Protein AF-A0A944TTQ4-F1 (afdb_monomer)

Nearest PDB structures (foldseek):
  2f24-assembly1_A  TM=1.350E-01  e=1.339E-01  Homo sapiens
  2yhh-assembly1_A  TM=2.506E-01  e=1.729E+00  Microcystis aeruginosa
  1snt-assembly1_A  TM=9.139E-02  e=1.042E-01  Homo sapiens
  8b79-assembly2_B  TM=1.532E-01  e=5.215E+00  Saccharomyces cerevisiae
  6i8a-assembly2_B  TM=1.550E-01  e=5.484E+00  Saccharomyces cerevisiae S288C

Secondary structure (DSSP, 8-state):
-HHHHHHHHHTT------EEEEEEE-TTSTT-EEEEEEETTTTTSS-EEEE-GGGGS-SSGGGEEEEEEE-TTSS-EEEEEEETTTSSSS-EEEE-GGGG--S--EEEEEE-TTSS-EEEEEEEE-TTSPEEEEE--GGGG--S-EEEEEEEPTTSS-EEEEEEETTTTSSS-EEE--GGGG--SSEEEEEEEETTEEEEEEEEEETTTHHHHEEEEE-GGGGEEEEEEEEEEE-TTSS-EEEEEEEEETTS-EEEEEE-GGGG--S-EEEEEEEEETTEEEEEEEETTTTTSS-EEE--GGGG--S-EEEEEEPTTT-TTT-EEEEEETTTSSSS-EEEEPGGGGEEE-S--EEEE-TTSSSEEEEEEEEETTEEEEEEE-GGGG--SSEEEEEEES-TTT-TT-EEEEEEETTTEEEEEEEEE-GGGGS-SSGGGEEEEEEE-TTSS-EEEEEEETTTTTSS-EEEE-HHHHHHHHTT--SGGG---GGGT-GGG-

pLDDT: mean 88.78, std 12.33, range [40.31, 98.19]

Mean predicted aligned error: 12.05 Å

Solvent-accessible surface area (backbone atoms only — not comparable to full-atom values): 28164 Å² total; per-residue (Å²): 118,75,75,61,57,53,58,58,60,62,70,64,67,66,79,71,77,56,64,42,60,45,43,46,65,39,91,91,41,89,63,35,62,49,18,26,43,19,32,54,89,60,74,27,77,88,38,46,42,84,49,64,59,74,69,29,48,68,90,53,74,84,42,44,44,65,45,70,46,61,41,97,83,63,81,22,62,48,18,26,41,19,26,57,90,64,69,23,61,56,26,45,41,84,47,64,60,74,73,44,56,48,96,59,69,46,64,44,59,44,66,41,92,90,50,94,41,57,48,22,28,40,39,28,66,38,98,85,77,47,73,44,38,41,83,51,65,58,73,72,40,57,67,98,54,68,44,61,45,43,48,52,43,84,100,53,90,41,54,48,19,26,38,18,27,67,89,63,73,33,72,68,31,41,40,85,46,61,59,74,74,29,55,66,92,53,69,38,61,45,69,44,69,40,94,89,48,89,37,58,48,20,29,41,21,23,62,84,56,32,59,59,45,25,44,41,80,49,64,57,72,74,27,58,70,48,82,74,51,64,47,44,44,65,41,98,83,68,78,35,52,49,18,26,40,34,30,32,27,67,86,72,45,76,46,47,38,83,48,64,57,76,73,33,56,67,93,56,66,44,68,47,45,46,64,75,50,92,74,34,51,47,22,26,41,20,26,56,88,63,72,33,67,58,26,44,38,78,48,65,57,75,75,34,56,66,96,54,66,43,82,45,76,40,59,56,87,81,39,69,90,63,43,45,28,32,43,23,26,63,89,65,69,24,59,58,30,36,48,78,53,63,60,73,83,56,40,53,85,72,56,77,61,43,58,46,45,37,97,81,25,63,32,60,48,18,31,30,48,32,36,44,83,93,44,79,45,84,45,80,48,66,59,74,74,38,58,65,98,54,66,40,73,44,47,42,64,77,35,73,84,89,37,62,53,44,53,48,18,28,42,21,28,60,86,68,33,36,50,58,31,29,43,80,48,65,56,75,77,46,48,70,93,50,74,88,43,46,40,64,47,63,43,64,37,97,83,66,68,45,61,48,18,29,43,19,28,46,92,56,72,18,62,58,26,37,40,83,50,64,57,68,64,32,46,63,50,56,81,66,52,91,50,85,85,76,63,72,53,76,44,78,81,38,81,84,68,111

Sequence (498 aa):
MFKLVLYFLMGLLAYAQTTSFVWMVDQRAPFSGACFEVDSETNGEKFHSKVGKAKCRPKEAAATTFHWHPYQDGMGGKCYEVDTETGGQKYARFMAKEKCAPPELESRWIPNPEGAGGICFLIGQLQNGGQYVIKVEKKKCAPKKTNYIWIRVPNNMRGSCYQVDDETGGQGFNQKARDDQCKPTELSYQWVPSKFGEGGDCYVVDSKLGADGYVKSTSKKHCKSKIAGYQFERDKSGLGGECYEIGQSVGEKQFKLKVGLSKCRPEEIKTIFFPTRTLKGVCTEVDSKTSGENYMKFTDMEKCKPAEVELLWVDPTQDQKLQGCYRVDTETKGRQYVVKLKNKECSEELQKPEWMPRKSGWGGTCRHLKKAGSVVEVVMLPKNRCRPKKVIKAWRIIDEKDNPFKGECYEVDAEKGPSNYSIQISRMRCAPKTKEKIDYVFVKNKNGVGGQCYMVDRKTKGKNYSETTGASRCKKKLDRAARPEDYFNASDVNPFLK

Structure (mmCIF, N/CA/C/O backbone):
data_AF-A0A944TTQ4-F1
#
_entry.id   AF-A0A944TTQ4-F1
#
loop_
_atom_site.group_PDB
_atom_site.id
_atom_site.type_symbol
_atom_site.label_atom_id
_atom_site.label_alt_id
_atom_site.label_comp_id
_atom_site.label_asym_id
_atom_site.label_entity_id
_atom_site.label_seq_id
_atom_site.pdbx_PDB_ins_code
_atom_site.Cartn_x
_atom_site.Cartn_y
_atom_site.Cartn_z
_atom_site.occupancy
_atom_site.B_iso_or_equiv
_atom_site.auth_seq_id
_atom_site.auth_comp_id
_atom_site.auth_asym_id
_atom_site.auth_atom_id
_atom_site.pdbx_PDB_model_num
ATOM 1 N N . MET A 1 1 ? -15.247 -25.605 77.786 1.00 49.84 1 MET A N 1
ATOM 2 C CA . MET A 1 1 ? -15.058 -25.922 76.349 1.00 49.84 1 MET A CA 1
ATOM 3 C C . MET A 1 1 ? -15.921 -25.090 75.395 1.00 49.84 1 MET A C 1
ATOM 5 O O . MET A 1 1 ? -15.406 -24.720 74.353 1.00 49.84 1 MET A O 1
ATOM 9 N N . PHE A 1 2 ? -17.161 -24.704 75.728 1.00 48.09 2 PHE A N 1
ATOM 10 C CA . PHE A 1 2 ? -18.020 -23.926 74.808 1.00 48.09 2 PHE A CA 1
ATOM 11 C C . PHE A 1 2 ? -17.563 -22.481 74.503 1.00 48.09 2 PHE A C 1
ATOM 13 O O . PHE A 1 2 ? -17.811 -21.984 73.410 1.00 48.09 2 PHE A O 1
ATOM 20 N N . LYS A 1 3 ? -16.835 -21.808 75.409 1.00 46.53 3 LYS A N 1
ATOM 21 C CA . LYS A 1 3 ? -16.319 -20.443 75.162 1.00 46.53 3 LYS A CA 1
ATOM 22 C C . LYS A 1 3 ? -15.129 -20.382 74.188 1.00 46.53 3 LYS A C 1
ATOM 24 O O . LYS A 1 3 ? -14.905 -19.334 73.600 1.00 46.53 3 LYS A O 1
ATOM 29 N N . LEU A 1 4 ? -14.397 -21.482 73.973 1.00 50.03 4 LEU A N 1
ATOM 30 C CA . LEU A 1 4 ? -13.220 -21.493 73.087 1.00 50.03 4 LEU A CA 1
ATOM 31 C C . LEU A 1 4 ? -13.598 -21.687 71.604 1.00 50.03 4 LEU A C 1
ATOM 33 O O . LEU A 1 4 ? -12.918 -21.179 70.719 1.00 50.03 4 LEU A O 1
ATOM 37 N N . VAL A 1 5 ? -14.719 -22.364 71.335 1.00 53.28 5 VAL A N 1
ATOM 38 C CA . VAL A 1 5 ? -15.238 -22.590 69.973 1.00 53.28 5 VAL A CA 1
ATOM 39 C C . VAL A 1 5 ? -15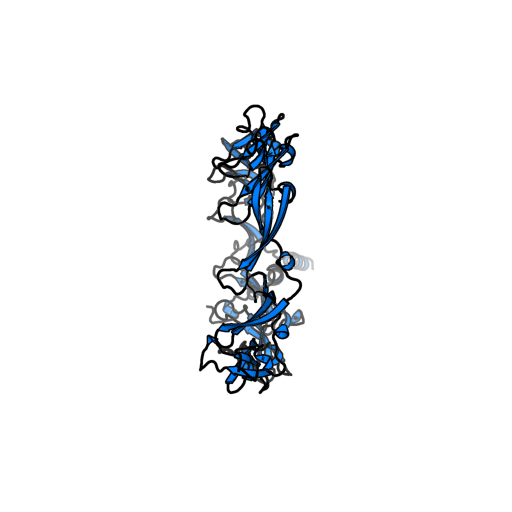.836 -21.305 69.380 1.00 53.28 5 VAL A C 1
ATOM 41 O O . VAL A 1 5 ? -15.739 -21.080 68.176 1.00 53.28 5 VAL A O 1
ATOM 44 N N . LEU A 1 6 ? -16.362 -20.403 70.219 1.00 49.69 6 LEU A N 1
ATOM 45 C CA . LEU A 1 6 ? -16.919 -19.123 69.767 1.00 49.69 6 LEU A CA 1
ATOM 46 C C . LEU A 1 6 ? -15.833 -18.124 69.317 1.00 49.69 6 LEU A C 1
ATOM 48 O O . LEU A 1 6 ? -16.025 -17.421 68.329 1.00 49.69 6 LEU A O 1
ATOM 52 N N . TYR A 1 7 ? -14.664 -18.106 69.973 1.00 52.97 7 TYR A N 1
ATOM 53 C CA . TYR A 1 7 ? -13.529 -17.272 69.543 1.00 52.97 7 TYR A CA 1
ATOM 54 C C . TYR A 1 7 ? -12.884 -17.773 68.242 1.00 52.97 7 TYR A C 1
ATOM 56 O O . TYR A 1 7 ? -12.400 -16.967 67.451 1.00 52.97 7 TYR A O 1
ATOM 64 N N . PHE A 1 8 ? -12.934 -19.081 67.970 1.00 50.22 8 PHE A N 1
ATOM 65 C CA . PHE A 1 8 ? -12.420 -19.645 66.717 1.00 50.22 8 PHE A CA 1
ATOM 66 C C . PHE A 1 8 ? -13.373 -19.420 65.526 1.00 50.22 8 PHE A C 1
ATOM 68 O O . PHE A 1 8 ? -12.914 -19.244 64.400 1.00 50.22 8 PHE A O 1
ATOM 75 N N . LEU A 1 9 ? -14.689 -19.346 65.765 1.00 47.53 9 LEU A N 1
ATOM 76 C CA . LEU A 1 9 ? -15.684 -19.009 64.734 1.00 47.53 9 LEU A CA 1
ATOM 77 C C . LEU A 1 9 ? -15.742 -17.507 64.407 1.00 47.53 9 LEU A C 1
ATOM 79 O O . LEU A 1 9 ? -16.010 -17.159 63.260 1.00 47.53 9 LEU A O 1
ATOM 83 N N . MET A 1 10 ? -15.416 -16.612 65.350 1.00 49.34 10 MET A N 1
ATOM 84 C CA . MET A 1 10 ? -15.292 -15.175 65.047 1.00 49.34 10 MET A CA 1
ATOM 85 C C . MET A 1 10 ? -13.970 -14.799 64.350 1.00 49.34 10 MET A C 1
ATOM 87 O O . MET A 1 10 ? -13.917 -13.779 63.670 1.00 49.34 10 MET A O 1
ATOM 91 N N . GLY A 1 11 ? -12.923 -15.628 64.445 1.00 49.00 11 GLY A N 1
ATOM 92 C CA . GLY A 1 11 ? -11.646 -15.420 63.741 1.00 49.00 11 GLY A CA 1
ATOM 93 C C . GLY A 1 11 ? -11.662 -15.770 62.244 1.00 49.00 11 GLY A C 1
ATOM 94 O O . GLY A 1 11 ? -10.689 -15.504 61.542 1.00 49.00 11 GLY A O 1
ATOM 95 N N . LEU A 1 12 ? -12.758 -16.357 61.747 1.00 44.28 12 LEU A N 1
ATOM 96 C CA . LEU A 1 12 ? -12.958 -16.740 60.343 1.00 44.28 12 LEU A CA 1
ATOM 97 C C . LEU A 1 12 ? -13.946 -15.837 59.592 1.00 44.28 12 LEU A C 1
ATOM 99 O O . LEU A 1 12 ? -14.292 -16.129 58.447 1.00 44.28 12 LEU A O 1
ATOM 103 N N . LEU A 1 13 ? -14.332 -14.694 60.167 1.00 47.53 13 LEU A N 1
ATOM 104 C CA . LEU A 1 13 ? -14.776 -13.554 59.366 1.00 47.53 13 LEU A CA 1
ATOM 105 C C . LEU A 1 13 ? -13.535 -12.950 58.706 1.00 47.53 13 LEU A C 1
ATOM 107 O O . LEU A 1 13 ? -13.040 -11.891 59.086 1.00 47.53 13 LEU A O 1
ATOM 111 N N . ALA A 1 14 ? -12.989 -13.694 57.741 1.00 49.00 14 ALA A N 1
ATOM 112 C CA . ALA A 1 14 ? -12.001 -13.195 56.814 1.00 49.00 14 ALA A CA 1
ATOM 113 C C . ALA A 1 14 ? -12.542 -11.870 56.277 1.00 49.00 14 ALA A C 1
ATOM 115 O O . ALA A 1 14 ? -13.611 -11.841 55.663 1.00 49.00 14 ALA A O 1
ATOM 116 N N . TYR A 1 15 ? -11.821 -10.787 56.568 1.00 51.28 15 TYR A N 1
ATOM 117 C CA . TYR A 1 15 ? -12.001 -9.481 55.956 1.00 51.28 15 TYR A CA 1
ATOM 118 C C . TYR A 1 15 ? -11.864 -9.670 54.444 1.00 51.28 15 TYR A C 1
ATOM 120 O O . TYR A 1 15 ? -10.785 -9.532 53.871 1.00 51.28 15 TYR A O 1
ATOM 128 N N . ALA A 1 16 ? -12.956 -10.046 53.781 1.00 53.59 16 ALA A N 1
ATOM 129 C CA . ALA A 1 16 ? -13.089 -9.862 52.358 1.00 53.59 16 ALA A CA 1
ATOM 130 C C . ALA A 1 16 ? -13.041 -8.349 52.181 1.00 53.59 16 ALA A C 1
ATOM 132 O O . ALA A 1 16 ? -14.036 -7.675 52.443 1.00 53.59 16 ALA A O 1
ATOM 133 N N . GLN A 1 17 ? -11.859 -7.818 51.851 1.00 58.06 17 GLN A N 1
ATOM 134 C CA . GLN A 1 17 ? -11.704 -6.415 51.497 1.00 58.06 17 GLN A CA 1
ATOM 135 C C . GLN A 1 17 ? -12.771 -6.115 50.455 1.00 58.06 17 GLN A C 1
ATOM 137 O O . GLN A 1 17 ? -12.766 -6.669 49.351 1.00 58.06 17 GLN A O 1
ATOM 142 N N . THR A 1 18 ? -13.760 -5.327 50.856 1.00 78.44 18 THR A N 1
ATOM 143 C CA . THR A 1 18 ? -14.873 -4.992 49.993 1.00 78.44 18 THR A CA 1
ATOM 144 C C . THR A 1 18 ? -14.297 -4.087 48.922 1.00 78.44 18 THR A C 1
ATOM 146 O O . THR A 1 18 ? -13.850 -2.979 49.189 1.00 78.44 18 THR A O 1
ATOM 149 N N . THR A 1 19 ? -14.229 -4.558 47.685 1.00 88.94 19 THR A N 1
ATOM 150 C CA . THR A 1 19 ? -13.951 -3.688 46.542 1.00 88.94 19 THR A CA 1
ATOM 151 C C . THR A 1 19 ? -15.261 -3.094 46.046 1.00 88.94 19 THR A C 1
ATOM 153 O O . THR A 1 19 ? -16.270 -3.802 45.983 1.00 88.94 19 THR A O 1
ATOM 156 N N . SER A 1 20 ? -15.246 -1.832 45.640 1.00 92.25 20 SER A N 1
ATOM 157 C CA . SER A 1 20 ? -16.373 -1.171 44.982 1.00 92.25 20 SER A CA 1
ATOM 158 C C . SER A 1 20 ? -16.027 -0.850 43.528 1.00 92.25 20 SER A C 1
ATOM 160 O O . SER A 1 20 ? -14.873 -0.952 43.104 1.00 92.25 20 SER A O 1
ATOM 162 N N . PHE A 1 21 ? -17.043 -0.527 42.728 1.00 94.44 21 PHE A N 1
ATOM 163 C CA . PHE A 1 21 ? -16.863 -0.147 41.330 1.00 94.44 21 PHE A CA 1
ATOM 164 C C . PHE A 1 21 ? -17.182 1.333 41.160 1.00 94.44 21 PHE A C 1
ATOM 166 O O . PHE A 1 21 ? -18.308 1.751 41.417 1.00 94.44 21 PHE A O 1
ATOM 173 N N . VAL A 1 22 ? -16.198 2.106 40.709 1.00 94.44 22 VAL A N 1
ATOM 174 C CA . VAL A 1 22 ? -16.318 3.552 40.506 1.00 94.44 22 VAL A CA 1
ATOM 175 C C . VAL A 1 22 ? -16.124 3.871 39.032 1.00 94.44 22 VAL A C 1
ATOM 177 O O . VAL A 1 22 ? -15.182 3.405 38.384 1.00 94.44 22 VAL A O 1
ATOM 180 N N . TRP A 1 23 ? -17.034 4.668 38.485 1.00 95.69 23 TRP A N 1
ATOM 181 C CA . TRP A 1 23 ? -16.900 5.218 37.147 1.00 95.69 23 TRP A CA 1
ATOM 182 C C . TRP A 1 23 ? -16.143 6.536 37.202 1.00 95.69 23 TRP A C 1
ATOM 184 O O . TRP A 1 23 ? -16.525 7.449 37.927 1.00 95.69 23 TRP A O 1
ATOM 194 N N . MET A 1 24 ? -15.078 6.641 36.416 1.00 93.81 24 MET A N 1
ATOM 195 C CA . MET A 1 24 ? -14.330 7.883 36.271 1.00 93.81 24 MET A CA 1
ATOM 196 C C . MET A 1 24 ? -14.595 8.457 34.885 1.00 93.81 24 MET A C 1
ATOM 198 O O . MET A 1 24 ? -14.268 7.828 33.870 1.00 93.81 24 MET A O 1
ATOM 202 N N . VAL A 1 25 ? -15.204 9.642 34.863 1.00 93.06 25 VAL A N 1
ATOM 203 C CA . VAL A 1 25 ? -15.520 10.392 33.644 1.00 93.06 25 VAL A CA 1
ATOM 204 C C . VAL A 1 25 ? -14.236 10.953 33.038 1.00 93.06 25 VAL A C 1
ATOM 206 O O . VAL A 1 25 ? -13.377 11.493 33.733 1.00 93.06 25 VAL A O 1
ATOM 209 N N . ASP A 1 26 ? -14.114 10.839 31.723 1.00 92.19 26 ASP A N 1
ATOM 210 C CA . ASP A 1 26 ? -13.082 11.516 30.949 1.00 92.19 26 ASP A CA 1
ATOM 211 C C . ASP A 1 26 ? -13.576 12.921 30.590 1.00 92.19 26 ASP A C 1
ATOM 213 O O . ASP A 1 26 ? -14.433 13.091 29.725 1.00 92.19 26 ASP A O 1
ATOM 217 N N . GLN A 1 27 ? -13.028 13.941 31.253 1.00 90.44 27 GLN A N 1
ATOM 218 C CA . GLN A 1 27 ? -13.440 15.340 31.080 1.00 90.44 27 GLN A CA 1
ATOM 219 C C . GLN A 1 27 ? -13.255 15.868 29.646 1.00 90.44 27 GLN A C 1
ATOM 221 O O . GLN A 1 27 ? -13.822 16.900 29.298 1.00 90.44 27 GLN A O 1
ATOM 226 N N . ARG A 1 28 ? -12.474 15.183 28.799 1.00 91.25 28 ARG A N 1
ATOM 227 C CA . ARG A 1 28 ? -12.222 15.605 27.412 1.00 91.25 28 ARG A CA 1
ATOM 228 C C . ARG A 1 28 ? -13.331 15.201 26.448 1.00 91.25 28 ARG A C 1
ATOM 230 O O . ARG A 1 28 ? -13.362 15.714 25.332 1.00 91.25 28 ARG A O 1
ATOM 237 N N . ALA A 1 29 ? -14.196 14.260 26.827 1.00 89.75 29 ALA A N 1
ATOM 238 C CA . ALA A 1 29 ? -15.216 13.731 25.934 1.00 89.75 29 ALA A CA 1
ATOM 239 C C . ALA A 1 29 ? -16.520 13.408 26.686 1.00 89.75 29 ALA A C 1
ATOM 241 O O . ALA A 1 29 ? -16.502 12.626 27.639 1.00 89.75 29 ALA A O 1
ATOM 242 N N . PRO A 1 30 ? -17.676 13.934 26.237 1.00 88.69 30 PRO A N 1
ATOM 243 C CA . PRO A 1 30 ? -18.954 13.664 26.884 1.00 88.69 30 PRO A CA 1
ATOM 244 C C . PRO A 1 30 ? -19.263 12.164 26.851 1.00 88.69 30 PRO A C 1
ATOM 246 O O . PRO A 1 30 ? -19.030 11.488 25.843 1.00 88.69 30 PRO A O 1
ATOM 249 N N . PHE A 1 31 ? -19.771 11.641 27.971 1.00 92.44 31 PHE A N 1
ATOM 250 C CA . PHE A 1 31 ? -20.125 10.224 28.146 1.00 92.44 31 PHE A CA 1
ATOM 251 C C . PHE A 1 31 ? -18.951 9.242 27.932 1.00 92.44 31 PHE A C 1
ATOM 253 O O . PHE A 1 31 ? -19.147 8.030 27.776 1.00 92.44 31 PHE A O 1
ATOM 260 N N . SER A 1 32 ? -17.711 9.746 27.934 1.00 92.69 32 SER A N 1
ATOM 261 C CA . SER A 1 32 ? -16.495 8.940 27.959 1.00 92.69 32 SER A CA 1
ATOM 262 C C . SER A 1 32 ? -16.065 8.703 29.402 1.00 92.69 32 SER A C 1
ATOM 264 O O . SER A 1 32 ? -16.210 9.553 30.275 1.00 92.69 32 SER A O 1
ATOM 266 N N . GLY A 1 33 ? -15.541 7.513 29.662 1.00 93.75 33 GLY A N 1
ATOM 267 C CA . GLY A 1 33 ? -15.086 7.131 30.987 1.00 93.75 33 GLY A CA 1
ATOM 268 C C . GLY A 1 33 ? -14.687 5.667 31.064 1.00 93.75 33 GLY A C 1
ATOM 269 O O . GLY A 1 33 ? -14.831 4.885 30.105 1.00 93.75 33 GLY A O 1
ATOM 270 N N . ALA A 1 34 ? -14.152 5.303 32.220 1.00 95.00 34 ALA A N 1
ATOM 271 C CA . ALA A 1 34 ? -13.739 3.949 32.532 1.00 95.00 34 ALA A CA 1
ATOM 272 C C . ALA A 1 34 ? -14.262 3.527 33.903 1.00 95.00 34 ALA A C 1
ATOM 274 O O . ALA A 1 34 ? -14.337 4.321 34.834 1.00 95.00 34 ALA A O 1
ATOM 275 N N . CYS A 1 35 ? -14.612 2.247 34.003 1.00 95.69 35 CYS A N 1
ATOM 276 C CA . CYS A 1 35 ? -14.989 1.629 35.260 1.00 95.69 35 CYS A CA 1
ATOM 277 C C . CYS A 1 35 ? -13.736 1.086 35.943 1.00 95.69 35 CYS A C 1
ATOM 279 O O . CYS A 1 35 ? -12.938 0.393 35.300 1.00 95.69 35 CYS A O 1
ATOM 281 N N . PHE A 1 36 ? -13.579 1.376 37.225 1.00 93.94 36 PHE A N 1
ATOM 282 C CA . PHE A 1 36 ? -12.484 0.896 38.051 1.00 93.94 36 PHE A CA 1
ATOM 283 C C . PHE A 1 36 ? -13.033 0.084 39.217 1.00 93.94 36 PHE A C 1
ATOM 285 O O . PHE A 1 36 ? -14.022 0.465 39.829 1.00 93.94 36 PHE A O 1
ATOM 292 N N . GLU A 1 37 ? -12.399 -1.048 39.503 1.00 93.62 37 GLU A N 1
ATOM 293 C CA . GLU A 1 37 ? -12.525 -1.737 40.784 1.00 93.62 37 GLU A CA 1
ATOM 294 C C . GLU A 1 37 ? -11.541 -1.076 41.743 1.00 93.62 37 GLU A C 1
ATOM 296 O O . GLU A 1 37 ? -10.339 -1.049 41.457 1.00 93.62 37 GLU A O 1
ATOM 301 N N . VAL A 1 38 ? -12.051 -0.526 42.836 1.00 92.94 38 VAL A N 1
ATOM 302 C CA . VAL A 1 38 ? -11.267 0.180 43.846 1.00 92.94 38 VAL A CA 1
ATOM 303 C C . VAL A 1 38 ? -11.443 -0.491 45.201 1.00 92.94 38 VAL A C 1
ATOM 305 O O . VAL A 1 38 ? -12.496 -1.061 45.488 1.00 92.94 38 VAL A O 1
ATOM 308 N N . ASP A 1 39 ? -10.407 -0.456 46.032 1.00 85.25 39 ASP A N 1
ATOM 309 C CA . ASP A 1 39 ? -10.541 -0.785 47.453 1.00 85.25 39 ASP A CA 1
ATOM 310 C C . ASP A 1 39 ? -11.541 0.180 48.114 1.00 85.25 39 ASP A C 1
ATOM 312 O O . ASP A 1 39 ? -11.373 1.394 47.996 1.00 85.25 39 ASP A O 1
ATOM 316 N N . SER A 1 40 ? -12.580 -0.342 48.780 1.00 87.06 40 SER A N 1
ATOM 317 C CA . SER A 1 40 ? -13.605 0.510 49.402 1.00 87.06 40 SER A CA 1
ATOM 318 C C . SER A 1 40 ? -13.113 1.198 50.669 1.00 87.06 40 SER A C 1
ATOM 320 O O . SER A 1 40 ? -13.676 2.227 51.021 1.00 87.06 40 SER A O 1
ATOM 322 N N . GLU A 1 41 ? -12.087 0.667 51.345 1.00 85.31 41 GLU A N 1
ATOM 323 C CA . GLU A 1 41 ? -11.535 1.291 52.554 1.00 85.31 41 GLU A CA 1
ATOM 324 C C . GLU A 1 41 ? -10.862 2.625 52.212 1.00 85.31 41 GLU A C 1
ATOM 326 O O . GLU A 1 41 ? -11.067 3.624 52.894 1.00 85.31 41 GLU A O 1
ATOM 331 N N . THR A 1 42 ? -10.086 2.647 51.125 1.00 86.00 42 THR A N 1
ATOM 332 C CA . THR A 1 42 ? -9.296 3.819 50.721 1.00 86.00 42 THR A CA 1
ATOM 333 C C . THR A 1 42 ? -9.788 4.504 49.452 1.00 86.00 42 THR A C 1
ATOM 335 O O . THR A 1 42 ? -9.093 5.350 48.898 1.00 86.00 42 THR A O 1
ATOM 338 N N . ASN A 1 43 ? -10.957 4.116 48.937 1.00 84.62 43 ASN A N 1
ATOM 339 C CA . ASN A 1 43 ? -11.510 4.613 47.674 1.00 84.62 43 ASN A CA 1
ATOM 340 C C . ASN A 1 43 ? -10.492 4.588 46.508 1.00 84.62 43 ASN A C 1
ATOM 342 O O . ASN A 1 43 ? -10.453 5.479 45.660 1.00 84.62 43 ASN A O 1
ATOM 346 N N . GLY A 1 44 ? -9.642 3.557 46.477 1.00 83.88 44 GLY A N 1
ATOM 347 C CA . GLY A 1 44 ? -8.681 3.326 45.397 1.00 83.88 44 GLY A CA 1
ATOM 348 C C . GLY A 1 44 ? -7.226 3.707 45.667 1.00 83.88 44 GLY A C 1
ATOM 349 O O . GLY A 1 44 ? -6.382 3.415 44.817 1.00 83.88 44 GLY A O 1
ATOM 350 N N . GLU A 1 45 ? -6.878 4.280 46.825 1.00 80.62 45 GLU A N 1
ATOM 351 C CA . GLU A 1 45 ? -5.478 4.638 47.111 1.00 80.62 45 GLU A CA 1
ATOM 352 C C . GLU A 1 45 ? -4.557 3.409 47.158 1.00 80.62 45 GLU A C 1
ATOM 354 O O . GLU A 1 45 ? -3.442 3.440 46.623 1.00 80.62 45 GLU A O 1
ATOM 359 N N . LYS A 1 46 ? -5.003 2.302 47.768 1.00 77.94 46 LYS A N 1
ATOM 360 C CA . LYS A 1 46 ? -4.221 1.053 47.859 1.00 77.94 46 LYS A CA 1
ATOM 361 C C . LYS A 1 46 ? -4.305 0.223 46.578 1.00 77.94 46 LYS A C 1
ATOM 363 O O . LYS A 1 46 ? -3.284 -0.261 46.083 1.00 77.94 46 LYS A O 1
ATOM 368 N N . PHE A 1 47 ? -5.506 0.085 46.022 1.00 79.62 47 PHE A N 1
ATOM 369 C CA . PHE A 1 47 ? -5.770 -0.710 44.827 1.00 79.62 47 PHE A CA 1
ATOM 370 C C . PHE A 1 47 ? -6.809 -0.036 43.940 1.00 79.62 47 PHE A C 1
ATOM 372 O O . PHE A 1 47 ? -7.928 0.225 44.368 1.00 79.62 47 PHE A O 1
ATOM 379 N N . HIS A 1 48 ? -6.463 0.131 42.667 1.00 86.00 48 HIS A N 1
ATOM 380 C CA . HIS A 1 48 ? -7.398 0.483 41.604 1.00 86.00 48 HIS A CA 1
ATOM 381 C C . HIS A 1 48 ? -7.040 -0.237 40.315 1.00 86.00 48 HIS A C 1
ATOM 383 O O . HIS A 1 48 ? -5.895 -0.227 39.852 1.00 86.00 48 HIS A O 1
ATOM 389 N N . SER A 1 49 ? -8.023 -0.885 39.708 1.00 89.31 49 SER A N 1
ATOM 390 C CA . SER A 1 49 ? -7.821 -1.599 38.456 1.00 89.31 49 SER A CA 1
ATOM 391 C C . SER A 1 49 ? -8.954 -1.318 37.496 1.00 89.31 49 SER A C 1
ATOM 393 O O . SER A 1 49 ? -10.124 -1.379 37.859 1.00 89.31 49 SER A O 1
ATOM 395 N N . LYS A 1 50 ? -8.616 -1.016 36.243 1.00 91.06 50 LYS A N 1
ATOM 396 C CA . LYS A 1 50 ? -9.615 -0.818 35.197 1.00 91.06 50 LYS A CA 1
ATOM 397 C C . LYS A 1 50 ? -10.332 -2.141 34.921 1.00 91.06 50 LYS A C 1
ATOM 399 O O . LYS A 1 50 ? -9.692 -3.133 34.575 1.00 91.06 50 LYS A O 1
ATOM 404 N N . VAL A 1 51 ? -11.656 -2.134 35.008 1.00 93.38 51 VAL A N 1
ATOM 405 C CA . VAL A 1 51 ? -12.519 -3.293 34.752 1.00 93.38 51 VAL A CA 1
ATOM 406 C C . VAL A 1 51 ? -13.485 -3.029 33.595 1.00 93.38 51 VAL A C 1
ATOM 408 O O . VAL A 1 51 ? -13.551 -1.936 33.026 1.00 93.38 51 VAL A O 1
ATOM 411 N N . GLY A 1 52 ? -14.234 -4.057 33.192 1.00 92.62 52 GLY A N 1
ATOM 412 C CA . GLY A 1 52 ? -15.261 -3.919 32.161 1.00 92.62 52 GLY A CA 1
ATOM 413 C C . GLY A 1 52 ? -16.378 -2.965 32.595 1.00 92.62 52 GLY A C 1
ATOM 414 O O . GLY A 1 52 ? -16.851 -3.040 33.727 1.00 92.62 52 GLY A O 1
ATOM 415 N N . LYS A 1 53 ? -16.855 -2.115 31.672 1.00 93.94 53 LYS A N 1
ATOM 416 C CA . LYS A 1 53 ? -17.885 -1.088 31.941 1.00 93.94 53 LYS A CA 1
ATOM 417 C C . LYS A 1 53 ? -19.145 -1.636 32.622 1.00 93.94 53 LYS A C 1
ATOM 419 O O . LYS A 1 53 ? -19.744 -0.943 33.430 1.00 93.94 53 LYS A O 1
ATOM 424 N N . ALA A 1 54 ? -19.522 -2.884 32.336 1.00 93.38 54 ALA A N 1
ATOM 425 C CA . ALA A 1 54 ? -20.692 -3.539 32.923 1.00 93.38 54 ALA A CA 1
ATOM 426 C C . ALA A 1 54 ? -20.656 -3.635 34.461 1.00 93.38 54 ALA A C 1
ATOM 428 O O . ALA A 1 54 ? -21.710 -3.769 35.066 1.00 93.38 54 ALA A O 1
ATOM 429 N N . LYS A 1 55 ? -19.478 -3.557 35.096 1.00 94.75 55 LYS A N 1
ATOM 430 C CA . LYS A 1 55 ? -19.352 -3.587 36.562 1.00 94.75 55 LYS A CA 1
ATOM 431 C C . LYS A 1 55 ? -19.802 -2.292 37.247 1.00 94.75 55 LYS A C 1
ATOM 433 O O . LYS A 1 55 ? -20.213 -2.356 38.395 1.00 94.75 55 LYS A O 1
ATOM 438 N N . CYS A 1 56 ? -19.771 -1.167 36.531 1.00 95.69 56 CYS A N 1
ATOM 439 C CA . CYS A 1 56 ? -20.289 0.122 37.000 1.00 95.69 56 CYS A CA 1
ATOM 440 C C . CYS A 1 56 ? -21.725 0.384 36.522 1.00 95.69 56 CYS A C 1
ATOM 442 O O . CYS A 1 56 ? -22.259 1.458 36.765 1.00 95.69 56 CYS A O 1
ATOM 444 N N . ARG A 1 57 ? -22.350 -0.559 35.802 1.00 95.69 57 ARG A N 1
ATOM 445 C CA . ARG A 1 57 ? -23.747 -0.417 35.381 1.00 95.69 57 ARG A CA 1
ATOM 446 C C . ARG A 1 57 ? -24.646 -0.551 36.619 1.00 95.69 57 ARG A C 1
ATOM 448 O O . ARG A 1 57 ? -24.472 -1.538 37.340 1.00 95.69 57 ARG A O 1
ATOM 455 N N . PRO A 1 58 ? -25.597 0.371 36.858 1.00 94.56 58 PRO A N 1
ATOM 456 C CA . PRO A 1 58 ? -26.605 0.207 37.902 1.00 94.56 58 PRO A CA 1
ATOM 457 C C . PRO A 1 58 ? -27.282 -1.169 37.821 1.00 94.56 58 PRO A C 1
ATOM 459 O O . PRO A 1 58 ? -27.529 -1.686 36.729 1.00 94.56 58 PRO A O 1
ATOM 462 N N . LYS A 1 59 ? -27.539 -1.800 38.976 1.00 91.81 59 LYS A N 1
ATOM 463 C CA . LYS A 1 59 ? -28.123 -3.154 39.022 1.00 91.81 59 LYS A CA 1
ATOM 464 C C . LYS A 1 59 ? -29.584 -3.166 38.573 1.00 91.81 59 LYS A C 1
ATOM 466 O O . LYS A 1 59 ? -30.023 -4.133 37.956 1.00 91.81 59 LYS A O 1
ATOM 471 N N . GLU A 1 60 ? -30.318 -2.105 38.882 1.00 92.25 60 GLU A N 1
ATOM 472 C CA . GLU A 1 60 ? -31.715 -1.942 38.497 1.00 92.25 60 GLU A CA 1
ATOM 473 C C . GLU A 1 60 ? -31.804 -1.495 37.038 1.00 92.25 60 GLU A C 1
ATOM 475 O O . GLU A 1 60 ? -31.223 -0.483 36.652 1.00 92.25 60 GLU A O 1
ATOM 480 N N . ALA A 1 61 ? -32.543 -2.236 36.210 1.00 82.44 61 ALA A N 1
ATOM 481 C CA . ALA A 1 61 ? -32.673 -1.913 34.788 1.00 82.44 61 ALA A CA 1
ATOM 482 C C . ALA A 1 61 ? -33.315 -0.530 34.551 1.00 82.44 61 ALA A C 1
ATOM 484 O O . ALA A 1 61 ? -32.918 0.175 33.626 1.00 82.44 61 ALA A O 1
ATOM 485 N N . ALA A 1 62 ? -34.252 -0.126 35.418 1.00 84.88 62 ALA A N 1
ATOM 486 C CA . ALA A 1 62 ? -34.908 1.183 35.377 1.00 84.88 62 ALA A CA 1
ATOM 487 C C . ALA A 1 62 ? -33.972 2.356 35.740 1.00 84.88 62 ALA A C 1
ATOM 489 O O . ALA A 1 62 ? -34.285 3.509 35.453 1.00 84.88 62 ALA A O 1
ATOM 490 N N . ALA A 1 63 ? -32.798 2.077 36.317 1.00 93.81 63 ALA A N 1
ATOM 491 C CA . ALA A 1 63 ? -31.803 3.092 36.659 1.00 93.81 63 ALA A CA 1
ATOM 492 C C . ALA A 1 63 ? -30.904 3.487 35.471 1.00 93.81 63 ALA A C 1
ATOM 494 O O . ALA A 1 63 ? -29.907 4.187 35.658 1.00 93.81 63 ALA A O 1
ATOM 495 N N . THR A 1 64 ? -31.235 3.045 34.253 1.00 96.50 64 THR A N 1
ATOM 496 C CA . THR A 1 64 ? -30.552 3.459 33.022 1.00 96.50 64 THR A CA 1
ATOM 497 C C . THR A 1 64 ? -31.538 3.906 31.949 1.00 96.50 64 THR A C 1
ATOM 499 O O . THR A 1 64 ? -32.646 3.380 31.857 1.00 96.50 64 THR A O 1
ATOM 502 N N . THR A 1 65 ? -31.112 4.839 31.100 1.00 96.50 65 THR A N 1
ATOM 503 C CA . THR A 1 65 ? -31.860 5.316 29.929 1.00 96.50 65 THR A CA 1
ATOM 504 C C . THR A 1 65 ? -30.948 5.425 28.704 1.00 96.50 65 THR A C 1
ATOM 506 O O . THR A 1 65 ? -29.720 5.424 28.827 1.00 96.50 65 THR A O 1
ATOM 509 N N . PHE A 1 66 ? -31.532 5.494 27.505 1.00 96.56 66 PHE A N 1
ATOM 510 C CA . PHE A 1 66 ? -30.789 5.679 26.259 1.00 96.56 66 PHE A CA 1
ATOM 511 C C . PHE A 1 66 ? -30.759 7.158 25.860 1.00 96.56 66 PHE A C 1
ATOM 513 O O . PHE A 1 66 ? -31.795 7.800 25.713 1.00 96.56 66 PHE A O 1
ATOM 520 N N . HIS A 1 67 ? -29.559 7.691 25.655 1.00 96.50 67 HIS A N 1
ATOM 521 C CA . HIS A 1 67 ? -29.304 9.079 25.304 1.00 96.50 67 HIS A CA 1
ATOM 522 C C . HIS A 1 67 ? -28.622 9.178 23.935 1.00 96.50 67 HIS A C 1
ATOM 524 O O . HIS A 1 67 ? -27.548 8.609 23.709 1.00 96.50 67 HIS A O 1
ATOM 530 N N . TRP A 1 68 ? -29.240 9.919 23.015 1.00 97.19 68 TRP A N 1
ATOM 531 C CA . TRP A 1 68 ? -28.656 10.245 21.719 1.00 97.19 68 TRP A CA 1
ATOM 532 C C . TRP A 1 68 ? -27.824 11.520 21.815 1.00 97.19 68 TRP A C 1
ATOM 534 O O . TRP A 1 68 ? -28.341 12.584 22.143 1.00 97.19 68 TRP A O 1
ATOM 544 N N . HIS A 1 69 ? -26.544 11.413 21.477 1.00 96.00 69 HIS A N 1
ATOM 545 C CA . HIS A 1 69 ? -25.638 12.548 21.406 1.00 96.00 69 HIS A CA 1
ATOM 546 C C . HIS A 1 69 ? -25.326 12.859 19.933 1.00 96.00 69 HIS A C 1
ATOM 548 O O . HIS A 1 69 ? -24.574 12.091 19.311 1.00 96.00 69 HIS A O 1
ATOM 554 N N . PRO A 1 70 ? -25.914 13.923 19.352 1.00 94.88 70 PRO A N 1
ATOM 555 C CA . PRO A 1 70 ? -25.688 14.276 17.957 1.00 94.88 70 PRO A CA 1
ATOM 556 C C . PRO A 1 70 ? -24.243 14.730 17.729 1.00 94.88 70 PRO A C 1
ATOM 558 O O . PRO A 1 70 ? -23.568 15.217 18.638 1.00 94.88 70 PRO A O 1
ATOM 561 N N . TYR A 1 71 ? -23.755 14.559 16.505 1.00 94.50 71 TYR A N 1
ATOM 562 C CA . TYR A 1 71 ? -22.494 15.169 16.089 1.00 94.50 71 TYR A CA 1
ATOM 563 C C . TYR A 1 71 ? -22.659 16.678 15.877 1.00 94.50 71 TYR A C 1
ATOM 565 O O . TYR A 1 71 ? -23.767 17.168 15.673 1.00 94.50 71 TYR A O 1
ATOM 573 N N . GLN A 1 72 ? -21.547 17.418 15.924 1.00 92.12 72 GLN A N 1
ATOM 574 C CA . GLN A 1 72 ? -21.552 18.880 15.766 1.00 92.12 72 GLN A CA 1
ATOM 575 C C . GLN A 1 72 ? -22.069 19.338 14.394 1.00 92.12 72 GLN A C 1
ATOM 577 O O . GLN A 1 72 ? -22.586 20.442 14.282 1.00 92.12 72 GLN A O 1
ATOM 582 N N . ASP A 1 73 ? -21.958 18.493 13.369 1.00 91.31 73 ASP A N 1
ATOM 583 C CA . ASP A 1 73 ? -22.478 18.744 12.022 1.00 91.31 73 ASP A CA 1
ATOM 584 C C . ASP A 1 73 ? -23.989 18.470 11.890 1.00 91.31 73 ASP A C 1
ATOM 586 O O . ASP A 1 73 ? -24.554 18.665 10.817 1.00 91.31 73 ASP A O 1
ATOM 590 N N . GLY A 1 74 ? -24.646 17.973 12.947 1.00 90.12 74 GLY A N 1
ATOM 591 C CA . GLY A 1 74 ? -26.045 17.535 12.925 1.00 90.12 74 GLY A CA 1
ATOM 592 C C . GLY A 1 74 ? -26.297 16.265 12.099 1.00 90.12 74 GLY A C 1
ATOM 593 O O . GLY A 1 74 ? -27.413 15.749 12.080 1.00 90.12 74 GLY A O 1
ATOM 594 N N . MET A 1 75 ? -25.270 15.709 11.449 1.00 90.25 75 MET A N 1
ATOM 595 C CA . MET A 1 75 ? -25.376 14.625 10.470 1.00 90.25 75 MET A CA 1
ATOM 596 C C . MET A 1 75 ? -24.917 13.301 11.074 1.00 90.25 75 MET A C 1
ATOM 598 O O . MET A 1 75 ? -24.006 12.619 10.599 1.00 90.25 75 MET A O 1
ATOM 602 N N . GLY A 1 76 ? -25.591 12.901 12.148 1.00 94.31 76 GLY A N 1
ATOM 603 C CA . GLY A 1 76 ? -25.291 11.668 12.854 1.00 94.31 76 GLY A CA 1
ATOM 604 C C . GLY A 1 76 ? -25.262 11.843 14.360 1.00 94.31 76 GLY A C 1
ATOM 605 O O . GLY A 1 76 ? -25.635 12.872 14.915 1.00 94.31 76 GLY A O 1
ATOM 606 N N . GLY A 1 77 ? -24.786 10.801 15.028 1.00 95.25 77 GLY A N 1
ATOM 607 C CA . GLY A 1 77 ? -24.594 10.810 16.465 1.00 95.25 77 GLY A CA 1
ATOM 608 C C . GLY A 1 77 ? -24.215 9.442 17.005 1.00 95.25 77 GLY A C 1
ATOM 609 O O . GLY A 1 77 ? -24.019 8.463 16.261 1.00 95.25 77 GLY A O 1
ATOM 610 N N . LYS A 1 78 ? -24.094 9.398 18.327 1.00 96.50 78 LYS A N 1
ATOM 611 C CA . LYS A 1 78 ? -23.798 8.201 19.110 1.00 96.50 78 LYS A CA 1
ATOM 612 C C . LYS A 1 78 ? -24.924 7.963 20.105 1.00 96.50 78 LYS A C 1
ATOM 614 O O . LYS A 1 78 ? -25.406 8.897 20.735 1.00 96.50 78 LYS A O 1
ATOM 619 N N . CYS A 1 79 ? -25.306 6.701 20.252 1.00 97.38 79 CYS A N 1
ATOM 620 C CA . CYS A 1 79 ? -26.249 6.278 21.274 1.00 97.38 79 CYS A CA 1
ATOM 621 C C . CYS A 1 79 ? -25.477 5.813 22.508 1.00 97.38 79 CYS A C 1
ATOM 623 O O . CYS A 1 79 ? -24.531 5.026 22.388 1.00 97.38 79 CYS A O 1
ATOM 625 N N . TYR A 1 80 ? -25.881 6.286 23.680 1.00 97.00 80 TYR A N 1
ATOM 626 C CA . TYR A 1 80 ? -25.316 5.886 24.960 1.00 97.00 80 TYR A CA 1
ATOM 627 C C . TYR A 1 80 ? -26.410 5.334 25.868 1.00 97.00 80 TYR A C 1
ATOM 629 O O . TYR A 1 80 ? -27.498 5.881 25.930 1.00 97.00 80 TYR A O 1
ATOM 637 N N . GLU A 1 81 ? -26.118 4.257 26.584 1.00 96.94 81 GLU A N 1
ATOM 638 C CA . GLU A 1 81 ? -26.826 3.894 27.808 1.00 96.94 81 GLU A CA 1
ATOM 639 C C . GLU A 1 81 ? -26.175 4.678 28.945 1.00 96.94 81 GLU A C 1
ATOM 641 O O . GLU A 1 81 ? -24.963 4.558 29.157 1.00 96.94 81 GLU A O 1
ATOM 646 N N . VAL A 1 82 ? -26.956 5.497 29.636 1.00 97.12 82 VAL A N 1
ATOM 647 C CA . VAL A 1 82 ? -26.497 6.345 30.738 1.00 97.12 82 VAL A CA 1
ATOM 648 C C . VAL A 1 82 ? -27.298 6.046 31.995 1.00 97.12 82 VAL A C 1
ATOM 650 O O . VAL A 1 82 ? -28.438 5.590 31.902 1.00 97.12 82 VAL A O 1
ATOM 653 N N . ASP A 1 83 ? -26.716 6.266 33.172 1.00 96.06 83 ASP A N 1
ATOM 654 C CA . ASP A 1 83 ? -27.493 6.210 34.409 1.00 96.06 83 ASP A CA 1
ATOM 655 C C . ASP A 1 83 ? -28.541 7.332 34.448 1.00 96.06 83 ASP A C 1
ATOM 657 O O . ASP A 1 83 ? -28.258 8.472 34.081 1.00 96.06 83 ASP A O 1
ATOM 661 N N . THR A 1 84 ? -29.756 7.003 34.887 1.00 95.31 84 THR A N 1
ATOM 662 C CA . THR A 1 84 ? -30.877 7.955 34.931 1.00 95.31 84 THR A CA 1
ATOM 663 C C . THR A 1 84 ? -30.649 9.055 35.973 1.00 95.31 84 THR A C 1
ATOM 665 O O . THR A 1 84 ? -31.093 10.180 35.777 1.00 95.31 84 THR A O 1
ATOM 668 N N . GLU A 1 85 ? -29.935 8.746 37.061 1.00 94.81 85 GLU A N 1
ATOM 669 C CA . GLU A 1 85 ? -29.718 9.653 38.197 1.00 94.81 85 GLU A CA 1
ATOM 670 C C . GLU A 1 85 ? -28.850 10.867 37.831 1.00 94.81 85 GLU A C 1
ATOM 672 O O . GLU A 1 85 ? -29.172 11.993 38.195 1.00 94.81 85 GLU A O 1
ATOM 677 N N . THR A 1 86 ? -27.749 10.653 37.107 1.00 94.94 86 THR A N 1
ATOM 678 C CA . THR A 1 86 ? -26.768 11.701 36.773 1.00 94.94 86 THR A CA 1
ATOM 679 C C . THR A 1 86 ? -26.640 11.963 35.278 1.00 94.94 86 THR A C 1
ATOM 681 O O . THR A 1 86 ? -25.827 12.787 34.856 1.00 94.94 86 THR A O 1
ATOM 684 N N . GLY A 1 87 ? -27.406 11.245 34.455 1.00 93.62 87 GLY A N 1
ATOM 685 C CA . GLY A 1 87 ? -27.372 11.380 33.005 1.00 93.62 87 GLY A CA 1
ATOM 686 C C . GLY A 1 87 ? -26.039 10.962 32.386 1.00 93.62 87 GLY A C 1
ATOM 687 O O . GLY A 1 87 ? -25.728 11.424 31.296 1.00 93.62 87 GLY A O 1
ATOM 688 N N . GLY A 1 88 ? -25.239 10.114 33.043 1.00 94.81 88 GLY A N 1
ATOM 689 C CA . GLY A 1 88 ? -23.996 9.574 32.482 1.00 94.81 88 GLY A CA 1
ATOM 690 C C . GLY A 1 88 ? -22.716 9.898 33.251 1.00 94.81 88 GLY A C 1
ATOM 691 O O . GLY A 1 88 ? -21.633 9.490 32.815 1.00 94.81 88 GLY A O 1
ATOM 692 N N . GLN A 1 89 ? -22.808 10.617 34.375 1.00 93.94 89 GLN A N 1
ATOM 693 C CA . GLN A 1 89 ? -21.648 10.922 35.219 1.00 93.94 89 GLN A CA 1
ATOM 694 C C . GLN A 1 89 ? -21.227 9.728 36.082 1.00 93.94 89 GLN A C 1
ATOM 696 O O . GLN A 1 89 ? -20.045 9.611 36.395 1.00 93.94 89 GLN A O 1
ATOM 701 N N . LYS A 1 90 ? -22.152 8.829 36.442 1.00 94.56 90 LYS A N 1
ATOM 702 C CA . LYS A 1 90 ? -21.857 7.592 37.189 1.00 94.56 90 LYS A CA 1
ATOM 703 C C . LYS A 1 90 ? -21.756 6.366 36.290 1.00 94.56 90 LYS A C 1
ATOM 705 O O . LYS A 1 90 ? -21.148 5.374 36.679 1.00 94.56 90 LYS A O 1
ATOM 710 N N . TYR A 1 91 ? -22.339 6.399 35.097 1.00 96.56 91 TYR A N 1
ATOM 711 C CA . TYR A 1 91 ? -22.225 5.314 34.135 1.00 96.56 91 TYR A CA 1
ATOM 712 C C . TYR A 1 91 ? -22.576 5.779 32.728 1.00 96.56 91 TYR A C 1
ATOM 714 O O . TYR A 1 91 ? -23.677 6.257 32.488 1.00 96.56 91 TYR A O 1
ATOM 722 N N . ALA A 1 92 ? -21.685 5.530 31.769 1.00 96.62 92 ALA A N 1
ATOM 723 C CA . ALA A 1 92 ? -22.006 5.692 30.359 1.00 96.62 92 ALA A CA 1
ATOM 724 C C . ALA A 1 92 ? -21.398 4.581 29.496 1.00 96.62 92 ALA A C 1
ATOM 726 O O . ALA A 1 92 ? -20.200 4.260 29.545 1.00 96.62 92 ALA A O 1
ATOM 727 N N . ARG A 1 93 ? -22.219 3.993 28.630 1.00 96.06 93 ARG A N 1
ATOM 728 C CA . ARG A 1 93 ? -21.791 2.949 27.701 1.00 96.06 93 ARG A CA 1
ATOM 729 C C . ARG A 1 93 ? -22.323 3.220 26.307 1.00 96.06 93 ARG A C 1
ATOM 731 O O . ARG A 1 93 ? -23.500 3.461 26.119 1.00 96.06 93 ARG A O 1
ATOM 738 N N . PHE A 1 94 ? -21.449 3.122 25.313 1.00 96.19 94 PHE A N 1
ATOM 739 C CA . PHE A 1 94 ? -21.848 3.199 23.911 1.00 96.19 94 PHE A CA 1
ATOM 740 C C . PHE A 1 94 ? -22.736 2.007 23.521 1.00 96.19 94 PHE A C 1
ATOM 742 O O . PHE A 1 94 ? -22.401 0.861 23.838 1.00 96.19 94 PHE A O 1
ATOM 749 N N . MET A 1 95 ? -23.820 2.289 22.801 1.00 96.56 95 MET A N 1
ATOM 750 C CA . MET A 1 95 ? -24.830 1.327 22.367 1.00 96.56 95 MET A CA 1
ATOM 751 C C . MET A 1 95 ? -25.071 1.397 20.858 1.00 96.56 95 MET A C 1
ATOM 753 O O . MET A 1 95 ? -24.681 2.348 20.178 1.00 96.56 95 MET A O 1
ATOM 757 N N . ALA A 1 96 ? -25.737 0.366 20.334 1.00 96.94 96 ALA A N 1
ATOM 758 C CA . ALA A 1 96 ? -26.235 0.359 18.964 1.00 96.94 96 ALA A CA 1
ATOM 759 C C . ALA A 1 96 ? -27.233 1.515 18.752 1.00 96.94 96 ALA A C 1
ATOM 761 O O . ALA A 1 96 ? -28.010 1.841 19.652 1.00 96.94 96 ALA A O 1
ATOM 762 N N . LYS A 1 97 ? -27.194 2.155 17.578 1.00 96.06 97 LYS A N 1
ATOM 763 C CA . LYS A 1 97 ? -27.927 3.406 17.308 1.00 96.06 97 LYS A CA 1
ATOM 764 C C . LYS A 1 97 ? -29.441 3.230 17.379 1.00 96.06 97 LYS A C 1
ATOM 766 O O . LYS A 1 97 ? -30.151 4.172 17.711 1.00 96.06 97 LYS A O 1
ATOM 771 N N . GLU A 1 98 ? -29.919 2.028 17.099 1.00 95.19 98 GLU A N 1
ATOM 772 C CA . GLU A 1 98 ? -31.326 1.638 17.084 1.00 95.19 98 GLU A CA 1
ATOM 773 C C . GLU A 1 98 ? -31.945 1.692 18.488 1.00 95.19 98 GLU A C 1
ATOM 775 O O . GLU A 1 98 ? -33.149 1.858 18.620 1.00 95.19 98 GLU A O 1
ATOM 780 N N . LYS A 1 99 ? -31.131 1.602 19.552 1.00 96.75 99 LYS A N 1
ATOM 781 C CA . LYS A 1 99 ? -31.609 1.726 20.940 1.00 96.75 99 LYS A CA 1
ATOM 782 C C . LYS A 1 99 ? -32.025 3.149 21.317 1.00 96.75 99 LYS A C 1
ATOM 784 O O . LYS A 1 99 ? -32.781 3.310 22.263 1.00 96.75 99 LYS A O 1
ATOM 789 N N . CYS A 1 100 ? -31.546 4.147 20.577 1.00 97.25 100 CYS A N 1
ATOM 790 C CA . CYS A 1 100 ? -31.936 5.547 20.730 1.00 97.25 100 CYS A CA 1
ATOM 791 C C . CYS A 1 100 ? -32.917 6.007 19.637 1.00 97.25 100 CYS A C 1
ATOM 793 O O . CYS A 1 100 ? -33.158 7.206 19.515 1.00 97.25 100 CYS A O 1
ATOM 795 N N . ALA A 1 101 ? -33.413 5.098 18.792 1.00 96.75 101 ALA A N 1
ATOM 796 C CA . ALA A 1 101 ? -34.297 5.471 17.699 1.00 96.75 101 ALA A CA 1
ATOM 797 C C . ALA A 1 101 ? -35.688 5.866 18.236 1.00 96.75 101 ALA A C 1
ATOM 799 O O . ALA A 1 101 ? -36.256 5.108 19.026 1.00 96.75 101 ALA A O 1
ATOM 800 N N . PRO A 1 102 ? -36.248 7.017 17.821 1.00 96.38 102 PRO A N 1
ATOM 801 C CA . PRO A 1 102 ? -37.643 7.347 18.100 1.00 96.38 102 PRO A CA 1
ATOM 802 C C . PRO A 1 102 ? -38.602 6.393 17.356 1.00 96.38 102 PRO A C 1
ATOM 804 O O . PRO A 1 102 ? -38.185 5.726 16.405 1.00 96.38 102 PRO A O 1
ATOM 807 N N . PRO A 1 103 ? -39.881 6.310 17.776 1.00 94.75 103 PRO A N 1
ATOM 808 C CA . PRO A 1 103 ? -40.865 5.418 17.155 1.00 94.75 103 PRO A CA 1
ATOM 809 C C . PRO A 1 103 ? -41.202 5.811 15.710 1.00 94.75 103 PRO A C 1
ATOM 811 O O . PRO A 1 103 ? -41.464 4.942 14.882 1.00 94.75 103 PRO A O 1
ATOM 814 N N . GLU A 1 104 ? -41.160 7.107 15.403 1.00 96.56 104 GLU A N 1
ATOM 815 C CA . GLU A 1 104 ? -41.447 7.650 14.079 1.00 96.56 104 GLU A CA 1
ATOM 816 C C . GLU A 1 104 ? -40.137 8.024 13.380 1.00 96.56 104 GLU A C 1
ATOM 818 O O . GLU A 1 104 ? -39.373 8.873 13.849 1.00 96.56 104 GLU A O 1
ATOM 823 N N . LEU A 1 105 ? -39.863 7.350 12.263 1.00 97.06 105 LEU A N 1
ATOM 824 C CA . LEU A 1 105 ? -38.683 7.569 11.435 1.00 97.06 105 LEU A CA 1
ATOM 825 C C . LEU A 1 105 ? -39.105 7.772 9.982 1.00 97.06 105 LEU A C 1
ATOM 827 O O . LEU A 1 105 ? -39.810 6.940 9.414 1.00 97.06 105 LEU A O 1
ATOM 831 N N . GLU A 1 106 ? -38.592 8.826 9.361 1.00 96.62 106 GLU A N 1
ATOM 832 C CA . GLU A 1 106 ? -38.746 9.109 7.937 1.00 96.62 106 GLU A CA 1
ATOM 833 C C . GLU A 1 106 ? -37.417 8.873 7.212 1.00 96.62 106 GLU A C 1
ATOM 835 O O . GLU A 1 106 ? -36.347 9.275 7.679 1.00 96.62 106 GLU A O 1
ATOM 840 N N . SER A 1 107 ? -37.462 8.216 6.053 1.00 95.56 107 SER A N 1
ATOM 841 C CA . SER A 1 107 ? -36.310 8.115 5.159 1.00 95.56 107 SER A CA 1
ATOM 842 C C . SER A 1 107 ? -36.216 9.350 4.269 1.00 95.56 107 SER A C 1
ATOM 844 O O . SER A 1 107 ? -37.111 9.585 3.461 1.00 95.56 107 SER A O 1
ATOM 846 N N . ARG A 1 108 ? -35.108 10.090 4.347 1.00 95.19 108 ARG A N 1
ATOM 847 C CA . ARG A 1 108 ? -34.852 11.262 3.503 1.00 95.19 108 ARG A CA 1
ATOM 848 C C . ARG A 1 108 ? -33.568 11.092 2.699 1.00 95.19 108 ARG A C 1
ATOM 850 O O . ARG A 1 108 ? -32.507 10.783 3.248 1.00 95.19 108 ARG A O 1
ATOM 857 N N . TRP A 1 109 ? -33.664 11.328 1.394 1.00 94.62 109 TRP A N 1
ATOM 858 C CA . TRP A 1 109 ? -32.513 11.451 0.508 1.00 94.62 109 TRP A CA 1
ATOM 859 C C . TRP A 1 109 ? -31.986 12.883 0.538 1.00 94.62 109 TRP A C 1
ATOM 861 O O . TRP A 1 109 ? -32.751 13.829 0.370 1.00 94.62 109 TRP A O 1
ATOM 871 N N . ILE A 1 110 ? -30.684 13.046 0.760 1.00 92.88 110 ILE A N 1
ATOM 872 C CA . ILE A 1 110 ? -30.021 14.350 0.707 1.00 92.88 110 ILE A CA 1
ATOM 873 C C . ILE A 1 110 ? -29.012 14.309 -0.448 1.00 92.88 110 ILE A C 1
ATOM 875 O O . ILE A 1 110 ? -28.064 13.512 -0.379 1.00 92.88 110 ILE A O 1
ATOM 879 N N . PRO A 1 111 ? -29.212 15.102 -1.521 1.00 88.88 111 PRO A N 1
ATOM 880 C CA . PRO A 1 111 ? -28.313 15.117 -2.670 1.00 88.88 111 PRO A CA 1
ATOM 881 C C . PRO A 1 111 ? -26.933 15.653 -2.276 1.00 88.88 111 PRO A C 1
ATOM 883 O O . PRO A 1 111 ? -26.802 16.482 -1.375 1.00 88.88 111 PRO A O 1
ATOM 886 N N . ASN A 1 112 ? -25.888 15.162 -2.942 1.00 86.88 112 ASN A N 1
ATOM 887 C CA . ASN A 1 112 ? -24.539 15.682 -2.746 1.00 86.88 112 ASN A CA 1
ATOM 888 C C . ASN A 1 112 ? -24.390 17.019 -3.501 1.00 86.88 112 ASN A C 1
ATOM 890 O O . ASN A 1 112 ? -24.566 17.019 -4.719 1.00 86.88 112 ASN A O 1
ATOM 894 N N . PRO A 1 113 ? -24.032 18.139 -2.843 1.00 80.94 113 PRO A N 1
ATOM 895 C CA . PRO A 1 113 ? -23.839 19.415 -3.536 1.00 80.94 113 PRO A CA 1
ATOM 896 C C . PRO A 1 113 ? -22.718 19.379 -4.589 1.00 80.94 113 PRO A C 1
ATOM 898 O O . PRO A 1 113 ? -22.742 20.163 -5.531 1.00 80.94 113 PRO A O 1
ATOM 901 N N . GLU A 1 114 ? -21.749 18.467 -4.465 1.00 83.38 114 GLU A N 1
ATOM 902 C CA . GLU A 1 114 ? -20.582 18.389 -5.357 1.00 83.38 114 GLU A CA 1
ATOM 903 C C . GLU A 1 114 ? -20.791 17.514 -6.610 1.00 83.38 114 GLU A C 1
ATOM 905 O O . GLU A 1 114 ? -19.865 17.351 -7.406 1.00 83.38 114 GLU A O 1
ATOM 910 N N . GLY A 1 115 ? -21.976 16.924 -6.819 1.00 76.25 115 GLY A N 1
ATOM 911 C CA . GLY A 1 115 ? -22.256 16.190 -8.057 1.00 76.25 115 GLY A CA 1
ATOM 912 C C . GLY A 1 115 ? -23.310 15.093 -7.949 1.00 76.25 115 GLY A C 1
ATOM 913 O O . GLY A 1 115 ? -24.165 15.090 -7.072 1.00 76.25 115 GLY A O 1
ATOM 914 N N . ALA A 1 116 ? -23.244 14.132 -8.874 1.00 76.06 116 ALA A N 1
ATOM 915 C CA . ALA A 1 116 ? -24.203 13.034 -8.944 1.00 76.06 116 ALA A CA 1
ATOM 916 C C . ALA A 1 116 ? -24.086 12.102 -7.724 1.00 76.06 116 ALA A C 1
ATOM 918 O O . ALA A 1 116 ? -23.007 11.603 -7.392 1.00 76.06 116 ALA A O 1
ATOM 919 N N . GLY A 1 117 ? -25.213 11.830 -7.071 1.00 86.12 117 GLY A N 1
ATOM 920 C CA . GLY A 1 117 ? -25.287 11.027 -5.857 1.00 86.12 117 GLY A CA 1
ATOM 921 C C . GLY A 1 117 ? -26.019 11.733 -4.716 1.00 86.12 117 GLY A C 1
ATOM 922 O O . GLY A 1 117 ? -26.413 12.894 -4.783 1.00 86.12 117 GLY A O 1
ATOM 923 N N . GLY A 1 118 ? -26.142 11.006 -3.613 1.00 91.00 118 GLY A N 1
ATOM 924 C CA . GLY A 1 118 ? -26.698 11.495 -2.363 1.00 91.00 118 GLY A CA 1
ATOM 925 C C . GLY A 1 118 ? -26.561 10.453 -1.263 1.00 91.00 118 GLY A C 1
ATOM 926 O O . GLY A 1 118 ? -26.027 9.347 -1.464 1.00 91.00 118 GLY A O 1
ATOM 927 N N . ILE A 1 119 ? -26.991 10.841 -0.070 1.00 93.69 119 ILE A N 1
ATOM 928 C CA . ILE A 1 119 ? -26.934 10.022 1.133 1.00 93.69 119 ILE A CA 1
ATOM 929 C C . ILE A 1 119 ? -28.359 9.844 1.652 1.00 93.69 119 ILE A C 1
ATOM 931 O O . ILE A 1 119 ? -29.107 10.806 1.793 1.00 93.69 119 ILE A O 1
ATOM 935 N N . CYS A 1 120 ? -28.721 8.595 1.934 1.00 95.62 120 CYS A N 1
ATOM 936 C CA . CYS A 1 120 ? -29.997 8.253 2.545 1.00 95.62 120 CYS A CA 1
ATOM 937 C C . CYS A 1 120 ? -29.864 8.290 4.070 1.00 95.62 120 CYS A C 1
ATOM 939 O O . CYS A 1 120 ? -28.971 7.640 4.631 1.00 95.62 120 CYS A O 1
ATOM 941 N N . PHE A 1 121 ? -30.755 9.023 4.730 1.00 96.06 121 PHE A N 1
ATOM 942 C CA . PHE A 1 121 ? -30.829 9.124 6.183 1.00 96.06 121 PHE A CA 1
ATOM 943 C C . PHE A 1 121 ? -32.180 8.627 6.697 1.00 96.06 121 PHE A C 1
ATOM 945 O O . PHE A 1 121 ? -33.190 8.795 6.023 1.00 96.06 121 PHE A O 1
ATOM 952 N N . LEU A 1 122 ? -32.198 8.041 7.895 1.00 96.94 122 LEU A N 1
ATOM 953 C CA . LEU A 1 122 ? -33.401 7.977 8.724 1.00 96.94 122 LEU A CA 1
ATOM 954 C C . LEU A 1 122 ? -33.365 9.143 9.700 1.00 96.94 122 LEU A C 1
ATOM 956 O O . LEU A 1 122 ? -32.369 9.319 10.411 1.00 96.94 122 LEU A O 1
ATOM 960 N N . ILE A 1 123 ? -34.440 9.918 9.703 1.00 97.00 123 ILE A N 1
ATOM 961 C CA . ILE A 1 123 ? -34.607 11.119 10.506 1.00 97.00 123 ILE A CA 1
ATOM 962 C C . ILE A 1 123 ? -35.829 10.929 11.403 1.00 97.00 123 ILE A C 1
ATOM 964 O O . ILE A 1 123 ? -36.862 10.459 10.939 1.00 97.00 123 ILE A O 1
ATOM 968 N N . GLY A 1 124 ? -35.718 11.290 12.678 1.00 96.81 124 GLY A N 1
ATOM 969 C CA . GLY A 1 124 ? -36.850 11.316 13.602 1.00 96.81 124 GLY A CA 1
ATOM 970 C C . GLY A 1 124 ? -36.650 12.340 14.712 1.00 96.81 124 GLY A C 1
ATOM 971 O O . GLY A 1 124 ? -35.527 12.788 14.959 1.00 96.81 124 GLY A O 1
ATOM 972 N N . GLN A 1 125 ? -37.736 12.717 15.380 1.00 96.75 125 GLN A N 1
ATOM 973 C CA . GLN A 1 125 ? -37.703 13.660 16.496 1.00 96.75 125 GLN A CA 1
ATOM 974 C C . GLN A 1 125 ? -37.621 12.899 17.824 1.00 96.75 125 GLN A C 1
ATOM 976 O O . GLN A 1 125 ? -38.388 11.973 18.080 1.00 96.75 125 GLN A O 1
ATOM 981 N N . LEU A 1 126 ? -36.657 13.261 18.669 1.00 94.25 126 LEU A N 1
ATOM 982 C CA . LEU A 1 126 ? -36.502 12.699 20.009 1.00 94.25 126 LEU A CA 1
ATOM 983 C C . LEU A 1 126 ? -37.454 13.396 20.988 1.00 94.25 126 LEU A C 1
ATOM 985 O O . LEU A 1 126 ? -37.801 14.562 20.811 1.00 94.25 126 LEU A O 1
ATOM 989 N N . GLN A 1 127 ? -37.812 12.712 22.079 1.00 92.19 127 GLN A N 1
ATOM 990 C CA . GLN A 1 127 ? -38.705 13.252 23.119 1.00 92.19 127 GLN A CA 1
ATOM 991 C C . GLN A 1 127 ? -38.189 14.550 23.767 1.00 92.19 127 GLN A C 1
ATOM 993 O O . GLN A 1 127 ? -38.974 15.337 24.281 1.00 92.19 127 GLN A O 1
ATOM 998 N N . ASN A 1 128 ? -36.877 14.795 23.725 1.00 89.62 128 ASN A N 1
ATOM 999 C CA . ASN A 1 128 ? -36.242 16.006 24.250 1.00 89.62 128 ASN A CA 1
ATOM 1000 C C . ASN A 1 128 ? -36.136 17.150 23.219 1.00 89.62 128 ASN A C 1
ATOM 1002 O O . ASN A 1 128 ? -35.399 18.105 23.452 1.00 89.62 128 ASN A O 1
ATOM 1006 N N . GLY A 1 129 ? -36.793 17.035 22.060 1.00 91.12 129 GLY A N 1
ATOM 1007 C CA . GLY A 1 129 ? -36.728 18.016 20.971 1.00 91.12 129 GLY A CA 1
ATOM 1008 C C . GLY A 1 129 ? -35.483 17.911 20.081 1.00 91.12 129 GLY A C 1
ATOM 1009 O O . GLY A 1 129 ? -35.398 18.617 19.080 1.00 91.12 129 GLY A O 1
ATOM 1010 N N . GLY A 1 130 ? -34.530 17.027 20.399 1.00 92.75 130 GLY A N 1
ATOM 1011 C CA . GLY A 1 130 ? -33.370 16.761 19.549 1.00 92.75 130 GLY A CA 1
ATOM 1012 C C . GLY A 1 130 ? -33.726 15.981 18.279 1.00 92.75 130 GLY A C 1
ATOM 1013 O O . GLY A 1 130 ? -34.765 15.327 18.197 1.00 92.75 130 GLY A O 1
ATOM 1014 N N . GLN A 1 131 ? -32.830 15.999 17.290 1.00 95.44 131 GLN A N 1
ATOM 1015 C CA . GLN A 1 131 ? -32.998 15.243 16.048 1.00 95.44 131 GLN A CA 1
ATOM 1016 C C . GLN A 1 131 ? -32.177 13.947 16.078 1.00 95.44 131 GLN A C 1
ATOM 1018 O O . GLN A 1 131 ? -30.969 13.946 16.332 1.00 95.44 131 GLN A O 1
ATOM 1023 N N . TYR A 1 132 ? -32.835 12.830 15.789 1.00 96.75 132 TYR A N 1
ATOM 1024 C CA . TYR A 1 132 ? -32.189 11.559 15.500 1.00 96.75 132 TYR A CA 1
ATOM 1025 C C . TYR A 1 132 ? -31.881 11.496 14.008 1.00 96.75 132 TYR A C 1
ATOM 1027 O O . TYR A 1 132 ? -32.795 11.574 13.193 1.00 96.75 132 TYR A O 1
ATOM 1035 N N . VAL A 1 133 ? -30.605 11.352 13.645 1.00 96.75 133 VAL A N 1
ATOM 1036 C CA . VAL A 1 133 ? -30.170 11.253 12.245 1.00 96.75 133 VAL A CA 1
ATOM 1037 C C . VAL A 1 133 ? -29.206 10.086 12.113 1.00 96.75 133 VAL A C 1
ATOM 1039 O O . VAL A 1 133 ? -28.153 10.062 12.752 1.00 96.75 133 VAL A O 1
ATOM 1042 N N . ILE A 1 134 ? -29.527 9.108 11.267 1.00 96.56 134 ILE A N 1
ATOM 1043 C CA . ILE A 1 134 ? -28.602 8.017 10.946 1.00 96.56 134 ILE A CA 1
ATOM 1044 C C . ILE A 1 134 ? -28.519 7.780 9.449 1.00 96.56 134 ILE A C 1
ATOM 1046 O O . ILE A 1 134 ? -29.524 7.704 8.753 1.00 96.56 134 ILE A O 1
ATOM 1050 N N . LYS A 1 135 ? -27.297 7.613 8.946 1.00 96.12 135 LYS A N 1
ATOM 1051 C CA . LYS A 1 135 ? -27.064 7.163 7.575 1.00 96.12 135 LYS A CA 1
ATOM 1052 C C . LYS A 1 135 ? -27.506 5.708 7.429 1.00 96.12 135 LYS A C 1
ATOM 1054 O O . LYS A 1 135 ? -27.095 4.865 8.228 1.00 96.12 135 LYS A O 1
ATOM 1059 N N . VAL A 1 136 ? -28.281 5.415 6.390 1.00 95.75 136 VAL A N 1
ATOM 1060 C CA . VAL A 1 136 ? -28.773 4.068 6.079 1.00 95.75 136 VAL A CA 1
ATOM 1061 C C . VAL A 1 136 ? -28.471 3.666 4.638 1.00 95.75 136 VAL A C 1
ATOM 1063 O O . VAL A 1 136 ? -27.921 4.434 3.845 1.00 95.75 136 VAL A O 1
ATOM 1066 N N . GLU A 1 137 ? -28.792 2.420 4.301 1.00 95.62 137 GLU A N 1
ATOM 1067 C CA . GLU A 1 137 ? -28.660 1.910 2.941 1.00 95.62 137 GLU A CA 1
ATOM 1068 C C . GLU A 1 137 ? -29.554 2.677 1.961 1.00 95.62 137 GLU A C 1
ATOM 1070 O O . GLU A 1 137 ? -30.723 2.941 2.239 1.00 95.62 137 GLU A O 1
ATOM 1075 N N . LYS A 1 138 ? -29.016 2.966 0.769 1.00 93.12 138 LYS A N 1
ATOM 1076 C CA . LYS A 1 138 ? -29.688 3.757 -0.279 1.00 93.12 138 LYS A CA 1
ATOM 1077 C C . LYS A 1 138 ? -31.066 3.218 -0.668 1.00 93.12 138 LYS A C 1
ATOM 1079 O O . LYS A 1 138 ? -31.961 4.004 -0.946 1.00 93.12 138 LYS A O 1
ATOM 1084 N N . LYS A 1 139 ? -31.248 1.893 -0.619 1.00 92.44 139 LYS A N 1
ATOM 1085 C CA . LYS A 1 139 ? -32.512 1.216 -0.943 1.00 92.44 139 LYS A CA 1
ATOM 1086 C C . LYS A 1 139 ? -33.690 1.687 -0.085 1.00 92.44 139 LYS A C 1
ATOM 1088 O O . LYS A 1 139 ? -34.814 1.626 -0.557 1.00 92.44 139 LYS A O 1
ATOM 1093 N N . LYS A 1 140 ? -33.450 2.171 1.142 1.00 94.44 140 LYS A N 1
ATOM 1094 C CA . LYS A 1 140 ? -34.516 2.696 2.013 1.00 94.44 140 LYS A CA 1
ATOM 1095 C C . LYS A 1 140 ? -35.087 4.032 1.533 1.00 94.44 140 LYS A C 1
ATOM 1097 O O . LYS A 1 140 ? -36.207 4.347 1.898 1.00 94.44 140 LYS A O 1
ATOM 1102 N N . CYS A 1 141 ? -34.335 4.784 0.730 1.00 94.62 141 CYS A N 1
ATOM 1103 C CA . CYS A 1 141 ? -34.797 6.020 0.096 1.00 94.62 141 CYS A CA 1
ATOM 1104 C C . CYS A 1 141 ? -35.160 5.820 -1.383 1.00 94.62 141 CYS A C 1
ATOM 1106 O O . CYS A 1 141 ? -35.425 6.799 -2.072 1.00 94.62 141 CYS A O 1
ATOM 1108 N N . ALA A 1 142 ? -35.107 4.587 -1.901 1.00 91.88 142 ALA A N 1
ATOM 1109 C CA . ALA A 1 142 ? -35.424 4.336 -3.299 1.00 91.88 142 ALA A CA 1
ATOM 1110 C C . ALA A 1 142 ? -36.946 4.437 -3.509 1.00 91.88 142 ALA A C 1
ATOM 1112 O O . ALA A 1 142 ? -37.698 3.776 -2.786 1.00 91.88 142 ALA A O 1
ATOM 1113 N N . PRO A 1 143 ? -37.418 5.230 -4.482 1.00 91.69 143 PRO A N 1
ATOM 1114 C CA . PRO A 1 143 ? -38.836 5.301 -4.802 1.00 91.69 143 PRO A CA 1
ATOM 1115 C C . PRO A 1 143 ? -39.310 4.020 -5.495 1.00 91.69 143 PRO A C 1
ATOM 1117 O O . PRO A 1 143 ? -38.520 3.203 -5.968 1.00 91.69 143 PRO A O 1
ATOM 1120 N N . LYS A 1 144 ? -40.634 3.845 -5.572 1.00 91.25 144 LYS A N 1
ATOM 1121 C CA . LYS A 1 144 ? -41.253 2.656 -6.186 1.00 91.25 144 LYS A CA 1
ATOM 1122 C C . LYS A 1 144 ? -41.035 2.574 -7.701 1.00 91.25 144 LYS A C 1
ATOM 1124 O O . LYS A 1 144 ? -41.041 1.473 -8.243 1.00 91.25 144 LYS A O 1
ATOM 1129 N N . LYS A 1 145 ? -40.884 3.719 -8.372 1.00 94.44 145 LYS A N 1
ATOM 1130 C CA . LYS A 1 145 ? -40.665 3.829 -9.817 1.00 94.44 145 LYS A CA 1
ATOM 1131 C C . LYS A 1 145 ? -39.338 4.528 -10.081 1.00 94.44 145 LYS A C 1
ATOM 1133 O O . LYS A 1 145 ? -39.065 5.576 -9.495 1.00 94.44 145 LYS A O 1
ATOM 1138 N N . THR A 1 146 ? -38.513 3.910 -10.914 1.00 95.50 146 THR A N 1
ATOM 1139 C CA . THR A 1 146 ? -37.180 4.404 -11.256 1.00 95.50 146 THR A CA 1
ATOM 1140 C C . THR A 1 146 ? -36.844 4.077 -12.700 1.00 95.50 146 THR A C 1
ATOM 1142 O O . THR A 1 146 ? -37.178 2.983 -13.163 1.00 95.50 146 THR A O 1
ATOM 1145 N N . ASN A 1 147 ? -36.049 4.934 -13.328 1.00 95.62 147 ASN A N 1
ATOM 1146 C CA . ASN A 1 147 ? -35.530 4.775 -14.677 1.00 95.62 147 ASN A CA 1
ATOM 1147 C C . ASN A 1 147 ? -33.996 4.832 -14.655 1.00 95.62 147 ASN A C 1
ATOM 1149 O O . ASN A 1 147 ? -33.382 5.194 -13.650 1.00 95.62 147 ASN A O 1
ATOM 1153 N N . TYR A 1 148 ? -33.365 4.454 -15.761 1.00 95.81 148 TYR A N 1
ATOM 1154 C CA . TYR A 1 148 ? -31.921 4.487 -15.935 1.00 95.81 148 TYR A CA 1
ATOM 1155 C C . TYR A 1 148 ? -31.542 5.577 -16.930 1.00 95.81 148 TYR A C 1
ATOM 1157 O O . TYR A 1 148 ? -31.974 5.553 -18.079 1.00 95.81 148 TYR A O 1
ATOM 1165 N N . ILE A 1 149 ? -30.709 6.519 -16.493 1.00 94.94 149 ILE A N 1
ATOM 1166 C CA . ILE A 1 149 ? -30.173 7.577 -17.350 1.00 94.94 149 ILE A CA 1
ATOM 1167 C C . ILE A 1 149 ? -28.651 7.514 -17.399 1.00 94.94 149 ILE A C 1
ATOM 1169 O O . ILE A 1 149 ? -27.974 7.261 -16.396 1.00 94.94 149 ILE A O 1
ATOM 1173 N N . TRP A 1 150 ? -28.099 7.754 -18.582 1.00 96.06 150 TRP A N 1
ATOM 1174 C CA . TRP A 1 150 ? -26.667 7.916 -18.761 1.00 96.06 150 TRP A CA 1
ATOM 1175 C C . TRP A 1 150 ? -26.293 9.382 -18.560 1.00 96.06 150 TRP A C 1
ATOM 1177 O O . TRP A 1 150 ? -26.807 10.259 -19.247 1.00 96.06 150 TRP A O 1
ATOM 1187 N N . ILE A 1 151 ? -25.389 9.662 -17.623 1.00 93.75 151 ILE A N 1
ATOM 1188 C CA . ILE A 1 151 ? -24.876 11.019 -17.407 1.00 93.75 151 ILE A CA 1
ATOM 1189 C C . ILE A 1 151 ? -23.438 11.068 -17.907 1.00 93.75 151 ILE A C 1
ATOM 1191 O O . ILE A 1 151 ? -22.538 10.444 -17.328 1.00 93.75 151 ILE A O 1
ATOM 1195 N N . ARG A 1 152 ? -23.218 11.811 -18.993 1.00 93.94 152 ARG A N 1
ATOM 1196 C CA . ARG A 1 152 ? -21.893 12.042 -19.571 1.00 93.94 152 ARG A CA 1
ATOM 1197 C C . ARG A 1 152 ? -21.120 13.083 -18.761 1.00 93.94 152 ARG A C 1
ATOM 1199 O O . ARG A 1 152 ? -21.664 14.087 -18.316 1.00 93.94 152 ARG A O 1
ATOM 1206 N N . VAL A 1 153 ? -19.819 12.860 -18.605 1.00 92.44 153 VAL A N 1
ATOM 1207 C CA . VAL A 1 153 ? -18.895 13.861 -18.066 1.00 92.44 153 VAL A CA 1
ATOM 1208 C C . VAL A 1 153 ? -18.620 14.908 -19.155 1.00 92.44 153 VAL A C 1
ATOM 1210 O O . VAL A 1 153 ? -18.136 14.526 -20.228 1.00 92.44 153 VAL A O 1
ATOM 1213 N N . PRO A 1 154 ? -18.872 16.208 -18.906 1.00 89.56 154 PRO A N 1
ATOM 1214 C CA . PRO A 1 154 ? -18.629 17.260 -19.890 1.00 89.56 154 PRO A CA 1
ATOM 1215 C C . PRO A 1 154 ? -17.211 17.198 -20.471 1.00 89.56 154 PRO A C 1
ATOM 1217 O O . PRO A 1 154 ? -16.239 16.961 -19.751 1.00 89.56 154 PRO A O 1
ATOM 1220 N N . ASN A 1 155 ? -17.087 17.406 -21.786 1.00 89.19 155 ASN A N 1
ATOM 1221 C CA . ASN A 1 155 ? -15.816 17.405 -22.529 1.00 89.19 155 ASN A CA 1
ATOM 1222 C C . ASN A 1 155 ? -15.013 16.087 -22.496 1.00 89.19 155 ASN A C 1
ATOM 1224 O O . ASN A 1 155 ? -13.832 16.077 -22.859 1.00 89.19 155 ASN A O 1
ATOM 1228 N N . ASN A 1 156 ? -15.626 14.970 -22.086 1.00 90.75 156 ASN A N 1
ATOM 1229 C CA . ASN A 1 156 ? -14.968 13.666 -22.014 1.00 90.75 156 ASN A CA 1
ATOM 1230 C C . ASN A 1 156 ? -15.797 12.564 -22.701 1.00 90.75 156 ASN A C 1
ATOM 1232 O O . ASN A 1 156 ? -17.009 12.686 -22.877 1.00 90.75 156 ASN A O 1
ATOM 1236 N N . MET A 1 157 ? -15.142 11.469 -23.091 1.00 93.00 157 MET A N 1
ATOM 1237 C CA . MET A 1 157 ? -15.779 10.248 -23.617 1.00 93.00 157 MET A CA 1
ATOM 1238 C C . MET A 1 157 ? -16.035 9.259 -22.476 1.00 93.00 157 MET A C 1
ATOM 1240 O O . MET A 1 157 ? -15.659 8.089 -22.518 1.00 93.00 157 MET A O 1
ATOM 1244 N N . ARG A 1 158 ? -16.601 9.771 -21.384 1.00 94.12 158 ARG A N 1
ATOM 1245 C CA . ARG A 1 158 ? -16.901 9.010 -20.173 1.00 94.12 158 ARG A CA 1
ATOM 1246 C C . ARG A 1 158 ? -18.268 9.411 -19.662 1.00 94.12 158 ARG A C 1
ATOM 1248 O O . ARG A 1 158 ? -18.674 10.560 -19.805 1.00 94.12 158 ARG A O 1
ATOM 1255 N N . GLY A 1 159 ? -18.927 8.478 -19.004 1.00 94.50 159 GLY A N 1
ATOM 1256 C CA . GLY A 1 159 ? -20.163 8.725 -18.287 1.00 94.50 159 GLY A CA 1
ATOM 1257 C C . GLY A 1 159 ? -20.379 7.663 -17.227 1.00 94.50 159 GLY A C 1
ATOM 1258 O O . GLY A 1 159 ? -19.499 6.844 -16.939 1.00 94.50 159 GLY A O 1
ATOM 1259 N N . SER A 1 160 ? -21.534 7.708 -16.592 1.00 95.88 160 SER A N 1
ATOM 1260 C CA . SER A 1 160 ? -21.977 6.656 -15.688 1.00 95.88 160 SER A CA 1
ATOM 1261 C C . SER A 1 160 ? -23.482 6.505 -15.794 1.00 95.88 160 SER A C 1
ATOM 1263 O O . SER A 1 160 ? -24.199 7.487 -15.979 1.00 95.88 160 SER A O 1
ATOM 1265 N N . CYS A 1 161 ? -23.940 5.266 -15.659 1.00 96.62 161 CYS A N 1
ATOM 1266 C CA . CYS A 1 161 ? -25.356 4.960 -15.576 1.00 96.62 161 CYS A CA 1
ATOM 1267 C C . CYS A 1 161 ? -25.868 5.261 -14.165 1.00 96.62 161 CYS A C 1
ATOM 1269 O O . CYS A 1 161 ? -25.237 4.867 -13.177 1.00 96.62 161 CYS A O 1
ATOM 1271 N N . TYR A 1 162 ? -27.007 5.937 -14.063 1.00 94.56 162 TYR A N 1
ATOM 1272 C CA . TYR A 1 162 ? -27.682 6.225 -12.804 1.00 94.56 162 TYR A CA 1
ATOM 1273 C C . TYR A 1 162 ? -29.115 5.716 -12.855 1.00 94.56 162 TYR A C 1
ATOM 1275 O O . TYR A 1 162 ? -29.843 5.993 -13.799 1.00 94.56 162 TYR A O 1
ATOM 1283 N N . GLN A 1 163 ? -29.507 4.990 -11.813 1.00 95.25 163 GLN A N 1
ATOM 1284 C CA . GLN A 1 163 ? -30.901 4.777 -11.473 1.00 95.25 163 GLN A CA 1
ATOM 1285 C C . GLN A 1 163 ? -31.419 6.060 -10.833 1.00 95.25 163 GLN A C 1
ATOM 1287 O O . GLN A 1 163 ? -30.861 6.504 -9.827 1.00 95.25 163 GLN A O 1
ATOM 1292 N N . VAL A 1 164 ? -32.452 6.645 -11.412 1.00 95.06 164 VAL A N 1
ATOM 1293 C CA . VAL A 1 164 ? -33.060 7.894 -10.962 1.00 95.06 164 VAL A CA 1
ATOM 1294 C C . VAL A 1 164 ? -34.537 7.692 -10.694 1.00 95.06 164 VAL A C 1
ATOM 1296 O O . VAL A 1 164 ? -35.142 6.764 -11.226 1.00 95.06 164 VAL A O 1
ATOM 1299 N N . ASP A 1 165 ? -35.114 8.528 -9.843 1.00 93.75 165 ASP A N 1
ATOM 1300 C CA . ASP A 1 165 ? -36.561 8.578 -9.694 1.00 93.75 165 ASP A CA 1
ATOM 1301 C C . ASP A 1 165 ? -37.234 9.142 -10.950 1.00 93.75 165 ASP A C 1
ATOM 1303 O O . ASP A 1 165 ? -36.739 10.093 -11.559 1.00 93.75 165 ASP A O 1
ATOM 1307 N N . ASP A 1 166 ? -38.367 8.550 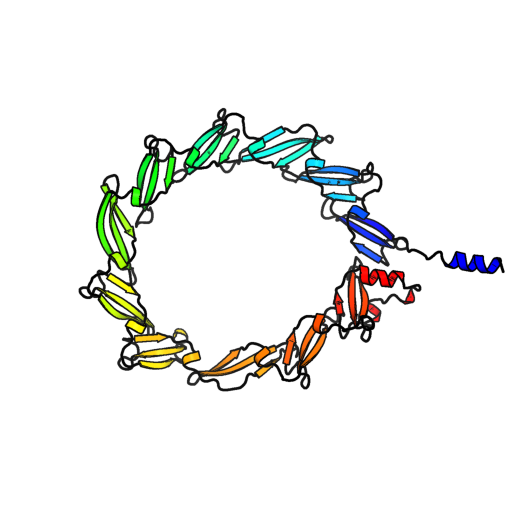-11.326 1.00 92.31 166 ASP A N 1
ATOM 1308 C CA . ASP A 1 166 ? -39.091 8.931 -12.547 1.00 92.31 166 ASP A CA 1
ATOM 1309 C C . ASP A 1 166 ? -39.736 10.317 -12.439 1.00 92.31 166 ASP A C 1
ATOM 1311 O O . ASP A 1 166 ? -39.921 10.989 -13.450 1.00 92.31 166 ASP A O 1
ATOM 1315 N N . GLU A 1 167 ? -40.091 10.739 -11.224 1.00 91.81 167 GLU A N 1
ATOM 1316 C CA . GLU A 1 167 ? -40.882 11.949 -10.978 1.00 91.81 167 GLU A CA 1
ATOM 1317 C C . GLU A 1 167 ? -40.056 13.231 -11.126 1.00 91.81 167 GLU A C 1
ATOM 1319 O O . GLU A 1 167 ? -40.536 14.212 -11.688 1.00 91.81 167 GLU A O 1
ATOM 1324 N N . THR A 1 168 ? -38.807 13.231 -10.655 1.00 90.50 168 THR A N 1
ATOM 1325 C CA . THR A 1 168 ? -37.925 14.410 -10.660 1.00 90.50 168 THR A CA 1
ATOM 1326 C C . THR A 1 168 ? -36.712 14.257 -11.577 1.00 90.50 168 THR A C 1
ATOM 1328 O O . THR A 1 168 ? -35.885 15.168 -11.666 1.00 90.50 168 THR A O 1
ATOM 1331 N N . GLY A 1 169 ? -36.558 13.107 -12.242 1.00 87.00 169 GLY A N 1
ATOM 1332 C CA . GLY A 1 169 ? -35.416 12.839 -13.116 1.00 87.00 169 GLY A CA 1
ATOM 1333 C C . GLY A 1 169 ? -34.082 12.765 -12.366 1.00 87.00 169 GLY A C 1
ATOM 1334 O O . GLY A 1 169 ? -33.030 13.041 -12.945 1.00 87.00 169 GLY A O 1
ATOM 1335 N N . GLY A 1 170 ? -34.106 12.409 -11.078 1.00 87.56 170 GLY A N 1
ATOM 1336 C CA . GLY A 1 170 ? -32.908 12.181 -10.273 1.00 87.56 170 GLY A CA 1
ATOM 1337 C C . GLY A 1 170 ? -32.551 13.277 -9.276 1.00 87.56 170 GLY A C 1
ATOM 1338 O O . GLY A 1 170 ? -31.474 13.193 -8.675 1.00 87.56 170 GLY A O 1
ATOM 1339 N N . GLN A 1 171 ? -33.404 14.290 -9.088 1.00 85.88 171 GLN A N 1
ATOM 1340 C CA . GLN A 1 171 ? -33.222 15.293 -8.031 1.00 85.88 171 GLN A CA 1
ATOM 1341 C C . GLN A 1 171 ? -33.587 14.720 -6.652 1.00 85.88 171 GLN A C 1
ATOM 1343 O O . GLN A 1 171 ? -32.890 14.978 -5.669 1.00 85.88 171 GLN A O 1
ATOM 1348 N N . GLY A 1 172 ? -34.647 13.909 -6.587 1.00 88.25 172 GLY A N 1
ATOM 1349 C CA . GLY A 1 172 ? -35.152 13.267 -5.374 1.00 88.25 172 GLY A CA 1
ATOM 1350 C C . GLY A 1 172 ? -34.424 11.972 -5.015 1.00 88.25 172 GLY A C 1
ATOM 1351 O O . GLY A 1 172 ? -34.291 11.655 -3.835 1.00 88.25 172 GLY A O 1
ATOM 1352 N N . PHE A 1 173 ? -33.908 11.237 -6.002 1.00 92.38 173 PHE A N 1
ATOM 1353 C CA . PHE A 1 173 ? -33.095 10.042 -5.788 1.00 92.38 173 PHE A CA 1
ATOM 1354 C C . PHE A 1 173 ? -32.214 9.751 -7.002 1.00 92.38 173 PHE A C 1
ATOM 1356 O O . PHE A 1 173 ? -32.699 9.621 -8.121 1.00 92.38 173 PHE A O 1
ATOM 1363 N N . ASN A 1 174 ? -30.914 9.547 -6.784 1.00 92.06 174 ASN A N 1
ATOM 1364 C CA . ASN A 1 174 ? -30.030 9.033 -7.824 1.00 92.06 174 ASN A CA 1
ATOM 1365 C C . ASN A 1 174 ? -28.984 8.058 -7.260 1.00 92.06 174 ASN A C 1
ATOM 1367 O O . ASN A 1 174 ? -28.319 8.272 -6.245 1.00 92.06 174 ASN A O 1
ATOM 1371 N N . GLN A 1 175 ? -28.806 6.927 -7.925 1.00 93.31 175 GLN A N 1
ATOM 1372 C CA . GLN A 1 175 ? -27.830 5.930 -7.517 1.00 93.31 175 GLN A CA 1
ATOM 1373 C C . GLN A 1 175 ? -27.103 5.392 -8.732 1.00 93.31 175 GLN A C 1
ATOM 1375 O O . GLN A 1 175 ? -27.718 4.952 -9.692 1.00 93.31 175 GLN A O 1
ATOM 1380 N N . LYS A 1 176 ? -25.769 5.371 -8.668 1.00 93.94 176 LYS A N 1
ATOM 1381 C CA . LYS A 1 176 ? -24.955 4.747 -9.708 1.00 93.94 176 LYS A CA 1
ATOM 1382 C C . LYS A 1 176 ? -25.394 3.292 -9.922 1.00 93.94 176 LYS A C 1
ATOM 1384 O O . LYS A 1 176 ? -25.348 2.491 -8.985 1.00 93.94 176 LYS A O 1
ATOM 1389 N N . ALA A 1 177 ? -25.807 2.991 -11.144 1.00 95.06 177 ALA A N 1
ATOM 1390 C CA . ALA A 1 177 ? -26.233 1.683 -11.614 1.00 95.06 177 ALA A CA 1
ATOM 1391 C C . ALA A 1 177 ? -25.119 1.026 -12.443 1.00 95.06 177 ALA A C 1
ATOM 1393 O O . ALA A 1 177 ? -24.046 1.602 -12.652 1.00 95.06 177 ALA A O 1
ATOM 1394 N N . ARG A 1 178 ? -25.350 -0.210 -12.892 1.00 96.94 178 ARG A N 1
ATOM 1395 C CA . ARG A 1 178 ? -24.426 -0.877 -13.814 1.00 96.94 178 ARG A CA 1
ATOM 1396 C C . ARG A 1 178 ? -24.632 -0.327 -15.229 1.00 96.94 178 ARG A C 1
ATOM 1398 O O . ARG A 1 178 ? -25.765 -0.105 -15.642 1.00 96.94 178 ARG A O 1
ATOM 1405 N N . ASP A 1 179 ? -23.541 -0.121 -15.968 1.00 96.12 179 ASP A N 1
ATOM 1406 C CA . ASP A 1 179 ? -23.582 0.516 -17.295 1.00 96.12 179 ASP A CA 1
ATOM 1407 C C . ASP A 1 179 ? -24.485 -0.209 -18.308 1.00 96.12 179 ASP A C 1
ATOM 1409 O O . ASP A 1 179 ? -24.988 0.418 -19.232 1.00 96.12 179 ASP A O 1
ATOM 1413 N N . ASP A 1 180 ? -24.667 -1.524 -18.172 1.00 95.94 180 ASP A N 1
ATOM 1414 C CA . ASP A 1 180 ? -25.526 -2.341 -19.035 1.00 95.94 180 ASP A CA 1
ATOM 1415 C C . ASP A 1 180 ? -27.008 -1.965 -18.936 1.00 95.94 180 ASP A C 1
ATOM 1417 O O . ASP A 1 180 ? -27.732 -2.160 -19.905 1.00 95.94 180 ASP A O 1
ATOM 1421 N N . GLN A 1 181 ? -27.451 -1.369 -17.825 1.00 97.38 181 GLN A N 1
ATOM 1422 C CA . GLN A 1 181 ? -28.840 -0.920 -17.671 1.00 97.38 181 GLN A CA 1
ATOM 1423 C C . GLN A 1 181 ? -29.154 0.360 -18.453 1.00 97.38 181 GLN A C 1
ATOM 1425 O O . GLN A 1 181 ? -30.315 0.618 -18.741 1.00 97.38 181 GLN A O 1
ATOM 1430 N N . CYS A 1 182 ? -28.128 1.131 -18.823 1.00 97.38 182 CYS A N 1
ATOM 1431 C CA . CYS A 1 182 ? -28.251 2.297 -19.699 1.00 97.38 182 CYS A CA 1
ATOM 1432 C C . CYS A 1 182 ? -27.814 1.992 -21.141 1.00 97.38 182 CYS A C 1
ATOM 1434 O O . CYS A 1 182 ? -27.631 2.912 -21.932 1.00 97.38 182 CYS A O 1
ATOM 1436 N N . LYS A 1 183 ? -27.547 0.725 -21.483 1.00 97.12 183 LYS A N 1
ATOM 1437 C CA . LYS A 1 183 ? -27.040 0.361 -22.807 1.00 97.12 183 LYS A CA 1
ATOM 1438 C C . LYS A 1 183 ? -28.199 0.344 -23.820 1.00 97.12 183 LYS A C 1
ATOM 1440 O O . LYS A 1 183 ? -29.107 -0.471 -23.652 1.00 97.12 183 LYS A O 1
ATOM 1445 N N . PRO A 1 184 ? -28.164 1.173 -24.876 1.00 96.38 184 PRO A N 1
ATOM 1446 C CA . PRO A 1 184 ? -29.207 1.196 -25.896 1.00 96.38 184 PRO A CA 1
ATOM 1447 C C . PRO A 1 184 ? -29.145 -0.055 -26.784 1.00 96.38 184 PRO A C 1
ATOM 1449 O O . PRO A 1 184 ? -28.149 -0.788 -26.802 1.00 96.38 184 PRO A O 1
ATOM 1452 N N . THR A 1 185 ? -30.225 -0.303 -27.525 1.00 96.38 185 THR A N 1
ATOM 1453 C CA . THR A 1 185 ? -30.344 -1.446 -28.446 1.00 96.38 185 THR A CA 1
ATOM 1454 C C . THR A 1 185 ? -29.461 -1.289 -29.680 1.00 96.38 185 THR A C 1
ATOM 1456 O O . THR A 1 185 ? -28.834 -2.254 -30.117 1.00 96.38 185 THR A O 1
ATOM 1459 N N . GLU A 1 186 ? -29.381 -0.077 -30.221 1.00 97.25 186 GLU A N 1
ATOM 1460 C CA . GLU A 1 186 ? -28.577 0.252 -31.391 1.00 97.25 186 GLU A CA 1
ATOM 1461 C C . GLU A 1 186 ? -27.280 0.963 -30.971 1.00 97.25 186 GLU A C 1
ATOM 1463 O O . GLU A 1 186 ? -27.292 1.955 -30.240 1.00 97.25 186 GLU A O 1
ATOM 1468 N N . LEU A 1 187 ? -26.140 0.447 -31.437 1.00 96.75 187 LEU A N 1
ATOM 1469 C CA . LEU A 1 187 ? -24.810 0.932 -31.064 1.00 96.75 187 LEU A CA 1
ATOM 1470 C C . LEU A 1 187 ? -23.978 1.227 -32.308 1.00 96.75 187 LEU A C 1
ATOM 1472 O O . LEU A 1 187 ? -24.086 0.531 -33.315 1.00 96.75 187 LEU A O 1
ATOM 1476 N N . SER A 1 188 ? -23.083 2.205 -32.203 1.00 95.00 188 SER A N 1
ATOM 1477 C CA . SER A 1 188 ? -22.050 2.484 -33.202 1.00 95.00 188 SER A CA 1
ATOM 1478 C C . SER A 1 188 ? -20.660 2.540 -32.559 1.00 95.00 188 SER A C 1
ATOM 1480 O O . SER A 1 188 ? -20.528 2.620 -31.334 1.00 95.00 188 SER A O 1
ATOM 1482 N N . TYR A 1 189 ? -19.606 2.448 -33.376 1.00 94.19 189 TYR A N 1
ATOM 1483 C CA . TYR A 1 189 ? -18.218 2.509 -32.915 1.00 94.19 189 TYR A CA 1
ATOM 1484 C C . TYR A 1 189 ? -17.558 3.806 -33.367 1.00 94.19 189 TYR A C 1
ATOM 1486 O O . TYR A 1 189 ? -17.582 4.148 -34.547 1.00 94.19 189 TYR A O 1
ATOM 1494 N N . GLN A 1 190 ? -16.921 4.499 -32.428 1.00 93.12 190 GLN A N 1
ATOM 1495 C CA . GLN A 1 190 ? -16.258 5.772 -32.665 1.00 93.12 190 GLN A CA 1
ATOM 1496 C C . GLN A 1 190 ? -14.799 5.711 -32.212 1.00 93.12 190 GLN A C 1
ATOM 1498 O O . GLN A 1 190 ? -14.501 5.431 -31.048 1.00 93.12 190 GLN A O 1
ATOM 1503 N N . TRP A 1 191 ? -13.878 6.009 -33.132 1.00 91.38 191 TRP A N 1
ATOM 1504 C CA . TRP A 1 191 ? -12.468 6.213 -32.810 1.00 91.38 191 TRP A CA 1
ATOM 1505 C C . TRP A 1 191 ? -12.228 7.663 -32.394 1.00 91.38 191 TRP A C 1
ATOM 1507 O O . TRP A 1 191 ? -12.533 8.593 -33.146 1.00 91.38 191 TRP A O 1
ATOM 1517 N N . VAL A 1 192 ? -11.652 7.860 -31.210 1.00 91.19 192 VAL A N 1
ATOM 1518 C CA . VAL A 1 192 ? -11.274 9.185 -30.711 1.00 91.19 192 VAL A CA 1
ATOM 1519 C C . VAL A 1 192 ? -9.753 9.236 -30.561 1.00 91.19 192 VAL A C 1
ATOM 1521 O O . VAL A 1 192 ? -9.209 8.533 -29.702 1.00 91.19 192 VAL A O 1
ATOM 1524 N N . PRO A 1 193 ? -9.051 10.036 -31.390 1.00 87.81 193 PRO A N 1
ATOM 1525 C CA . PRO A 1 193 ? -7.609 10.229 -31.272 1.00 87.81 193 PRO A CA 1
ATOM 1526 C C . PRO A 1 193 ? -7.222 10.781 -29.898 1.00 87.81 193 PRO A C 1
ATOM 1528 O O . PRO A 1 193 ? -7.965 11.558 -29.292 1.00 87.81 193 PRO A O 1
ATOM 1531 N N . SER A 1 194 ? -6.045 10.401 -29.404 1.00 87.88 194 SER A N 1
ATOM 1532 C CA . SER A 1 194 ? -5.524 10.958 -28.154 1.00 87.88 194 SER A CA 1
ATOM 1533 C C . SER A 1 194 ? -5.149 12.434 -28.335 1.00 87.88 194 SER A C 1
ATOM 1535 O O . SER A 1 194 ? -4.519 12.814 -29.320 1.00 87.88 194 SER A O 1
ATOM 1537 N N . LYS A 1 195 ? -5.493 13.284 -27.354 1.00 85.19 195 LYS A N 1
ATOM 1538 C CA . LYS A 1 195 ? -5.089 14.706 -27.345 1.00 85.19 195 LYS A CA 1
ATOM 1539 C C . LYS A 1 195 ? -3.570 14.888 -27.246 1.00 85.19 195 LYS A C 1
ATOM 1541 O O . LYS A 1 195 ? -3.060 15.930 -27.634 1.00 85.19 195 LYS A O 1
ATOM 1546 N N . PHE A 1 196 ? -2.859 13.891 -26.720 1.00 82.31 196 PHE A N 1
ATOM 1547 C CA . PHE A 1 196 ? -1.411 13.929 -26.495 1.00 82.31 196 PHE A CA 1
ATOM 1548 C C . PHE A 1 196 ? -0.608 13.291 -27.640 1.00 82.31 196 PHE A C 1
ATOM 1550 O O . PHE A 1 196 ? 0.547 12.923 -27.450 1.00 82.31 196 PHE A O 1
ATOM 1557 N N . GLY A 1 197 ? -1.215 13.141 -28.821 1.00 72.44 197 GLY A N 1
ATOM 1558 C CA . GLY A 1 197 ? -0.582 12.523 -29.981 1.00 72.44 197 GLY A CA 1
ATOM 1559 C C . GLY A 1 197 ? -0.946 11.048 -30.126 1.00 72.44 197 GLY A C 1
ATOM 1560 O O . GLY A 1 197 ? -2.119 10.697 -30.165 1.00 72.44 197 GLY A O 1
ATOM 1561 N N . GLU A 1 198 ? 0.063 10.197 -30.284 1.00 74.69 198 GLU A N 1
AT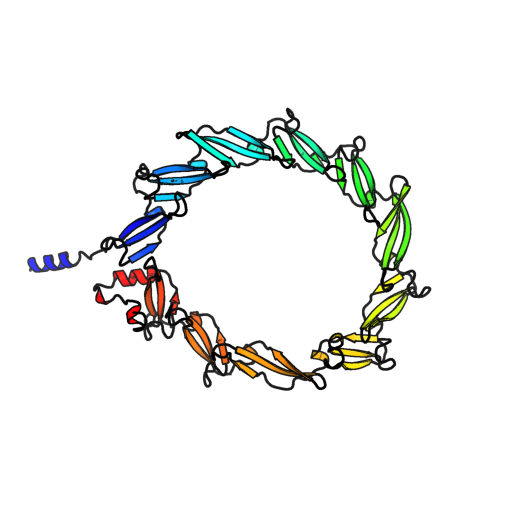OM 1562 C CA . GLU A 1 198 ? -0.051 8.857 -30.868 1.00 74.69 198 GLU A CA 1
ATOM 1563 C C . GLU A 1 198 ? -1.154 7.971 -30.268 1.00 74.69 198 GLU A C 1
ATOM 1565 O O . GLU A 1 198 ? -1.298 7.816 -29.053 1.00 74.69 198 GLU A O 1
ATOM 1570 N N . GLY A 1 199 ? -1.915 7.327 -31.155 1.00 82.31 199 GLY A N 1
ATOM 1571 C CA . GLY A 1 199 ? -2.996 6.425 -30.785 1.00 82.31 199 GLY A CA 1
ATOM 1572 C C . GLY A 1 199 ? -4.348 7.105 -30.586 1.00 82.31 199 GLY A C 1
ATOM 1573 O O . GLY A 1 199 ? -4.692 8.120 -31.187 1.00 82.31 199 GLY A O 1
ATOM 1574 N N . GLY A 1 200 ? -5.172 6.445 -29.787 1.00 89.00 200 GLY A N 1
ATOM 1575 C CA . GLY A 1 200 ? -6.575 6.767 -29.590 1.00 89.00 200 GLY A CA 1
ATOM 1576 C C . GLY A 1 200 ? -7.294 5.607 -28.925 1.00 89.00 200 GLY A C 1
ATOM 1577 O O . GLY A 1 200 ? -6.734 4.507 -28.770 1.00 89.00 200 GLY A O 1
ATOM 1578 N N . ASP A 1 201 ? -8.526 5.880 -28.533 1.00 92.75 201 ASP A N 1
ATOM 1579 C CA . ASP A 1 201 ? -9.409 4.927 -27.886 1.00 92.75 201 ASP A CA 1
ATOM 1580 C C . ASP A 1 201 ? -10.630 4.675 -28.766 1.00 92.75 201 ASP A C 1
ATOM 1582 O O . ASP A 1 201 ? -11.144 5.568 -29.444 1.00 92.75 201 ASP A O 1
ATOM 1586 N N . CYS A 1 202 ? -11.083 3.424 -28.754 1.00 93.62 202 CYS A N 1
ATOM 1587 C CA . CYS A 1 202 ? -12.317 3.027 -29.404 1.00 93.62 202 CYS A CA 1
ATOM 1588 C C . CYS A 1 202 ? -13.443 3.079 -28.378 1.00 93.62 202 CYS A C 1
ATOM 1590 O O . CYS A 1 202 ? -13.320 2.520 -27.282 1.00 93.62 202 CYS A O 1
ATOM 1592 N N . TYR A 1 203 ? -14.540 3.725 -28.744 1.00 95.81 203 TYR A N 1
ATOM 1593 C CA . TYR A 1 203 ? -15.737 3.818 -27.929 1.00 95.81 203 TYR A CA 1
ATOM 1594 C C . TYR A 1 203 ? -16.897 3.159 -28.655 1.00 95.81 203 TYR A C 1
ATOM 1596 O O . TYR A 1 203 ? -17.040 3.300 -29.866 1.00 95.81 203 TYR A O 1
ATOM 1604 N N . VAL A 1 204 ? -17.721 2.440 -27.903 1.00 96.31 204 VAL A N 1
ATOM 1605 C CA . VAL A 1 204 ? -19.073 2.100 -28.327 1.00 96.31 204 VAL A CA 1
ATOM 1606 C C . VAL A 1 204 ? -20.005 3.193 -27.812 1.00 96.31 204 VAL A C 1
ATOM 1608 O O . VAL A 1 204 ? -19.936 3.551 -26.632 1.00 96.31 204 VAL A O 1
ATOM 1611 N N . VAL A 1 205 ? -20.822 3.750 -28.698 1.00 97.06 205 VAL A N 1
ATOM 1612 C CA . VAL A 1 205 ? -21.744 4.851 -28.399 1.00 97.06 205 VAL A CA 1
ATOM 1613 C C . VAL A 1 205 ? -23.158 4.524 -28.869 1.00 97.06 205 VAL A C 1
ATOM 1615 O O . VAL A 1 205 ? -23.339 3.626 -29.693 1.00 97.06 205 VAL A O 1
ATOM 1618 N N . ASP A 1 206 ? -24.154 5.231 -28.337 1.00 97.56 206 ASP A N 1
ATOM 1619 C CA . ASP A 1 206 ? -25.534 5.165 -28.833 1.00 97.56 206 ASP A CA 1
ATOM 1620 C C . ASP A 1 206 ? -25.575 5.540 -30.328 1.00 97.56 206 ASP A C 1
ATOM 1622 O O . ASP A 1 206 ? -24.921 6.502 -30.740 1.00 97.56 206 ASP A O 1
ATOM 1626 N N . SER A 1 207 ? -26.289 4.777 -31.163 1.00 95.75 207 SER A N 1
ATOM 1627 C CA . SER A 1 207 ? -26.350 5.050 -32.609 1.00 95.75 207 SER A CA 1
ATOM 1628 C C . SER A 1 207 ? -27.067 6.363 -32.956 1.00 95.75 207 SER A C 1
ATOM 1630 O O . SER A 1 207 ? -26.758 6.954 -33.989 1.00 95.75 207 SER A O 1
ATOM 1632 N N . LYS A 1 208 ? -28.004 6.820 -32.115 1.00 96.19 208 LYS A N 1
ATOM 1633 C CA . LYS A 1 208 ? -28.866 7.991 -32.341 1.00 96.19 208 LYS A CA 1
ATOM 1634 C C . LYS A 1 208 ? -28.383 9.204 -31.557 1.00 96.19 208 LYS A C 1
ATOM 1636 O O . LYS A 1 208 ? -28.285 10.295 -32.108 1.00 96.19 208 LYS A O 1
ATOM 1641 N N . LEU A 1 209 ? -28.072 9.013 -30.277 1.00 96.44 209 LEU A N 1
ATOM 1642 C CA . LEU A 1 209 ? -27.693 10.074 -29.337 1.00 96.44 209 LEU A CA 1
ATOM 1643 C C . LEU A 1 209 ? -26.173 10.208 -29.152 1.00 96.44 209 LEU A C 1
ATOM 1645 O O . LEU A 1 209 ? -25.707 11.062 -28.394 1.00 96.44 209 LEU A O 1
ATOM 1649 N N . GLY A 1 210 ? -25.375 9.353 -29.797 1.00 95.25 210 GLY A N 1
ATOM 1650 C CA . GLY A 1 210 ? -23.923 9.356 -29.654 1.00 95.25 210 GLY A CA 1
ATOM 1651 C C . GLY A 1 210 ? -23.478 9.165 -28.200 1.00 95.25 210 GLY A C 1
ATOM 1652 O O . GLY A 1 210 ? -24.038 8.368 -27.446 1.00 95.25 210 GLY A O 1
ATOM 1653 N N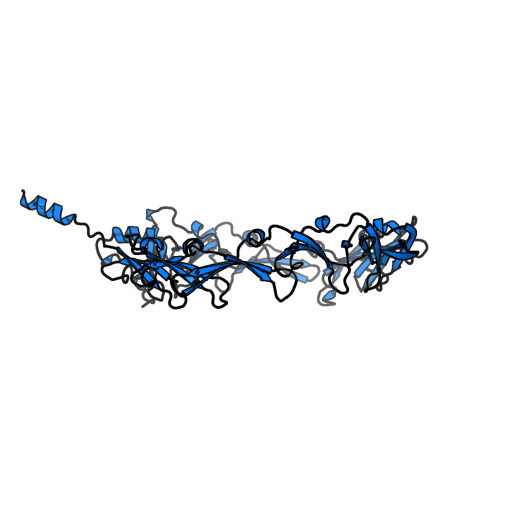 . ALA A 1 211 ? -22.447 9.907 -27.790 1.00 95.31 211 ALA A N 1
ATOM 1654 C CA . ALA A 1 211 ? -21.861 9.775 -26.456 1.00 95.31 211 ALA A CA 1
ATOM 1655 C C . ALA A 1 211 ? -22.750 10.303 -25.314 1.00 95.31 211 ALA A C 1
ATOM 1657 O O . ALA A 1 211 ? -22.484 9.985 -24.150 1.00 95.31 211 ALA A O 1
ATOM 1658 N N . ASP A 1 212 ? -23.767 11.110 -25.633 1.00 95.00 212 ASP A N 1
ATOM 1659 C CA . ASP A 1 212 ? -24.687 11.680 -24.646 1.00 95.00 212 ASP A CA 1
ATOM 1660 C C . ASP A 1 212 ? -25.751 10.659 -24.219 1.00 95.00 212 ASP A C 1
ATOM 1662 O O . ASP A 1 212 ? -26.127 10.638 -23.050 1.00 95.00 212 ASP A O 1
ATOM 1666 N N . GLY A 1 213 ? -26.158 9.750 -25.117 1.00 95.69 213 GLY A N 1
ATOM 1667 C CA . GLY A 1 213 ? -27.044 8.629 -24.775 1.00 95.69 213 GLY A CA 1
ATOM 1668 C C . GLY A 1 213 ? -26.319 7.453 -24.121 1.00 95.69 213 GLY A C 1
ATOM 1669 O O . GLY A 1 213 ? -26.824 6.859 -23.174 1.00 95.69 213 GLY A O 1
ATOM 1670 N N . TYR A 1 214 ? -25.117 7.120 -24.597 1.00 97.50 214 TYR A N 1
ATOM 1671 C CA . TYR A 1 214 ? -24.284 6.060 -24.028 1.00 97.50 214 TYR A CA 1
ATOM 1672 C C . TYR A 1 214 ? -22.854 6.179 -24.551 1.00 97.50 214 TYR A C 1
ATOM 1674 O O . TYR A 1 214 ? -22.644 6.388 -25.742 1.00 97.50 214 TYR A O 1
ATOM 1682 N N . VAL A 1 215 ? -21.847 5.994 -23.695 1.00 97.06 215 VAL A N 1
ATOM 1683 C CA . VAL A 1 215 ? -20.452 5.886 -24.147 1.00 97.06 215 VAL A CA 1
ATOM 1684 C C . VAL A 1 215 ? -19.659 4.936 -23.269 1.00 97.06 215 VAL A C 1
ATOM 1686 O O . VAL A 1 215 ? -19.522 5.136 -22.064 1.00 97.06 215 VAL A O 1
ATOM 1689 N N . LYS A 1 216 ? -19.057 3.915 -23.872 1.00 96.75 216 LYS A N 1
ATOM 1690 C CA . LYS A 1 216 ? -18.165 3.007 -23.152 1.00 96.75 216 LYS A CA 1
ATOM 1691 C C . LYS A 1 216 ? -16.926 2.701 -23.969 1.00 96.75 216 LYS A C 1
ATOM 1693 O O . LYS A 1 216 ? -17.006 2.431 -25.162 1.00 96.75 216 LYS A O 1
ATOM 1698 N N . SER A 1 217 ? -15.766 2.733 -23.320 1.00 95.94 217 SER A N 1
ATOM 1699 C CA . SER A 1 217 ? -14.528 2.285 -23.956 1.00 95.94 217 SER A CA 1
ATOM 1700 C C . SER A 1 217 ? -14.634 0.798 -24.304 1.00 95.94 217 SER A C 1
ATOM 1702 O O . SER A 1 217 ? -15.145 -0.000 -23.515 1.00 95.94 217 SER A O 1
ATOM 1704 N N . THR A 1 218 ? -14.168 0.432 -25.492 1.00 95.38 218 THR A N 1
ATOM 1705 C CA . THR A 1 218 ? -14.185 -0.941 -25.995 1.00 95.38 218 THR A CA 1
ATOM 1706 C C . THR A 1 218 ? -12.847 -1.309 -26.634 1.00 95.38 218 THR A C 1
ATOM 1708 O O . THR A 1 218 ? -11.935 -0.491 -26.769 1.00 95.38 218 THR A O 1
ATOM 1711 N N . SER A 1 219 ? -12.703 -2.576 -27.018 1.00 93.12 219 SER A N 1
ATOM 1712 C CA . SER A 1 219 ? -11.502 -3.058 -27.691 1.00 93.12 219 SER A CA 1
ATOM 1713 C C . SER A 1 219 ? -11.275 -2.304 -28.997 1.00 93.12 219 SER A C 1
ATOM 1715 O O . SER A 1 219 ? -12.168 -2.208 -29.840 1.00 93.12 219 SER A O 1
ATOM 1717 N N . LYS A 1 220 ? -10.034 -1.849 -29.212 1.00 89.88 220 LYS A N 1
ATOM 1718 C CA . LYS A 1 220 ? -9.619 -1.133 -30.429 1.00 89.88 220 LYS A CA 1
ATOM 1719 C C . LYS A 1 220 ? -9.942 -1.902 -31.710 1.00 89.88 220 LYS A C 1
ATOM 1721 O O . LYS A 1 220 ? -10.159 -1.275 -32.736 1.00 89.88 220 LYS A O 1
ATOM 1726 N N . LYS A 1 221 ? -10.030 -3.238 -31.639 1.00 88.44 221 LYS A N 1
ATOM 1727 C CA . LYS A 1 221 ? -10.406 -4.114 -32.760 1.00 88.44 221 LYS A CA 1
ATOM 1728 C C . LYS A 1 221 ? -11.763 -3.755 -33.379 1.00 88.44 221 LYS A C 1
ATOM 1730 O O . LYS A 1 221 ? -11.900 -3.905 -34.582 1.00 88.44 221 LYS A O 1
ATOM 1735 N N . HIS A 1 222 ? -12.720 -3.252 -32.597 1.00 90.69 222 HIS A N 1
ATOM 1736 C CA . HIS A 1 222 ? -14.048 -2.893 -33.109 1.00 90.69 222 HIS A CA 1
ATOM 1737 C C . HIS A 1 222 ? -14.070 -1.594 -33.926 1.00 90.69 222 HIS A C 1
ATOM 1739 O O . HIS A 1 222 ? -15.009 -1.372 -34.678 1.00 90.69 222 HIS A O 1
ATOM 1745 N N . CYS A 1 223 ? -13.036 -0.754 -33.811 1.00 88.75 223 CYS A N 1
ATOM 1746 C CA . CYS A 1 223 ? -12.893 0.462 -34.614 1.00 88.75 223 CYS A CA 1
ATOM 1747 C C . CYS A 1 223 ? -11.964 0.281 -35.831 1.00 88.75 223 CYS A C 1
ATOM 1749 O O . CYS A 1 223 ? -11.717 1.254 -36.544 1.00 88.75 223 CYS A O 1
ATOM 1751 N N . LYS A 1 224 ? -11.411 -0.921 -36.063 1.00 83.31 224 LYS A N 1
ATOM 1752 C CA . LYS A 1 224 ? -10.495 -1.200 -37.183 1.00 83.31 224 LYS A CA 1
ATOM 1753 C C . LYS A 1 224 ? -11.283 -1.599 -38.431 1.00 83.31 224 LYS A C 1
ATOM 1755 O O . LYS A 1 224 ? -12.066 -2.540 -38.354 1.00 83.31 224 LYS A O 1
ATOM 1760 N N . SER A 1 225 ? -11.029 -0.950 -39.570 1.00 74.31 225 SER A N 1
ATOM 1761 C CA . SER A 1 225 ? -11.612 -1.348 -40.863 1.00 74.31 225 SER A CA 1
ATOM 1762 C C . SER A 1 225 ? -10.592 -2.005 -41.805 1.00 74.31 225 SER A C 1
ATOM 1764 O O . SER A 1 225 ? -10.911 -3.024 -42.410 1.00 74.31 225 SER A O 1
ATOM 1766 N N . LYS A 1 226 ? -9.349 -1.498 -41.897 1.00 80.62 226 LYS A N 1
ATOM 1767 C CA . LYS A 1 226 ? -8.286 -2.074 -42.754 1.00 80.62 226 LYS A CA 1
ATOM 1768 C C . LYS A 1 226 ? -6.877 -1.789 -42.213 1.00 80.62 226 LYS A C 1
ATOM 1770 O O . LYS A 1 226 ? -6.597 -0.667 -41.790 1.00 80.62 226 LYS A O 1
ATOM 1775 N N . ILE A 1 227 ? -5.989 -2.789 -42.244 1.00 82.94 227 ILE A N 1
ATOM 1776 C CA . ILE A 1 227 ? -4.564 -2.659 -41.872 1.00 82.94 227 ILE A CA 1
ATOM 1777 C C . ILE A 1 227 ? -3.753 -2.324 -43.131 1.00 82.94 227 ILE A C 1
ATOM 1779 O O . ILE A 1 227 ? -3.897 -3.013 -44.139 1.00 82.94 227 ILE A O 1
ATOM 1783 N N . ALA A 1 228 ? -2.917 -1.284 -43.075 1.00 84.56 228 ALA A N 1
ATOM 1784 C CA . ALA A 1 228 ? -2.051 -0.855 -44.177 1.00 84.56 228 ALA A CA 1
ATOM 1785 C C . ALA A 1 228 ? -0.612 -1.388 -44.051 1.00 84.56 228 ALA A C 1
ATOM 1787 O O . ALA A 1 228 ? 0.016 -1.676 -45.064 1.00 84.56 228 ALA A O 1
ATOM 1788 N N . GLY A 1 229 ? -0.092 -1.559 -42.830 1.00 92.75 229 GLY A N 1
ATOM 1789 C CA . GLY A 1 229 ? 1.251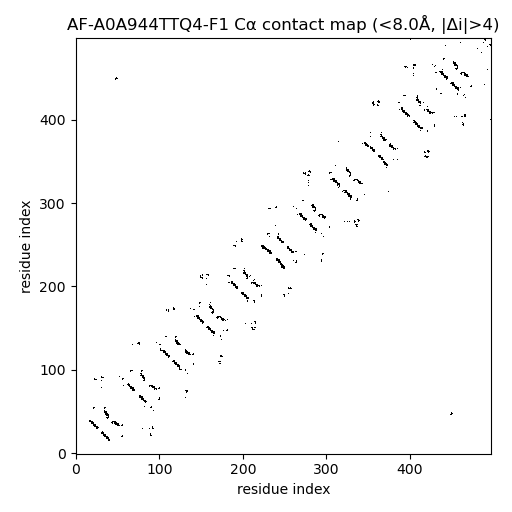 -2.099 -42.604 1.00 92.75 229 GLY A CA 1
ATOM 1790 C C . GLY A 1 229 ? 1.781 -1.856 -41.192 1.00 92.75 229 GLY A C 1
ATOM 1791 O O . GLY A 1 229 ? 1.042 -1.413 -40.306 1.00 92.75 229 GLY A O 1
ATOM 1792 N N . TYR A 1 230 ? 3.071 -2.143 -40.998 1.00 94.62 230 TYR A N 1
ATOM 1793 C CA . TYR A 1 230 ? 3.811 -1.856 -39.769 1.00 94.62 230 TYR A CA 1
ATOM 1794 C C . TYR A 1 230 ? 4.944 -0.866 -40.050 1.00 94.62 230 TYR A C 1
ATOM 1796 O O . TYR A 1 230 ? 5.643 -1.004 -41.050 1.00 94.62 230 TYR A O 1
ATOM 1804 N N . GLN A 1 231 ? 5.134 0.108 -39.164 1.00 95.50 231 GLN A N 1
ATOM 1805 C CA . GLN A 1 231 ? 6.195 1.109 -39.253 1.00 95.50 231 GLN A CA 1
ATOM 1806 C C . GLN A 1 231 ? 6.932 1.195 -37.919 1.00 95.50 231 GLN A C 1
ATOM 1808 O O . GLN A 1 231 ? 6.310 1.319 -36.864 1.00 95.50 231 GLN A O 1
ATOM 1813 N N . PHE A 1 232 ? 8.259 1.132 -37.970 1.00 96.75 232 PHE A N 1
ATOM 1814 C CA . PHE A 1 232 ? 9.114 1.404 -36.825 1.00 96.75 232 PHE A CA 1
A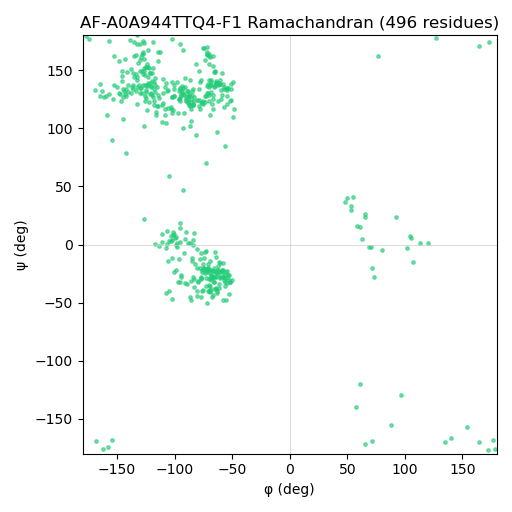TOM 1815 C C . PHE A 1 232 ? 9.477 2.884 -36.803 1.00 96.75 232 PHE A C 1
ATOM 1817 O O . PHE A 1 232 ? 9.834 3.454 -37.832 1.00 96.75 232 PHE A O 1
ATOM 1824 N N . GLU A 1 233 ? 9.411 3.499 -35.630 1.00 95.62 233 GLU A N 1
ATOM 1825 C CA . GLU A 1 233 ? 9.893 4.859 -35.432 1.00 95.62 233 GLU A CA 1
ATOM 1826 C C . GLU A 1 233 ? 10.883 4.894 -34.282 1.00 95.62 233 GLU A C 1
ATOM 1828 O O . GLU A 1 233 ? 10.613 4.395 -33.185 1.00 95.62 233 GLU A O 1
ATOM 1833 N N . ARG A 1 234 ? 12.053 5.475 -34.552 1.00 95.38 234 ARG A N 1
ATOM 1834 C CA . ARG A 1 234 ? 13.131 5.584 -33.573 1.00 95.38 234 ARG A CA 1
ATOM 1835 C C . ARG A 1 234 ? 12.735 6.534 -32.456 1.00 95.38 234 ARG A C 1
ATOM 1837 O O . ARG A 1 234 ? 12.133 7.582 -32.682 1.00 95.38 234 ARG A O 1
ATOM 1844 N N . ASP A 1 235 ? 13.130 6.177 -31.243 1.00 93.44 235 ASP A N 1
ATOM 1845 C CA . ASP A 1 235 ? 13.026 7.095 -30.123 1.00 93.44 235 ASP A CA 1
ATOM 1846 C C . ASP A 1 235 ? 14.071 8.221 -30.239 1.00 93.44 235 ASP A C 1
ATOM 1848 O O . ASP A 1 235 ? 15.008 8.177 -31.040 1.00 93.44 235 ASP A O 1
ATOM 1852 N N . LYS A 1 236 ? 13.937 9.243 -29.390 1.00 94.12 236 LYS A N 1
ATOM 1853 C CA . LYS A 1 236 ? 14.859 10.390 -29.365 1.00 94.12 236 LYS A CA 1
ATOM 1854 C C . LYS A 1 236 ? 16.305 10.018 -29.015 1.00 94.12 236 LYS A C 1
ATOM 1856 O O . LYS A 1 236 ? 17.196 10.827 -29.244 1.00 94.12 236 LYS A O 1
ATOM 1861 N N . SER A 1 237 ? 16.543 8.848 -28.417 1.00 91.94 237 SER A N 1
ATOM 1862 C CA . SER A 1 237 ? 17.896 8.381 -28.095 1.00 91.94 237 SER A CA 1
ATOM 1863 C C . SER A 1 237 ? 18.597 7.766 -29.305 1.00 91.94 237 SER A C 1
ATOM 1865 O O . SER A 1 237 ? 19.819 7.644 -29.304 1.00 91.94 237 SER A O 1
ATOM 1867 N N . GLY A 1 238 ? 17.829 7.347 -30.317 1.00 93.06 238 GLY A N 1
ATOM 1868 C CA . GLY A 1 238 ? 18.323 6.601 -31.467 1.00 93.06 238 GLY A CA 1
ATOM 1869 C C . GLY A 1 238 ? 18.742 5.163 -31.142 1.00 93.06 238 GLY A C 1
ATOM 1870 O O . GLY A 1 238 ? 19.122 4.443 -32.060 1.00 93.06 238 GLY A O 1
ATOM 1871 N N . LEU A 1 239 ? 18.669 4.726 -29.882 1.00 91.19 239 LEU A N 1
ATOM 1872 C CA . LEU A 1 239 ? 19.075 3.388 -29.429 1.00 91.19 239 LEU A CA 1
ATOM 1873 C C . LEU A 1 239 ? 17.888 2.435 -29.243 1.00 91.19 239 LEU A C 1
ATOM 1875 O O . LEU A 1 239 ? 18.036 1.335 -28.714 1.00 91.19 239 LEU A O 1
ATOM 1879 N N . GLY A 1 240 ? 16.709 2.854 -29.685 1.00 93.19 240 GLY A N 1
ATOM 1880 C CA . GLY A 1 240 ? 15.487 2.079 -29.645 1.00 93.19 240 GLY A CA 1
ATOM 1881 C C . GLY A 1 240 ? 14.407 2.735 -30.489 1.00 93.19 240 GLY A C 1
ATOM 1882 O O . GLY A 1 240 ? 14.654 3.661 -31.266 1.00 93.19 240 GLY A O 1
ATOM 1883 N N . GLY A 1 241 ? 13.194 2.231 -30.342 1.00 94.81 241 GLY A N 1
ATOM 1884 C CA . GLY A 1 241 ? 12.032 2.774 -31.016 1.00 94.81 241 GLY A CA 1
ATOM 1885 C C . GLY A 1 241 ? 10.782 1.982 -30.703 1.00 94.81 241 GLY A C 1
ATOM 1886 O O . GLY A 1 241 ? 10.783 1.046 -29.896 1.00 94.81 241 GLY A O 1
ATOM 1887 N N . GLU A 1 242 ? 9.703 2.373 -31.356 1.00 96.19 242 GLU A N 1
ATOM 1888 C CA . GLU A 1 242 ? 8.392 1.774 -31.196 1.00 96.19 242 GLU A CA 1
ATOM 1889 C C . GLU A 1 242 ? 7.884 1.293 -32.554 1.00 96.19 242 GLU A C 1
ATOM 1891 O O . GLU A 1 242 ? 8.161 1.887 -33.592 1.00 96.19 242 GLU A O 1
ATOM 1896 N N . CYS A 1 243 ? 7.168 0.170 -32.552 1.00 96.06 243 CYS A N 1
ATOM 1897 C CA . CYS A 1 243 ? 6.539 -0.367 -33.751 1.00 96.06 243 CYS A CA 1
ATOM 1898 C C . CYS A 1 243 ? 5.062 0.003 -33.733 1.00 96.06 243 CYS A C 1
ATOM 1900 O O . CYS A 1 243 ? 4.385 -0.191 -32.718 1.00 96.06 243 CYS A O 1
ATOM 1902 N N . TYR A 1 244 ? 4.550 0.487 -34.857 1.00 93.62 244 TYR A N 1
ATOM 1903 C CA . TYR A 1 244 ? 3.167 0.904 -35.004 1.00 93.62 244 TYR A CA 1
ATOM 1904 C C . TYR A 1 244 ? 2.495 0.163 -36.147 1.00 93.62 244 TYR A C 1
ATOM 1906 O O . TYR A 1 244 ? 3.049 0.005 -37.227 1.00 93.62 244 TYR A O 1
ATOM 1914 N N . GLU A 1 245 ? 1.270 -0.271 -35.902 1.00 91.94 245 GLU A N 1
ATOM 1915 C CA . GLU A 1 245 ? 0.318 -0.685 -36.918 1.00 91.94 245 GLU A CA 1
ATOM 1916 C C . GLU A 1 245 ? -0.373 0.564 -37.464 1.00 91.94 245 GLU A C 1
ATOM 1918 O O . GLU A 1 245 ? -0.968 1.335 -36.703 1.00 91.94 245 GLU A O 1
ATOM 1923 N N . ILE A 1 246 ? -0.294 0.752 -38.777 1.00 91.12 246 ILE A N 1
ATOM 1924 C CA . ILE A 1 246 ? -0.927 1.865 -39.484 1.00 91.12 246 ILE A CA 1
ATOM 1925 C C . ILE A 1 246 ? -2.132 1.315 -40.236 1.00 91.12 246 ILE A C 1
ATOM 1927 O O . ILE A 1 246 ? -2.045 0.272 -40.889 1.00 91.12 246 ILE A O 1
ATOM 1931 N N . GLY A 1 247 ? -3.271 1.993 -40.132 1.00 88.50 247 GLY A N 1
ATOM 1932 C CA . GLY A 1 247 ? -4.509 1.559 -40.772 1.00 88.50 247 GLY A CA 1
ATOM 1933 C C . GLY A 1 247 ? -5.556 2.660 -40.882 1.00 88.50 247 GLY A C 1
ATOM 1934 O O . GLY A 1 247 ? -5.315 3.811 -40.520 1.00 88.50 247 GLY A O 1
ATOM 1935 N N . GLN A 1 248 ? -6.734 2.287 -41.380 1.00 86.12 248 GLN A N 1
ATOM 1936 C CA . GLN A 1 248 ? -7.914 3.151 -41.459 1.00 86.12 248 GLN A CA 1
ATOM 1937 C C . GLN A 1 248 ? -8.963 2.711 -40.429 1.00 86.12 248 GLN A C 1
ATOM 1939 O O . GLN A 1 248 ? -9.169 1.516 -40.194 1.00 86.12 248 GLN A O 1
ATOM 1944 N N . SER A 1 249 ? -9.589 3.688 -39.773 1.00 83.69 249 SER A N 1
ATOM 1945 C CA . SER A 1 249 ? -10.680 3.479 -38.814 1.00 83.69 249 SER A CA 1
ATOM 1946 C C . SER A 1 249 ? -12.053 3.634 -39.478 1.00 83.69 249 SER A C 1
ATOM 1948 O O . SER A 1 249 ? -12.158 4.026 -40.642 1.00 83.69 249 SER A O 1
ATOM 1950 N N . VAL A 1 250 ? -13.119 3.313 -38.740 1.00 78.25 250 VAL A N 1
ATOM 1951 C CA . VAL A 1 250 ? -14.504 3.616 -39.143 1.00 78.25 250 VAL A CA 1
ATOM 1952 C C . VAL A 1 250 ? -14.630 5.132 -39.378 1.00 78.25 250 VAL A C 1
ATOM 1954 O O . VAL A 1 250 ? -14.382 5.918 -38.465 1.00 78.25 250 VAL A O 1
ATOM 1957 N N . GLY A 1 251 ? -14.969 5.538 -40.608 1.00 75.00 251 GLY A N 1
ATOM 1958 C CA . GLY A 1 251 ? -14.967 6.946 -41.039 1.00 75.00 251 GLY A CA 1
ATOM 1959 C C . GLY A 1 251 ? -13.656 7.432 -41.678 1.00 75.00 251 GLY A C 1
ATOM 1960 O O . GLY A 1 251 ? -13.367 8.623 -41.618 1.00 75.00 251 GLY A O 1
ATOM 1961 N N . GLU A 1 252 ? -12.848 6.517 -42.229 1.00 76.38 252 GLU A N 1
ATOM 1962 C CA . GLU A 1 252 ? -11.663 6.769 -43.081 1.00 76.38 252 GLU A CA 1
ATOM 1963 C C . GLU A 1 252 ? -10.498 7.540 -42.440 1.00 76.38 252 GLU A C 1
ATOM 1965 O O . GLU A 1 252 ? -9.479 7.799 -43.081 1.00 76.38 252 GLU A O 1
ATOM 1970 N N . LYS A 1 253 ? -10.568 7.848 -41.143 1.00 80.12 253 LYS A N 1
ATOM 1971 C CA . LYS A 1 253 ? -9.450 8.475 -40.431 1.00 80.12 253 LYS A CA 1
ATOM 1972 C C . LYS A 1 253 ? -8.308 7.478 -40.271 1.00 80.12 253 LYS A C 1
ATOM 1974 O O . LYS A 1 253 ? -8.520 6.368 -39.765 1.00 80.12 253 LYS A O 1
ATOM 1979 N N . GLN A 1 254 ? -7.101 7.885 -40.662 1.00 82.19 254 GLN A N 1
ATOM 1980 C CA . GLN A 1 254 ? -5.888 7.122 -40.388 1.00 82.19 254 GLN A CA 1
ATOM 1981 C C . GLN A 1 254 ? -5.686 6.992 -38.876 1.00 82.19 254 GLN A C 1
ATOM 1983 O O . GLN A 1 254 ? -5.885 7.946 -38.121 1.00 82.19 254 GLN A O 1
ATOM 1988 N N . PHE A 1 255 ? -5.283 5.807 -38.431 1.00 85.19 255 PHE A N 1
ATOM 1989 C CA . PHE A 1 255 ? -4.847 5.589 -37.062 1.00 85.19 255 PHE A CA 1
ATOM 1990 C C . PHE A 1 255 ? -3.464 4.946 -37.048 1.00 85.19 255 PHE A C 1
ATOM 1992 O O . PHE A 1 255 ? -3.086 4.193 -37.946 1.00 85.19 255 PHE A O 1
ATOM 1999 N N . LYS A 1 256 ? -2.738 5.232 -35.971 1.00 87.94 256 LYS A N 1
ATOM 2000 C CA . LYS A 1 256 ? -1.424 4.682 -35.666 1.00 87.94 256 LYS A CA 1
ATOM 2001 C C . LYS A 1 256 ? -1.508 4.022 -34.297 1.00 87.94 256 LYS A C 1
ATOM 2003 O O . LYS A 1 256 ? -1.801 4.690 -33.305 1.00 87.94 256 LYS A O 1
ATOM 2008 N N . LEU A 1 257 ? -1.329 2.707 -34.234 1.00 88.31 257 LEU A N 1
ATOM 2009 C CA . LEU A 1 257 ? -1.467 1.931 -33.004 1.00 88.31 257 LEU A CA 1
ATOM 2010 C C . LEU A 1 257 ? -0.146 1.262 -32.650 1.00 88.31 257 LEU A C 1
ATOM 2012 O O . LEU A 1 257 ? 0.328 0.413 -33.391 1.00 88.31 257 LEU A O 1
ATOM 2016 N N . LYS A 1 258 ? 0.402 1.569 -31.476 1.00 92.19 258 LYS A N 1
ATOM 2017 C CA . LYS A 1 258 ? 1.586 0.878 -30.960 1.00 92.19 258 LYS A CA 1
ATOM 2018 C C . LYS A 1 258 ? 1.334 -0.628 -30.829 1.00 92.19 258 LYS A C 1
ATOM 2020 O O . LYS A 1 258 ? 0.363 -1.052 -30.196 1.00 92.19 258 LYS A O 1
ATOM 2025 N N . VAL A 1 259 ? 2.228 -1.427 -31.396 1.00 93.44 259 VAL A N 1
ATOM 2026 C CA . VAL A 1 259 ? 2.231 -2.894 -31.353 1.00 93.44 259 VAL A CA 1
ATOM 2027 C C . VAL A 1 259 ? 3.580 -3.411 -30.845 1.00 93.44 259 VAL A C 1
ATOM 2029 O O . VAL A 1 259 ? 4.520 -2.653 -30.613 1.00 93.44 259 VAL A O 1
ATOM 2032 N N . GLY A 1 260 ? 3.682 -4.722 -30.618 1.00 95.25 260 GLY A N 1
ATOM 2033 C CA . GLY A 1 260 ? 4.949 -5.334 -30.222 1.00 95.25 260 GLY A CA 1
ATOM 2034 C C . GLY A 1 260 ? 6.009 -5.209 -31.321 1.00 95.25 260 GLY A C 1
ATOM 2035 O O . GLY A 1 260 ? 5.704 -5.422 -32.494 1.00 95.25 260 GLY A O 1
ATOM 2036 N N . LEU A 1 261 ? 7.263 -4.942 -30.934 1.00 95.88 261 LEU A N 1
ATOM 2037 C CA . LEU A 1 261 ? 8.406 -4.796 -31.855 1.00 95.88 261 LEU A CA 1
ATOM 2038 C C . LEU A 1 261 ? 8.589 -5.980 -32.813 1.00 95.88 261 LEU A C 1
ATOM 2040 O O . LEU A 1 261 ? 9.097 -5.800 -33.913 1.00 95.88 261 LEU A O 1
ATOM 2044 N N . SER A 1 262 ? 8.137 -7.180 -32.436 1.00 95.56 262 SER A N 1
ATOM 2045 C CA . SER A 1 262 ? 8.184 -8.365 -33.299 1.00 95.56 262 SER A CA 1
ATOM 2046 C C . SER A 1 262 ? 7.427 -8.201 -34.620 1.00 95.56 262 SER A C 1
ATOM 2048 O O . SER A 1 262 ? 7.746 -8.907 -35.567 1.00 95.56 262 SER A O 1
ATOM 2050 N N . LYS A 1 263 ? 6.453 -7.285 -34.707 1.00 96.31 263 LYS A N 1
ATOM 2051 C CA . LYS A 1 263 ? 5.717 -6.994 -35.947 1.00 96.31 263 LYS A CA 1
ATOM 2052 C C . LYS A 1 263 ? 6.504 -6.150 -36.951 1.00 96.31 263 LYS A C 1
ATOM 2054 O O . LYS A 1 263 ? 6.206 -6.224 -38.134 1.00 96.31 263 LYS A O 1
ATOM 2059 N N . CYS A 1 264 ? 7.508 -5.409 -36.486 1.00 97.06 264 CYS A N 1
ATOM 2060 C CA . CYS A 1 264 ? 8.445 -4.667 -37.330 1.00 97.06 264 CYS A CA 1
ATOM 2061 C C . CYS A 1 264 ? 9.782 -5.409 -37.505 1.00 97.06 264 CYS A C 1
ATOM 2063 O O . CYS A 1 264 ? 10.718 -4.841 -38.053 1.00 97.06 264 CYS A O 1
ATOM 2065 N N . ARG A 1 265 ? 9.919 -6.644 -36.996 1.00 96.81 265 ARG A N 1
ATOM 2066 C CA . ARG A 1 265 ? 11.183 -7.387 -37.061 1.00 96.81 265 ARG A CA 1
ATOM 2067 C C . ARG A 1 265 ? 11.401 -7.930 -38.483 1.00 96.81 265 ARG A C 1
ATOM 2069 O O . ARG A 1 265 ? 10.567 -8.719 -38.926 1.00 96.81 265 ARG A O 1
ATOM 2076 N N . PRO A 1 266 ? 12.497 -7.562 -39.165 1.00 96.00 266 PRO A N 1
ATOM 2077 C CA . PRO A 1 266 ? 12.839 -8.087 -40.483 1.00 96.00 266 PRO A CA 1
ATOM 2078 C C . PRO A 1 266 ? 13.377 -9.522 -40.380 1.00 96.00 266 PRO A C 1
ATOM 2080 O O . PRO A 1 266 ? 13.680 -10.012 -39.288 1.00 96.00 266 PRO A O 1
ATOM 2083 N N . GLU A 1 267 ? 13.511 -10.193 -41.523 1.00 96.25 267 GLU A N 1
ATOM 2084 C CA . GLU A 1 267 ? 14.073 -11.550 -41.598 1.00 96.25 267 GLU A CA 1
ATOM 2085 C C . GLU A 1 267 ? 15.578 -11.566 -41.295 1.00 96.25 267 GLU A C 1
ATOM 2087 O O . GLU A 1 267 ? 16.057 -12.424 -40.553 1.00 96.25 267 GLU A O 1
ATOM 2092 N N . GLU A 1 268 ? 16.317 -10.578 -41.804 1.00 97.19 268 GLU A N 1
ATOM 2093 C CA . GLU A 1 268 ? 17.761 -10.448 -41.613 1.00 97.19 268 GLU A CA 1
ATOM 2094 C C . GLU A 1 268 ? 18.075 -9.473 -40.472 1.00 97.19 268 GLU A C 1
ATOM 2096 O O . GLU A 1 268 ? 17.850 -8.266 -40.579 1.00 97.19 268 GLU A O 1
ATOM 2101 N N . ILE A 1 269 ? 18.641 -9.994 -39.381 1.00 97.69 269 ILE A N 1
ATOM 2102 C CA . ILE A 1 269 ? 19.099 -9.188 -38.244 1.00 97.69 269 ILE A CA 1
ATOM 2103 C C . ILE A 1 269 ? 20.572 -9.451 -37.924 1.00 97.69 269 ILE A C 1
ATOM 2105 O O . ILE A 1 269 ? 21.075 -10.556 -38.128 1.00 97.69 269 ILE A O 1
ATOM 2109 N N . LYS A 1 270 ? 21.242 -8.454 -37.346 1.00 97.31 270 LYS A N 1
ATOM 2110 C CA . LYS A 1 270 ? 22.584 -8.575 -36.753 1.00 97.31 270 LYS A CA 1
ATOM 2111 C C . LYS A 1 270 ? 22.612 -7.949 -35.361 1.00 97.31 270 LYS A C 1
ATOM 2113 O O . LYS A 1 270 ? 21.785 -7.091 -35.049 1.00 97.31 270 LYS A O 1
ATOM 2118 N N . THR A 1 271 ? 23.547 -8.377 -34.515 1.00 97.31 271 THR A N 1
ATOM 2119 C CA . THR A 1 271 ? 23.728 -7.832 -33.161 1.00 97.31 271 THR A CA 1
ATOM 2120 C C . THR A 1 271 ? 24.888 -6.850 -33.116 1.00 97.31 271 THR A C 1
ATOM 2122 O O . THR A 1 271 ? 25.992 -7.177 -33.544 1.00 97.31 271 THR A O 1
ATOM 2125 N N . ILE A 1 272 ? 24.640 -5.650 -32.594 1.00 96.19 272 ILE A N 1
ATOM 2126 C CA . ILE A 1 272 ? 25.635 -4.580 -32.475 1.00 96.19 272 ILE A CA 1
ATOM 2127 C C . ILE A 1 272 ? 25.628 -4.037 -31.048 1.00 96.19 272 ILE A C 1
ATOM 2129 O O . ILE A 1 272 ? 24.566 -3.766 -30.473 1.00 96.19 272 ILE A O 1
ATOM 2133 N N . PHE A 1 273 ? 26.824 -3.858 -30.490 1.00 97.06 273 PHE A N 1
ATOM 2134 C CA . PHE A 1 273 ? 27.028 -3.125 -29.250 1.00 97.06 273 PHE A CA 1
ATOM 2135 C C . PHE A 1 273 ? 27.158 -1.631 -29.540 1.00 97.06 273 PHE A C 1
ATOM 2137 O O . PHE A 1 273 ? 28.040 -1.202 -30.283 1.00 97.06 273 PHE A O 1
ATOM 2144 N N . PHE A 1 274 ? 26.290 -0.834 -28.926 1.00 95.75 274 PHE A N 1
ATOM 2145 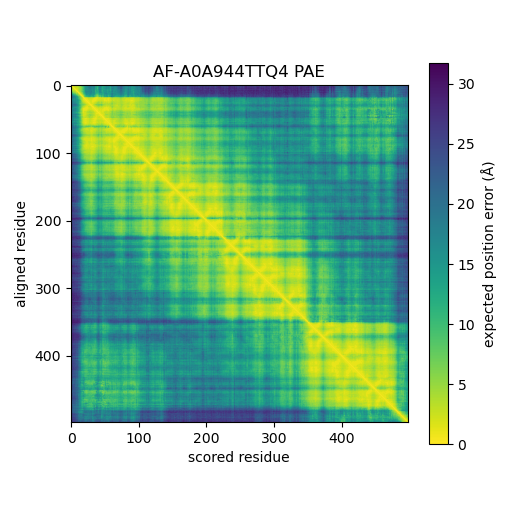C CA . PHE A 1 274 ? 26.350 0.619 -28.993 1.00 95.75 274 PHE A CA 1
ATOM 2146 C C . PHE A 1 274 ? 26.955 1.168 -27.693 1.00 95.75 274 PHE A C 1
ATOM 2148 O O . PHE A 1 274 ? 26.322 1.054 -26.631 1.00 95.75 274 PHE A O 1
ATOM 2155 N N . PRO A 1 275 ? 28.160 1.772 -27.731 1.00 94.31 275 PRO A N 1
ATOM 2156 C CA . PRO A 1 275 ? 28.731 2.427 -26.564 1.00 94.31 275 PRO A CA 1
ATOM 2157 C C . PRO A 1 275 ? 27.896 3.665 -26.228 1.00 94.31 275 PRO A C 1
ATOM 2159 O O . PRO A 1 275 ? 27.732 4.572 -27.038 1.00 94.31 275 PRO A O 1
ATOM 2162 N N . THR A 1 276 ? 27.352 3.706 -25.014 1.00 92.44 276 THR A N 1
ATOM 2163 C CA . THR A 1 276 ? 26.532 4.838 -24.547 1.00 92.44 276 THR A CA 1
ATOM 2164 C C . THR A 1 276 ? 27.349 5.844 -23.746 1.00 92.44 276 THR A C 1
ATOM 2166 O O . THR A 1 276 ? 27.034 7.032 -23.760 1.00 92.44 276 THR A O 1
ATOM 2169 N N . ARG A 1 277 ? 28.370 5.368 -23.014 1.00 90.88 277 ARG A N 1
ATOM 2170 C CA . ARG A 1 277 ? 29.333 6.139 -22.207 1.00 90.88 277 ARG A CA 1
ATOM 2171 C C . ARG A 1 277 ? 30.617 5.322 -22.018 1.00 90.88 277 ARG A C 1
ATOM 2173 O O . ARG A 1 277 ? 30.661 4.142 -22.360 1.00 90.88 277 ARG A O 1
ATOM 2180 N N . THR A 1 278 ? 31.630 5.917 -21.392 1.00 91.31 278 THR A N 1
ATOM 2181 C CA . THR A 1 278 ? 32.819 5.201 -20.907 1.00 91.31 278 THR A CA 1
ATOM 2182 C C . THR A 1 278 ? 32.409 3.997 -20.054 1.00 91.31 278 THR A C 1
ATOM 2184 O O . THR A 1 278 ? 31.641 4.150 -19.104 1.00 91.31 278 THR A O 1
ATOM 2187 N N . LEU A 1 279 ? 32.884 2.802 -20.423 1.00 92.50 279 LEU A N 1
ATOM 2188 C CA . LEU A 1 279 ? 32.582 1.522 -19.762 1.00 92.50 279 LEU A CA 1
ATOM 2189 C C . LEU A 1 279 ? 31.078 1.213 -19.601 1.00 92.50 279 LEU A C 1
ATOM 2191 O O . LEU A 1 279 ? 30.659 0.531 -18.662 1.00 92.50 279 LEU A O 1
ATOM 2195 N N . LYS A 1 280 ? 30.243 1.706 -20.526 1.00 94.25 280 LYS A N 1
ATOM 2196 C CA . LYS A 1 280 ? 28.815 1.386 -20.567 1.00 94.25 280 LYS A CA 1
ATOM 2197 C C . LYS A 1 280 ? 28.277 1.382 -21.992 1.00 94.25 280 LYS A C 1
ATOM 2199 O O . LYS A 1 280 ? 28.345 2.384 -22.701 1.00 94.25 280 LYS A O 1
ATOM 2204 N N . GLY A 1 281 ? 27.570 0.327 -22.362 1.00 94.81 281 GLY A N 1
ATOM 2205 C CA . GLY A 1 281 ? 26.784 0.320 -23.587 1.00 94.81 281 GLY A CA 1
ATOM 2206 C C . GLY A 1 281 ? 25.620 -0.643 -23.523 1.00 94.81 281 GLY A C 1
ATOM 2207 O O . GLY A 1 281 ? 25.242 -1.113 -22.448 1.00 94.81 281 GLY A O 1
ATOM 2208 N N . VAL A 1 282 ? 25.029 -0.867 -24.685 1.00 96.75 282 VAL A N 1
ATOM 2209 C CA . VAL A 1 282 ? 23.832 -1.684 -24.863 1.00 96.75 282 VAL A CA 1
ATOM 2210 C C . VAL A 1 282 ? 24.019 -2.585 -26.073 1.00 96.75 282 VAL A C 1
ATOM 2212 O O . VAL A 1 282 ? 24.512 -2.144 -27.108 1.00 96.75 282 VAL A O 1
ATOM 2215 N N . CYS A 1 283 ? 23.622 -3.847 -25.945 1.00 97.69 283 CYS A N 1
ATOM 2216 C CA . CYS A 1 283 ? 23.566 -4.772 -27.068 1.00 97.69 283 CYS A CA 1
ATOM 2217 C C . CYS A 1 283 ? 22.194 -4.675 -27.738 1.00 97.69 283 CYS A C 1
ATOM 2219 O O . CYS A 1 283 ? 21.157 -4.705 -27.065 1.00 97.69 283 CYS A O 1
ATOM 2221 N N . THR A 1 284 ? 22.174 -4.553 -29.062 1.00 97.12 284 THR A N 1
ATOM 2222 C CA . THR A 1 284 ? 20.937 -4.397 -29.835 1.00 97.12 284 THR A CA 1
ATOM 2223 C C . THR A 1 284 ? 20.908 -5.336 -31.032 1.00 97.12 284 THR A C 1
ATOM 2225 O O . THR A 1 284 ? 21.926 -5.560 -31.679 1.00 97.12 284 THR A O 1
ATOM 2228 N N . GLU A 1 285 ? 19.732 -5.883 -31.322 1.00 97.25 285 GLU A N 1
ATOM 2229 C CA . GLU A 1 285 ? 19.391 -6.473 -32.613 1.00 97.25 285 GLU A CA 1
ATOM 2230 C C . GLU A 1 285 ? 18.947 -5.341 -33.541 1.00 97.25 285 GLU A C 1
ATOM 2232 O O . GLU A 1 285 ? 18.040 -4.580 -33.190 1.00 97.25 285 GLU A O 1
ATOM 2237 N N . VAL A 1 286 ? 19.559 -5.242 -34.716 1.00 97.56 286 VAL A N 1
ATOM 2238 C CA . VAL A 1 286 ? 19.210 -4.252 -35.740 1.00 97.56 286 VAL A CA 1
ATOM 2239 C C . VAL A 1 286 ? 18.888 -4.936 -37.061 1.00 97.56 286 VAL A C 1
ATOM 2241 O O . VAL A 1 286 ? 19.409 -6.020 -37.334 1.00 97.56 286 VAL A O 1
ATOM 2244 N N . ASP A 1 287 ? 18.047 -4.298 -37.878 1.00 96.56 287 ASP A N 1
ATOM 2245 C CA . ASP A 1 287 ? 17.888 -4.674 -39.288 1.00 96.56 287 ASP A CA 1
ATOM 2246 C C . ASP A 1 287 ? 19.253 -4.677 -39.987 1.00 96.56 287 ASP A C 1
ATOM 2248 O O . ASP A 1 287 ? 20.001 -3.695 -39.910 1.00 96.56 287 ASP A O 1
ATOM 2252 N N . SER A 1 288 ? 19.593 -5.776 -40.659 1.00 95.62 288 SER A N 1
ATOM 2253 C CA . SER A 1 288 ? 20.905 -5.912 -41.296 1.00 95.62 288 SER A CA 1
ATOM 2254 C C . SER A 1 288 ? 21.107 -4.924 -42.446 1.00 95.62 288 SER A C 1
ATOM 2256 O O . SER A 1 288 ? 22.235 -4.459 -42.629 1.00 95.62 288 SER A O 1
ATOM 2258 N N . LYS A 1 289 ? 20.034 -4.573 -43.173 1.00 96.31 289 LYS A N 1
ATOM 2259 C CA . LYS A 1 289 ? 20.082 -3.746 -44.390 1.00 96.31 289 LYS A CA 1
ATOM 2260 C C . LYS A 1 289 ? 20.257 -2.263 -44.079 1.00 96.31 289 LYS A C 1
ATOM 2262 O O . LYS A 1 289 ? 21.103 -1.619 -44.688 1.00 96.31 289 LYS A O 1
ATOM 2267 N N . THR A 1 290 ? 19.520 -1.731 -43.107 1.00 95.56 290 THR A N 1
ATOM 2268 C CA . THR A 1 290 ? 19.587 -0.308 -42.731 1.00 95.56 290 THR A CA 1
ATOM 2269 C C . THR A 1 290 ? 20.372 -0.045 -41.453 1.00 95.56 290 THR A C 1
ATOM 2271 O O . THR A 1 290 ? 20.463 1.089 -40.995 1.00 95.56 290 THR A O 1
ATOM 2274 N N . SER A 1 291 ? 20.957 -1.083 -40.847 1.00 93.62 291 SER A N 1
ATOM 2275 C CA . SER A 1 291 ? 21.727 -0.981 -39.599 1.00 93.62 291 SER A CA 1
ATOM 2276 C C . SER A 1 291 ? 20.965 -0.285 -38.460 1.00 93.62 291 SER A C 1
ATOM 2278 O O . SER A 1 291 ? 21.565 0.374 -37.612 1.00 93.62 291 SER A O 1
ATOM 2280 N N . GLY A 1 292 ? 19.642 -0.470 -38.413 1.00 93.50 292 GLY A N 1
ATOM 2281 C CA . GLY A 1 292 ? 18.805 -0.041 -37.291 1.00 93.50 292 GLY A CA 1
ATOM 2282 C C . GLY A 1 292 ? 17.801 1.073 -37.582 1.00 93.50 292 GLY A C 1
ATOM 2283 O O . GLY A 1 292 ? 17.086 1.470 -36.663 1.00 93.50 292 GLY A O 1
ATOM 2284 N N . GLU A 1 293 ? 17.706 1.575 -38.819 1.00 94.19 293 GLU A N 1
ATOM 2285 C CA . GLU A 1 293 ? 16.717 2.615 -39.158 1.00 94.19 293 GLU A CA 1
ATOM 2286 C C . GLU A 1 293 ? 15.280 2.086 -39.131 1.00 94.19 293 GLU A C 1
ATOM 2288 O O . GLU A 1 293 ? 14.391 2.771 -38.635 1.00 94.19 293 GLU A O 1
ATOM 2293 N N . ASN A 1 294 ? 15.067 0.851 -39.600 1.00 95.25 294 ASN A N 1
ATOM 2294 C CA . ASN A 1 294 ? 13.734 0.252 -39.747 1.00 95.25 294 ASN A CA 1
ATOM 2295 C C . ASN A 1 294 ? 13.380 -0.741 -38.635 1.00 95.25 294 ASN A C 1
ATOM 2297 O O . ASN A 1 294 ? 12.233 -1.166 -38.525 1.00 95.25 294 ASN A O 1
ATOM 2301 N N . TYR A 1 295 ? 14.355 -1.142 -37.822 1.00 97.19 295 TYR A N 1
ATOM 2302 C CA . TYR A 1 295 ? 14.139 -2.009 -36.670 1.00 97.19 295 TYR A CA 1
ATOM 2303 C C . TYR A 1 295 ? 15.354 -1.971 -35.752 1.00 97.19 295 TYR A C 1
ATOM 2305 O O . TYR A 1 295 ? 16.476 -2.239 -36.187 1.00 97.19 295 TYR A O 1
ATOM 2313 N N . MET A 1 296 ? 15.116 -1.707 -34.469 1.00 97.12 296 MET A N 1
ATOM 2314 C CA . MET A 1 296 ? 16.125 -1.803 -33.421 1.00 97.12 296 MET A CA 1
ATOM 2315 C C . MET A 1 296 ? 15.486 -2.291 -32.122 1.00 97.12 296 MET A C 1
ATOM 2317 O O . MET A 1 296 ? 14.433 -1.802 -31.706 1.00 97.12 296 MET A O 1
ATOM 2321 N N . LYS A 1 297 ? 16.124 -3.262 -31.466 1.00 96.69 297 LYS A N 1
ATOM 2322 C CA . LYS A 1 297 ? 15.638 -3.843 -30.211 1.00 96.69 297 LYS A CA 1
ATOM 2323 C C . LYS A 1 297 ? 16.796 -4.199 -29.285 1.00 96.69 297 LYS A C 1
ATOM 2325 O O . LYS A 1 297 ? 17.712 -4.906 -29.689 1.00 96.69 297 LYS A O 1
ATOM 2330 N N . PHE A 1 298 ? 16.721 -3.803 -28.015 1.00 96.31 298 PHE A N 1
ATOM 2331 C CA . PHE A 1 298 ? 17.669 -4.269 -26.998 1.00 96.31 298 PHE A CA 1
ATOM 2332 C C . PHE A 1 298 ? 17.627 -5.793 -26.836 1.00 96.31 298 PHE A C 1
ATOM 2334 O O . PHE A 1 298 ? 16.556 -6.404 -26.790 1.00 96.31 298 PHE A O 1
ATOM 2341 N N . THR A 1 299 ? 18.799 -6.404 -26.704 1.00 96.69 299 THR A N 1
ATOM 2342 C CA . THR A 1 299 ? 18.957 -7.838 -26.454 1.00 96.69 299 THR A CA 1
ATOM 2343 C C . THR A 1 299 ? 19.952 -8.080 -25.320 1.00 96.69 299 THR A C 1
ATOM 2345 O O . THR A 1 299 ? 20.581 -7.150 -24.817 1.00 96.69 299 THR A O 1
ATOM 2348 N N . ASP A 1 300 ? 20.064 -9.336 -24.888 1.00 96.69 300 ASP A N 1
ATOM 2349 C CA . ASP A 1 300 ? 21.045 -9.761 -23.894 1.00 96.69 300 ASP A CA 1
ATOM 2350 C C . ASP A 1 300 ? 22.470 -9.371 -24.314 1.00 96.69 300 ASP A C 1
ATOM 2352 O O . ASP A 1 300 ? 22.864 -9.572 -25.466 1.00 96.69 300 ASP A O 1
ATOM 2356 N N . MET A 1 301 ? 23.225 -8.825 -23.359 1.00 95.50 301 MET A N 1
ATOM 2357 C CA . MET A 1 301 ? 24.615 -8.416 -23.538 1.00 95.50 301 MET A CA 1
ATOM 2358 C C . MET A 1 301 ? 25.498 -9.560 -24.032 1.00 95.50 301 MET A C 1
ATOM 2360 O O . MET A 1 301 ? 26.358 -9.318 -24.874 1.00 95.50 301 MET A O 1
ATOM 2364 N N . GLU A 1 302 ? 25.259 -10.799 -23.594 1.00 95.19 302 GLU A N 1
ATOM 2365 C CA . GLU A 1 302 ? 26.061 -11.955 -24.010 1.00 95.19 302 GLU A CA 1
ATOM 2366 C C . GLU A 1 302 ? 25.973 -12.217 -25.525 1.00 95.19 302 GLU A C 1
ATOM 2368 O O . GLU A 1 302 ? 26.903 -12.785 -26.087 1.00 95.19 302 GLU A O 1
ATOM 2373 N N . LYS A 1 303 ? 24.929 -11.746 -26.233 1.00 96.31 303 LYS A N 1
ATOM 2374 C CA . LYS A 1 303 ? 24.870 -11.854 -27.705 1.00 96.31 303 LYS A CA 1
ATOM 2375 C C . LYS A 1 303 ? 25.856 -10.935 -28.435 1.00 96.31 303 LYS A C 1
ATOM 2377 O O . LYS A 1 303 ? 26.150 -11.179 -29.597 1.00 96.31 303 LYS A O 1
ATOM 2382 N N . CYS A 1 304 ? 26.340 -9.883 -27.776 1.00 97.00 304 CYS A N 1
ATOM 2383 C CA . CYS A 1 304 ? 27.386 -9.004 -28.302 1.00 97.00 304 CYS A CA 1
ATOM 2384 C C . CYS A 1 304 ? 28.774 -9.353 -27.745 1.00 97.00 304 CYS A C 1
ATOM 2386 O O . CYS A 1 304 ? 29.715 -8.592 -27.951 1.00 97.00 304 CYS A O 1
ATOM 2388 N N . LYS A 1 305 ? 28.910 -10.448 -26.989 1.00 96.44 305 LYS A N 1
ATOM 2389 C CA . LYS A 1 305 ? 30.169 -10.802 -26.342 1.00 96.44 305 LYS A CA 1
ATOM 2390 C C . LYS A 1 305 ? 31.178 -11.328 -27.373 1.00 96.44 305 LYS A C 1
ATOM 2392 O O . LYS A 1 305 ? 30.882 -12.323 -28.037 1.00 96.44 305 LYS A O 1
ATOM 2397 N N . PRO A 1 306 ? 32.365 -10.711 -27.487 1.00 94.94 306 PRO A N 1
ATOM 2398 C CA . PRO A 1 306 ? 33.427 -11.214 -28.347 1.00 94.94 306 PRO A CA 1
ATOM 2399 C C . PRO A 1 306 ? 34.094 -12.453 -27.738 1.00 94.94 306 PRO A C 1
ATOM 2401 O O . PRO A 1 306 ? 33.868 -12.795 -26.575 1.00 94.94 306 PRO A O 1
ATOM 2404 N N . ALA A 1 307 ? 34.929 -13.126 -28.531 1.00 95.00 307 ALA A N 1
ATOM 2405 C CA . ALA A 1 307 ? 35.613 -14.348 -28.110 1.00 95.00 307 ALA A CA 1
ATOM 2406 C C . ALA A 1 307 ? 36.539 -14.125 -26.899 1.00 95.00 307 ALA A C 1
ATOM 2408 O O . ALA A 1 307 ? 36.589 -14.966 -26.002 1.00 95.00 307 ALA A O 1
ATOM 2409 N N . GLU A 1 308 ? 37.220 -12.977 -26.842 1.00 95.12 308 GLU A N 1
ATOM 2410 C CA . GLU A 1 308 ? 38.185 -12.647 -25.793 1.00 95.12 308 GLU A CA 1
ATOM 2411 C C . GLU A 1 308 ? 37.706 -11.480 -24.924 1.00 95.12 308 GLU A C 1
ATOM 2413 O O . GLU A 1 308 ? 37.382 -10.393 -25.412 1.00 95.12 308 GLU A O 1
ATOM 2418 N N . VAL A 1 309 ? 37.672 -11.714 -23.610 1.00 95.69 309 VAL A N 1
ATOM 2419 C CA . VAL A 1 309 ? 37.260 -10.734 -22.600 1.00 95.69 309 VAL A CA 1
ATOM 2420 C C . VAL A 1 309 ? 38.139 -10.838 -21.355 1.00 95.69 309 VAL A C 1
ATOM 2422 O O . VAL A 1 309 ? 38.552 -11.931 -20.970 1.00 95.69 309 VAL A O 1
ATOM 2425 N N . GLU A 1 310 ? 38.353 -9.718 -20.671 1.00 94.19 310 GLU A N 1
ATOM 2426 C CA . GLU A 1 310 ? 39.118 -9.641 -19.420 1.00 94.19 310 GLU A CA 1
ATOM 2427 C C . GLU A 1 310 ? 38.315 -8.961 -18.297 1.00 94.19 310 GLU A C 1
ATOM 2429 O O . GLU A 1 310 ? 37.331 -8.256 -18.548 1.00 94.19 310 GLU A O 1
ATOM 2434 N N . LEU A 1 311 ? 38.713 -9.197 -17.040 1.00 92.00 311 LEU A N 1
ATOM 2435 C CA . LEU A 1 311 ? 38.135 -8.533 -15.869 1.00 92.00 311 LEU A CA 1
ATOM 2436 C C . LEU A 1 311 ? 38.902 -7.245 -15.561 1.00 92.00 311 LEU A C 1
ATOM 2438 O O . LEU A 1 311 ? 40.101 -7.275 -15.302 1.00 92.00 311 LEU A O 1
ATOM 2442 N N . LEU A 1 312 ? 38.185 -6.126 -15.522 1.00 90.56 312 LEU A N 1
ATOM 2443 C CA . LEU A 1 312 ? 38.709 -4.804 -15.203 1.00 90.56 312 LEU A CA 1
ATOM 2444 C C . LEU A 1 312 ? 38.076 -4.296 -13.904 1.00 90.56 312 LEU A C 1
ATOM 2446 O O . LEU A 1 312 ? 36.859 -4.114 -13.825 1.00 90.56 312 LEU A O 1
ATOM 2450 N N . TRP A 1 313 ? 38.898 -4.034 -12.886 1.00 88.06 313 TRP A N 1
ATOM 2451 C CA . TRP A 1 313 ? 38.469 -3.336 -11.673 1.00 88.06 313 TRP A CA 1
ATOM 2452 C C . TRP A 1 313 ? 38.783 -1.847 -11.792 1.00 88.06 313 TRP A C 1
ATOM 2454 O O . TRP A 1 313 ? 39.938 -1.472 -11.981 1.00 88.06 313 TRP A O 1
ATOM 2464 N N . VAL A 1 314 ? 37.762 -1.002 -11.654 1.00 87.38 314 VAL A N 1
ATOM 2465 C CA . VAL A 1 314 ? 37.921 0.456 -11.658 1.00 87.38 314 VAL A CA 1
ATOM 2466 C C . VAL A 1 314 ? 37.818 0.969 -10.228 1.00 87.38 314 VAL A C 1
ATOM 2468 O O . VAL A 1 314 ? 36.785 0.805 -9.566 1.00 87.38 314 VAL A O 1
ATOM 2471 N N . ASP A 1 315 ? 38.907 1.575 -9.759 1.00 78.00 315 ASP A N 1
ATOM 2472 C CA . ASP A 1 315 ? 39.027 2.128 -8.413 1.00 78.00 315 ASP A CA 1
ATOM 2473 C C . ASP A 1 315 ? 38.114 3.367 -8.241 1.00 78.00 315 ASP A C 1
ATOM 2475 O O . ASP A 1 315 ? 38.052 4.214 -9.140 1.00 78.00 315 ASP A O 1
ATOM 2479 N N . PRO A 1 316 ? 37.407 3.512 -7.099 1.00 75.06 316 PRO A N 1
ATOM 2480 C CA . PRO A 1 316 ? 36.587 4.693 -6.801 1.00 75.06 316 PRO A CA 1
ATOM 2481 C C . PRO A 1 316 ? 37.311 6.041 -6.891 1.00 75.06 316 PRO A C 1
ATOM 2483 O O . PRO A 1 316 ? 36.647 7.066 -7.042 1.00 75.06 316 PRO A O 1
ATOM 2486 N N . THR A 1 317 ? 38.638 6.061 -6.757 1.00 74.75 317 THR A N 1
ATOM 2487 C CA . THR A 1 317 ? 39.449 7.287 -6.774 1.00 74.75 317 THR A CA 1
ATOM 2488 C C . THR A 1 317 ? 39.562 7.930 -8.156 1.00 74.75 317 THR A C 1
ATOM 2490 O O . THR A 1 317 ? 39.788 9.135 -8.229 1.00 74.75 317 THR A O 1
ATOM 2493 N N . GLN A 1 318 ? 39.375 7.168 -9.241 1.00 75.56 318 GLN A N 1
ATOM 2494 C CA . GLN A 1 318 ? 39.502 7.681 -10.611 1.00 75.56 318 GLN A CA 1
ATOM 2495 C C . GLN A 1 318 ? 38.202 8.304 -11.137 1.00 75.56 318 GLN A C 1
ATOM 2497 O O . GLN A 1 318 ? 38.224 9.391 -11.705 1.00 75.56 318 GLN A O 1
ATOM 2502 N N . ASP A 1 319 ? 37.065 7.637 -10.931 1.00 80.69 319 ASP A N 1
ATOM 2503 C CA . ASP A 1 319 ? 35.729 8.172 -11.212 1.00 80.69 319 ASP A CA 1
ATOM 2504 C C . ASP A 1 319 ? 34.699 7.393 -10.384 1.00 80.69 319 ASP A C 1
ATOM 2506 O O . ASP A 1 319 ? 34.419 6.218 -10.644 1.00 80.69 319 ASP A O 1
ATOM 2510 N N . GLN A 1 320 ? 34.090 8.055 -9.395 1.00 78.94 320 GLN A N 1
ATOM 2511 C CA . GLN A 1 320 ? 33.077 7.441 -8.529 1.00 78.94 320 GLN A CA 1
ATOM 2512 C C . GLN A 1 320 ? 31.910 6.823 -9.318 1.00 78.94 320 GLN A C 1
ATOM 2514 O O . GLN A 1 320 ? 31.307 5.851 -8.863 1.00 78.94 320 GLN A O 1
ATOM 2519 N N . LYS A 1 321 ? 31.582 7.342 -10.512 1.00 85.00 321 LYS A N 1
ATOM 2520 C CA . LYS A 1 321 ? 30.497 6.803 -11.351 1.00 85.00 321 LYS A CA 1
ATOM 2521 C C . LYS A 1 321 ? 30.893 5.513 -12.065 1.00 85.00 321 LYS A C 1
ATOM 2523 O O . LYS A 1 321 ? 30.009 4.728 -12.417 1.00 85.00 321 LYS A O 1
ATOM 2528 N N . LEU A 1 322 ? 32.189 5.292 -12.269 1.00 85.62 322 LEU A N 1
ATOM 2529 C CA . LEU A 1 322 ? 32.732 4.115 -12.940 1.00 85.62 322 LEU A CA 1
ATOM 2530 C C . LEU A 1 322 ? 33.239 3.059 -11.960 1.00 85.62 322 LEU A C 1
ATOM 2532 O O . LEU A 1 322 ? 33.611 1.985 -12.413 1.00 85.62 322 LEU A O 1
ATOM 2536 N N . GLN A 1 323 ? 33.168 3.275 -10.645 1.00 87.12 323 GLN A N 1
ATOM 2537 C CA . GLN A 1 323 ? 33.595 2.279 -9.662 1.00 87.12 323 GLN A CA 1
ATOM 2538 C C . GLN A 1 323 ? 32.914 0.913 -9.862 1.00 87.12 323 GLN A C 1
ATOM 2540 O O . GLN A 1 323 ? 31.680 0.809 -9.953 1.00 87.12 323 GLN A O 1
ATOM 2545 N N . GLY A 1 324 ? 33.717 -0.150 -9.840 1.00 89.69 324 GLY A N 1
ATOM 2546 C CA . GLY A 1 324 ? 33.244 -1.530 -9.757 1.00 89.69 324 GLY A CA 1
ATOM 2547 C C . GLY A 1 324 ? 34.038 -2.484 -10.634 1.00 89.69 324 GLY A C 1
ATOM 2548 O O . GLY A 1 324 ? 35.102 -2.143 -11.145 1.00 89.69 324 GLY A O 1
ATOM 2549 N N . CYS A 1 325 ? 33.491 -3.685 -10.811 1.00 91.88 325 CYS A N 1
ATOM 2550 C CA . CYS A 1 325 ? 34.077 -4.674 -11.697 1.00 91.88 325 CYS A CA 1
ATOM 2551 C C . CYS A 1 325 ? 33.364 -4.736 -13.041 1.00 91.88 325 CYS A C 1
ATOM 2553 O O . CYS A 1 325 ? 32.132 -4.768 -13.096 1.00 91.88 325 CYS A O 1
ATOM 2555 N N . TYR A 1 326 ? 34.144 -4.823 -14.106 1.00 94.19 326 TYR A N 1
ATOM 2556 C CA . TYR A 1 326 ? 33.672 -4.909 -15.474 1.00 94.19 326 TYR A CA 1
ATOM 2557 C C . TYR A 1 326 ? 34.295 -6.110 -16.164 1.00 94.19 326 TYR A C 1
ATOM 2559 O O . TYR A 1 326 ? 35.421 -6.498 -15.871 1.00 94.19 326 TYR A O 1
ATOM 2567 N N . ARG A 1 327 ? 33.555 -6.675 -17.110 1.00 94.81 327 ARG A N 1
ATOM 2568 C CA . ARG A 1 327 ? 34.091 -7.564 -18.133 1.00 94.81 327 ARG A CA 1
ATOM 2569 C C . ARG A 1 327 ? 34.111 -6.778 -19.433 1.00 94.81 327 ARG A C 1
ATOM 2571 O O . ARG A 1 327 ? 33.049 -6.337 -19.877 1.00 94.81 327 ARG A O 1
ATOM 2578 N N . VAL A 1 328 ? 35.298 -6.562 -19.981 1.00 96.31 328 VAL A N 1
ATOM 2579 C CA . VAL A 1 328 ? 35.525 -5.753 -21.187 1.00 96.31 328 VAL A CA 1
ATOM 2580 C C . VAL A 1 328 ? 36.132 -6.616 -22.279 1.00 96.31 328 VAL A C 1
ATOM 2582 O O . VAL A 1 328 ? 36.802 -7.602 -21.976 1.00 96.31 328 VAL A O 1
ATOM 2585 N N . ASP A 1 329 ? 35.883 -6.275 -23.540 1.00 95.88 329 ASP A N 1
ATOM 2586 C CA . ASP A 1 329 ? 36.595 -6.905 -24.648 1.00 95.88 329 ASP A CA 1
ATOM 2587 C C . ASP A 1 329 ? 38.092 -6.586 -24.604 1.00 95.88 329 ASP A C 1
ATOM 2589 O O . ASP A 1 329 ? 38.493 -5.455 -24.313 1.00 95.88 329 ASP A O 1
ATOM 2593 N N . THR A 1 330 ? 38.916 -7.594 -24.883 1.00 93.12 330 THR A N 1
ATOM 2594 C CA . THR A 1 330 ? 40.374 -7.467 -24.771 1.00 93.12 330 THR A CA 1
ATOM 2595 C C . THR A 1 330 ? 40.954 -6.540 -25.843 1.00 93.12 330 THR A C 1
ATOM 2597 O O . THR A 1 330 ? 41.893 -5.799 -25.547 1.00 93.12 330 THR A O 1
ATOM 2600 N N . GLU A 1 331 ? 40.383 -6.554 -27.054 1.00 95.00 331 GLU A N 1
ATOM 2601 C CA . GLU A 1 331 ? 40.895 -5.860 -28.246 1.00 95.00 331 GLU A CA 1
ATOM 2602 C C . GLU A 1 331 ? 40.717 -4.336 -28.172 1.00 95.00 331 GLU A C 1
ATOM 2604 O O . GLU A 1 331 ? 41.664 -3.574 -28.356 1.00 95.00 331 GLU A O 1
ATOM 2609 N N . THR A 1 332 ? 39.510 -3.868 -27.862 1.00 94.94 332 THR A N 1
ATOM 2610 C CA . THR A 1 332 ? 39.140 -2.443 -27.855 1.00 94.94 332 THR A CA 1
ATOM 2611 C C . THR A 1 332 ? 38.982 -1.863 -26.453 1.00 94.94 332 THR A C 1
ATOM 2613 O O . THR A 1 332 ? 38.668 -0.675 -26.313 1.00 94.94 332 THR A O 1
ATOM 2616 N N . LYS A 1 333 ? 39.205 -2.680 -25.415 1.00 93.38 333 LYS A N 1
ATOM 2617 C CA . LYS A 1 333 ? 39.138 -2.292 -23.999 1.00 93.38 333 LYS A CA 1
ATOM 2618 C C . LYS A 1 333 ? 37.792 -1.660 -23.620 1.00 93.38 333 LYS A C 1
ATOM 2620 O O . LYS A 1 333 ? 37.735 -0.687 -22.868 1.00 93.38 333 LYS A O 1
ATOM 2625 N N . GLY A 1 334 ? 36.693 -2.212 -24.138 1.00 91.88 334 GLY A N 1
ATOM 2626 C CA . GLY A 1 334 ? 35.331 -1.834 -23.761 1.00 91.88 334 GLY A CA 1
ATOM 2627 C C . GLY A 1 334 ? 34.565 -0.982 -24.774 1.00 91.88 334 GLY A C 1
ATOM 2628 O O . GLY A 1 334 ? 33.462 -0.532 -24.448 1.00 91.88 334 GLY A O 1
ATOM 2629 N N . ARG A 1 335 ? 35.101 -0.722 -25.980 1.00 93.25 335 ARG A N 1
ATOM 2630 C CA . ARG A 1 335 ? 34.356 0.004 -27.033 1.00 93.25 335 ARG A CA 1
ATOM 2631 C C . ARG A 1 335 ? 33.366 -0.896 -27.761 1.00 93.25 335 ARG A C 1
ATOM 2633 O O . ARG A 1 335 ? 32.322 -0.403 -28.179 1.00 93.25 335 ARG A O 1
ATOM 2640 N N . GLN A 1 336 ? 33.689 -2.178 -27.905 1.00 95.00 336 GLN A N 1
ATOM 2641 C CA . GLN A 1 336 ? 32.847 -3.168 -28.574 1.00 95.00 336 GLN A CA 1
ATOM 2642 C C . GLN A 1 336 ? 32.063 -4.038 -27.596 1.00 95.00 336 GLN A C 1
ATOM 2644 O O . GLN A 1 336 ? 31.022 -4.568 -27.970 1.00 95.00 336 GLN A O 1
ATOM 2649 N N . TYR A 1 337 ? 32.515 -4.181 -26.350 1.00 97.06 337 TYR A N 1
ATOM 2650 C CA . TYR A 1 337 ? 31.746 -4.878 -25.330 1.00 97.06 337 TYR A CA 1
ATOM 2651 C C . TYR A 1 337 ? 32.197 -4.502 -23.924 1.00 97.06 337 TYR A C 1
ATOM 2653 O O . TYR A 1 337 ? 33.361 -4.638 -23.555 1.00 97.06 337 TYR A O 1
ATOM 2661 N N . VAL A 1 338 ? 31.243 -4.092 -23.090 1.00 96.50 338 VAL A N 1
ATOM 2662 C CA . VAL A 1 338 ? 31.475 -3.906 -21.657 1.00 96.50 338 VAL A CA 1
ATOM 2663 C C . VAL A 1 338 ? 30.216 -4.216 -20.861 1.00 96.50 338 VAL A C 1
ATOM 2665 O O . VAL A 1 338 ? 29.140 -3.681 -21.135 1.00 96.50 338 VAL A O 1
ATOM 2668 N N . VAL A 1 339 ? 30.358 -5.056 -19.836 1.00 95.88 339 VAL A N 1
ATOM 2669 C CA . VAL A 1 339 ? 29.293 -5.356 -18.872 1.00 95.88 339 VAL A CA 1
ATOM 2670 C C . VAL A 1 339 ? 29.804 -5.193 -17.445 1.00 95.88 339 VAL A C 1
ATOM 2672 O O . VAL A 1 339 ? 30.893 -5.647 -17.099 1.00 95.88 339 VAL A O 1
ATOM 2675 N N . LYS A 1 340 ? 29.011 -4.537 -16.596 1.00 94.38 340 LYS A N 1
ATOM 2676 C CA . LYS A 1 340 ? 29.306 -4.398 -15.167 1.00 94.38 340 LYS A CA 1
ATOM 2677 C C . LYS A 1 340 ? 28.905 -5.677 -14.431 1.00 94.38 340 LYS A C 1
ATOM 2679 O O . LYS A 1 340 ? 27.747 -6.085 -14.495 1.00 94.38 340 LYS A O 1
ATOM 2684 N N . LEU A 1 341 ? 29.846 -6.284 -13.719 1.00 92.81 341 LEU A N 1
ATOM 2685 C CA . LEU A 1 341 ? 29.636 -7.484 -12.911 1.00 92.81 341 LEU A CA 1
ATOM 2686 C C . LEU A 1 341 ? 29.298 -7.128 -11.460 1.00 92.81 341 LEU A C 1
ATOM 2688 O O . LEU A 1 341 ? 29.477 -5.995 -11.003 1.00 92.81 341 LEU A O 1
ATOM 2692 N N . LYS A 1 342 ? 28.824 -8.116 -10.693 1.00 90.25 342 LYS A N 1
ATOM 2693 C CA . LYS A 1 342 ? 28.681 -7.960 -9.240 1.00 90.25 342 LYS A CA 1
ATOM 2694 C C . LYS A 1 342 ? 30.071 -7.947 -8.607 1.00 90.25 342 LYS A C 1
ATOM 2696 O O . LYS A 1 342 ? 30.881 -8.815 -8.904 1.00 90.25 342 LYS A O 1
ATOM 2701 N N . ASN A 1 343 ? 30.312 -7.058 -7.639 1.00 81.44 343 ASN A N 1
ATOM 2702 C CA . ASN A 1 343 ? 31.616 -6.936 -6.960 1.00 81.44 343 ASN A CA 1
ATOM 2703 C C . ASN A 1 343 ? 32.171 -8.275 -6.441 1.00 81.44 343 ASN A C 1
ATOM 2705 O O . ASN A 1 343 ? 33.383 -8.469 -6.402 1.00 81.44 343 ASN A O 1
ATOM 2709 N N . LYS A 1 344 ? 31.294 -9.218 -6.061 1.00 79.50 344 LYS A N 1
ATOM 2710 C CA . LYS A 1 344 ? 31.687 -10.549 -5.580 1.00 79.50 344 LYS A CA 1
ATOM 2711 C C . LYS A 1 344 ? 32.471 -11.379 -6.592 1.00 79.50 344 LYS A C 1
ATOM 2713 O O . LYS A 1 344 ? 33.268 -12.193 -6.156 1.00 79.50 344 LYS A O 1
ATOM 2718 N N . GLU A 1 345 ? 32.248 -11.168 -7.883 1.00 82.06 345 GLU A N 1
ATOM 2719 C CA . GLU A 1 345 ? 32.917 -11.906 -8.960 1.00 82.06 345 GLU A CA 1
ATOM 2720 C C . GLU A 1 345 ? 34.378 -11.471 -9.144 1.00 82.06 345 GLU A C 1
ATOM 2722 O O . GLU A 1 345 ? 35.131 -12.150 -9.827 1.00 82.06 345 GLU A O 1
ATOM 2727 N N . CYS A 1 346 ? 34.786 -10.368 -8.505 1.00 79.25 346 CYS A N 1
ATOM 2728 C CA . CYS A 1 346 ? 36.122 -9.781 -8.640 1.00 79.25 346 CYS A CA 1
ATOM 2729 C C . CYS A 1 346 ? 36.810 -9.568 -7.291 1.00 79.25 346 CYS A C 1
ATOM 2731 O O . CYS A 1 346 ? 37.671 -8.701 -7.155 1.00 79.25 346 CYS A O 1
ATOM 2733 N N . SER A 1 347 ? 36.380 -10.298 -6.259 1.00 74.19 347 SER A N 1
ATOM 2734 C CA . SER A 1 347 ? 36.904 -10.120 -4.908 1.00 74.19 347 SER A CA 1
ATOM 2735 C C . SER A 1 347 ? 37.100 -11.428 -4.158 1.00 74.19 347 SER A C 1
ATOM 2737 O O . SER A 1 347 ? 36.220 -12.289 -4.136 1.00 74.19 347 SER A O 1
ATOM 2739 N N . GLU A 1 348 ? 38.234 -11.513 -3.469 1.00 71.44 348 GLU A N 1
ATOM 2740 C CA . GLU A 1 348 ? 38.656 -12.642 -2.643 1.00 71.44 348 GLU A CA 1
ATOM 2741 C C . GLU A 1 348 ? 38.330 -12.360 -1.163 1.00 71.44 348 GLU A C 1
ATOM 2743 O O . GLU A 1 348 ? 38.455 -11.229 -0.674 1.00 71.44 348 GLU A O 1
ATOM 2748 N N . GLU A 1 349 ? 37.854 -13.373 -0.432 1.00 70.06 349 GLU A N 1
ATOM 2749 C CA . GLU A 1 349 ? 37.582 -13.257 1.008 1.00 70.06 349 GLU A CA 1
ATOM 2750 C C . GLU A 1 349 ? 38.892 -13.352 1.803 1.00 70.06 349 GLU A C 1
ATOM 2752 O O . GLU A 1 349 ? 39.553 -14.385 1.784 1.00 70.06 349 GLU A O 1
ATOM 2757 N N . LEU A 1 350 ? 39.269 -12.280 2.514 1.00 64.12 350 LEU A N 1
ATOM 2758 C CA . LEU A 1 350 ? 40.580 -12.196 3.171 1.00 64.12 350 LEU A CA 1
ATOM 2759 C C . LEU A 1 350 ? 40.609 -12.704 4.621 1.00 64.12 350 LEU A C 1
ATOM 2761 O O . LEU A 1 350 ? 41.655 -13.164 5.072 1.00 64.12 350 LEU A O 1
ATOM 2765 N N . GLN A 1 351 ? 39.526 -12.552 5.399 1.00 74.69 351 GLN A N 1
ATOM 2766 C CA . GLN A 1 351 ? 39.564 -12.764 6.858 1.00 74.69 351 GLN A CA 1
ATOM 2767 C C . GLN A 1 351 ? 38.256 -13.301 7.460 1.00 74.69 351 GLN A C 1
ATOM 2769 O O . GLN A 1 351 ? 37.165 -13.137 6.907 1.00 74.69 351 GLN A O 1
ATOM 2774 N N . LYS A 1 352 ? 38.379 -13.924 8.644 1.00 84.25 352 LYS A N 1
ATOM 2775 C CA . LYS A 1 352 ? 37.247 -14.404 9.454 1.00 84.25 352 LYS A CA 1
ATOM 2776 C C . LYS A 1 352 ? 36.378 -13.230 9.943 1.00 84.25 352 LYS A C 1
ATOM 2778 O O . LYS A 1 352 ? 36.915 -12.154 10.195 1.00 84.25 352 LYS A O 1
ATOM 2783 N N . PRO A 1 353 ? 35.060 -13.433 10.132 1.00 92.25 353 PRO A N 1
ATOM 2784 C CA . PRO A 1 353 ? 34.177 -12.409 10.683 1.00 92.25 353 PRO A CA 1
ATOM 2785 C C . PRO A 1 353 ? 34.608 -11.910 12.071 1.00 92.25 353 PRO A C 1
ATOM 2787 O O . PRO A 1 353 ? 34.944 -12.706 12.946 1.00 92.25 353 PRO A O 1
ATOM 2790 N N . GLU A 1 354 ? 34.527 -10.598 12.277 1.00 94.75 354 GLU A N 1
ATOM 2791 C CA . GLU A 1 354 ? 34.847 -9.881 13.511 1.00 94.75 354 GLU A CA 1
ATOM 2792 C C . GLU A 1 354 ? 33.580 -9.227 14.095 1.00 94.75 354 GLU A C 1
ATOM 2794 O O . GLU A 1 354 ? 32.784 -8.614 13.373 1.00 94.75 354 GLU A O 1
ATOM 2799 N N . TRP A 1 355 ? 33.380 -9.343 15.413 1.00 96.81 355 TRP A N 1
ATOM 2800 C CA . TRP A 1 355 ? 32.304 -8.652 16.123 1.00 96.81 355 TRP A CA 1
ATOM 2801 C C . TRP A 1 355 ? 32.737 -7.256 16.565 1.00 96.81 355 TRP A C 1
ATOM 2803 O O . TRP A 1 355 ? 33.745 -7.087 17.240 1.00 96.81 355 TRP A O 1
ATOM 2813 N N . MET A 1 356 ? 31.913 -6.263 16.250 1.00 96.50 356 MET A N 1
ATOM 2814 C CA . MET A 1 356 ? 32.067 -4.885 16.695 1.00 96.50 356 MET A CA 1
ATOM 2815 C C . MET A 1 356 ? 30.958 -4.523 17.686 1.00 96.50 356 MET A C 1
ATOM 2817 O O . MET A 1 356 ? 29.808 -4.329 17.261 1.00 96.50 356 MET A O 1
ATOM 2821 N N . PRO A 1 357 ? 31.252 -4.434 18.994 1.00 96.38 357 PRO A N 1
ATOM 2822 C CA . PRO A 1 357 ? 30.264 -4.045 19.990 1.00 96.38 357 PRO A CA 1
ATOM 2823 C C . PRO A 1 357 ? 29.890 -2.562 19.868 1.00 96.38 357 PRO A C 1
ATOM 2825 O O . PRO A 1 357 ? 30.664 -1.725 19.406 1.00 96.38 357 PRO A O 1
ATOM 2828 N N . ARG A 1 358 ? 28.688 -2.210 20.330 1.00 96.00 358 ARG A N 1
ATOM 2829 C CA . ARG A 1 358 ? 28.300 -0.808 20.552 1.00 96.00 358 ARG A CA 1
ATOM 2830 C C . ARG A 1 358 ? 29.060 -0.227 21.746 1.00 96.00 358 ARG A C 1
ATOM 2832 O O . ARG A 1 358 ? 29.524 -0.969 22.604 1.00 96.00 358 ARG A O 1
ATOM 2839 N N . LYS A 1 359 ? 29.066 1.107 21.877 1.00 95.19 359 LYS A N 1
ATOM 2840 C CA . LYS A 1 359 ? 29.658 1.813 23.034 1.00 95.19 359 LYS A CA 1
ATOM 2841 C C . LYS A 1 359 ? 29.153 1.301 24.391 1.00 95.19 359 LYS A C 1
ATOM 2843 O O . LYS A 1 359 ? 29.906 1.289 25.350 1.00 95.19 359 LYS A O 1
ATOM 2848 N N . SER A 1 360 ? 27.901 0.842 24.471 1.00 93.75 360 SER A N 1
ATOM 2849 C CA . SER A 1 360 ? 27.333 0.262 25.696 1.00 93.75 360 SER A CA 1
ATOM 2850 C C . SER A 1 360 ? 27.854 -1.138 26.040 1.00 93.75 360 SER A C 1
ATOM 2852 O O . SER A 1 360 ? 27.414 -1.700 27.035 1.00 93.75 360 SER A O 1
ATOM 2854 N N . GLY A 1 361 ? 28.651 -1.774 25.178 1.00 94.88 361 GLY A N 1
ATOM 2855 C CA . GLY A 1 361 ? 28.988 -3.202 25.241 1.00 94.88 361 GLY A CA 1
ATOM 2856 C C . GLY A 1 361 ? 27.835 -4.124 24.824 1.00 94.88 361 GLY A C 1
ATOM 2857 O O . GLY A 1 361 ? 28.065 -5.202 24.299 1.00 94.88 361 GLY A O 1
ATOM 2858 N N . TRP A 1 362 ? 26.583 -3.693 24.995 1.00 96.19 362 TRP A N 1
ATOM 2859 C CA . TRP A 1 362 ? 25.387 -4.451 24.618 1.00 96.19 362 TRP A CA 1
ATOM 2860 C C . TRP A 1 362 ? 24.920 -4.176 23.188 1.00 96.19 362 TRP A C 1
ATOM 2862 O O . TRP A 1 362 ? 24.623 -3.037 22.813 1.00 96.19 362 TRP A O 1
ATOM 2872 N N . GLY A 1 363 ? 24.776 -5.246 22.414 1.00 95.44 363 GLY A N 1
ATOM 2873 C CA . GLY A 1 363 ? 24.508 -5.187 20.990 1.00 95.44 363 GLY A CA 1
ATOM 2874 C C . GLY A 1 363 ? 25.757 -4.827 20.189 1.00 95.44 363 GLY A C 1
ATOM 2875 O O . GLY A 1 363 ? 26.740 -4.291 20.693 1.00 95.44 363 GLY A O 1
ATOM 2876 N N . GLY A 1 364 ? 25.701 -5.099 18.896 1.00 96.06 364 GLY A N 1
ATOM 2877 C CA . GLY A 1 364 ? 26.815 -4.867 17.992 1.00 96.06 364 GLY A CA 1
ATOM 2878 C C . GLY A 1 364 ? 26.495 -5.359 16.596 1.00 96.06 364 GLY A C 1
ATOM 2879 O O . GLY A 1 364 ? 25.337 -5.669 16.267 1.00 96.06 364 GLY A O 1
ATOM 2880 N N . THR A 1 365 ? 27.535 -5.405 15.785 1.00 96.94 365 THR A N 1
ATOM 2881 C CA . THR A 1 365 ? 27.473 -5.788 14.381 1.00 96.94 365 THR A CA 1
ATOM 2882 C C . THR A 1 365 ? 28.608 -6.737 14.037 1.00 96.94 365 THR A C 1
ATOM 2884 O O . THR A 1 365 ? 29.710 -6.585 14.546 1.00 96.94 365 THR A O 1
ATOM 2887 N N . CYS A 1 366 ? 28.339 -7.700 13.162 1.00 96.81 366 CYS A N 1
ATOM 2888 C CA . CYS A 1 366 ? 29.344 -8.622 12.645 1.00 96.81 366 CYS A CA 1
ATOM 2889 C C . CYS A 1 366 ? 29.844 -8.079 11.304 1.00 96.81 366 CYS A C 1
ATOM 2891 O O . CYS A 1 366 ? 29.016 -7.700 10.474 1.00 96.81 366 CYS A O 1
ATOM 2893 N N . ARG A 1 367 ? 31.158 -8.016 11.086 1.00 95.00 367 ARG A N 1
ATOM 2894 C CA . ARG A 1 367 ? 31.761 -7.539 9.832 1.00 95.00 367 ARG A CA 1
ATOM 2895 C C . ARG A 1 367 ? 32.869 -8.474 9.357 1.00 95.00 367 ARG A C 1
ATOM 2897 O O . ARG A 1 367 ? 33.374 -9.261 10.145 1.00 95.00 367 ARG A O 1
ATOM 2904 N N . HIS A 1 368 ? 33.268 -8.383 8.097 1.00 91.31 368 HIS A N 1
ATOM 2905 C CA . HIS A 1 368 ? 34.509 -8.982 7.597 1.00 91.31 368 HIS A CA 1
ATOM 2906 C C . HIS A 1 368 ? 35.167 -8.067 6.559 1.00 91.31 368 HIS A C 1
ATOM 2908 O O . HIS A 1 368 ? 34.502 -7.193 5.999 1.00 91.31 368 HIS A O 1
ATOM 2914 N N . LEU A 1 369 ? 36.468 -8.250 6.332 1.00 85.88 369 LEU A N 1
ATOM 2915 C CA . LEU A 1 369 ? 37.237 -7.499 5.340 1.00 85.88 369 LEU A CA 1
ATOM 2916 C C . LEU A 1 369 ? 37.310 -8.278 4.023 1.00 85.88 369 LEU A C 1
ATOM 2918 O O . LEU A 1 369 ? 37.605 -9.478 4.020 1.00 85.88 369 LEU A O 1
ATOM 2922 N N . LYS A 1 370 ? 37.066 -7.591 2.906 1.00 82.38 370 LYS A N 1
ATOM 2923 C CA . LYS A 1 370 ? 37.118 -8.157 1.554 1.00 82.38 370 LYS A CA 1
ATOM 2924 C C . LYS A 1 370 ? 38.091 -7.377 0.670 1.00 82.38 370 LYS A C 1
ATOM 2926 O O . LYS A 1 370 ? 38.052 -6.153 0.699 1.00 82.38 370 LYS A O 1
ATOM 2931 N N . LYS A 1 371 ? 38.931 -8.055 -0.127 1.00 78.25 371 LYS A N 1
ATOM 2932 C CA . LYS A 1 371 ? 39.788 -7.391 -1.130 1.00 78.25 371 LYS A CA 1
ATOM 2933 C C . LYS A 1 371 ? 39.101 -7.385 -2.484 1.00 78.25 371 LYS A C 1
ATOM 2935 O O . LYS A 1 371 ? 38.701 -8.447 -2.955 1.00 78.25 371 LYS A O 1
ATOM 2940 N N . ALA A 1 372 ? 39.014 -6.230 -3.127 1.00 75.00 372 ALA A N 1
ATOM 2941 C CA . ALA A 1 372 ? 38.618 -6.101 -4.524 1.00 75.00 372 ALA A CA 1
ATOM 2942 C C . ALA A 1 372 ? 39.702 -5.297 -5.255 1.00 75.00 372 ALA A C 1
ATOM 2944 O O . ALA A 1 372 ? 39.820 -4.085 -5.069 1.00 75.00 372 ALA A O 1
ATOM 2945 N N . GLY A 1 373 ? 40.562 -5.991 -6.005 1.00 76.81 373 GLY A N 1
ATOM 2946 C CA . GLY A 1 373 ? 41.786 -5.395 -6.545 1.00 76.81 373 GLY A CA 1
ATOM 2947 C C . GLY A 1 373 ? 42.716 -4.894 -5.430 1.00 76.81 373 GLY A C 1
ATOM 2948 O O . GLY A 1 373 ? 43.158 -5.671 -4.582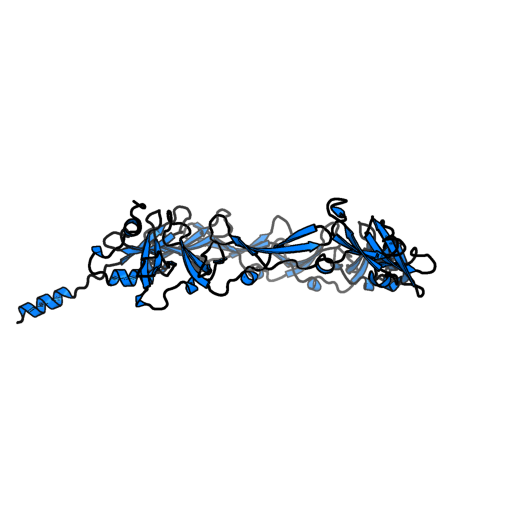 1.00 76.81 373 GLY A O 1
ATOM 2949 N N . SER A 1 374 ? 43.007 -3.593 -5.423 1.00 73.12 374 SER A N 1
ATOM 2950 C CA . SER A 1 374 ? 43.806 -2.894 -4.403 1.00 73.12 374 SER A CA 1
ATOM 2951 C C . SER A 1 374 ? 43.001 -2.439 -3.177 1.00 73.12 374 SER A C 1
ATOM 2953 O O . SER A 1 374 ? 43.597 -2.091 -2.159 1.00 73.12 374 SER A O 1
ATOM 2955 N N . VAL A 1 375 ? 41.666 -2.444 -3.241 1.00 72.50 375 VAL A N 1
ATOM 2956 C CA . VAL A 1 375 ? 40.799 -1.852 -2.211 1.00 72.50 375 VAL A CA 1
ATOM 2957 C C . VAL A 1 375 ? 40.370 -2.903 -1.184 1.00 72.50 375 VAL A C 1
ATOM 2959 O O . VAL A 1 375 ? 39.971 -4.012 -1.547 1.00 72.50 375 VAL A O 1
ATOM 2962 N N . VAL A 1 376 ? 40.412 -2.546 0.104 1.00 80.12 376 VAL A N 1
ATOM 2963 C CA . VAL A 1 376 ? 39.863 -3.351 1.208 1.00 80.12 376 VAL A CA 1
ATOM 2964 C C . VAL A 1 376 ? 38.516 -2.767 1.638 1.00 80.12 376 VAL A C 1
ATOM 2966 O O . VAL A 1 376 ? 38.447 -1.643 2.127 1.00 80.12 376 VAL A O 1
ATOM 2969 N N . GLU A 1 377 ? 37.440 -3.532 1.466 1.00 82.50 377 GLU A N 1
ATOM 2970 C CA . GLU A 1 377 ? 36.071 -3.152 1.825 1.00 82.50 377 GLU A CA 1
ATOM 2971 C C . GLU A 1 377 ? 35.632 -3.825 3.137 1.00 82.50 377 GLU A C 1
ATOM 2973 O O . GLU A 1 377 ? 35.908 -5.004 3.375 1.00 82.50 377 GLU A O 1
ATOM 2978 N N . VAL A 1 378 ? 34.911 -3.083 3.986 1.00 87.75 378 VAL A N 1
ATOM 2979 C CA . VAL A 1 378 ? 34.266 -3.610 5.197 1.00 87.75 378 VAL A CA 1
ATOM 2980 C C . VAL A 1 378 ? 32.841 -4.043 4.864 1.00 87.75 378 VAL A C 1
ATOM 2982 O O . VAL A 1 378 ? 31.978 -3.207 4.606 1.00 87.75 378 VAL A O 1
ATOM 2985 N N . VAL A 1 379 ? 32.560 -5.342 4.933 1.00 88.88 379 VAL A N 1
ATOM 2986 C CA . VAL A 1 379 ? 31.235 -5.896 4.627 1.00 88.88 379 VAL A CA 1
ATOM 2987 C C . VAL A 1 379 ? 30.530 -6.329 5.911 1.00 88.88 379 VAL A C 1
ATOM 2989 O O . VAL A 1 379 ? 31.096 -7.029 6.751 1.00 88.88 379 VAL A O 1
ATOM 2992 N N . MET A 1 380 ? 29.264 -5.935 6.060 1.00 93.44 380 MET A N 1
ATOM 2993 C CA . MET A 1 380 ? 28.430 -6.276 7.216 1.00 93.44 380 MET A CA 1
ATOM 2994 C C . MET A 1 380 ? 27.776 -7.650 7.035 1.00 93.44 380 MET A C 1
ATOM 2996 O O . MET A 1 380 ? 27.172 -7.934 6.002 1.00 93.44 380 MET A O 1
ATOM 3000 N N . LEU A 1 381 ? 27.853 -8.496 8.060 1.00 92.06 381 LEU A N 1
ATOM 3001 C CA . LEU A 1 381 ? 27.363 -9.871 8.045 1.00 92.06 381 LEU A CA 1
ATOM 3002 C C . LEU A 1 381 ? 26.194 -10.085 9.021 1.00 92.06 381 LEU A C 1
ATOM 3004 O O . LEU A 1 381 ? 26.058 -9.368 10.020 1.00 92.06 381 LEU A O 1
ATOM 3008 N N . PRO A 1 382 ? 25.365 -11.122 8.791 1.00 95.31 382 PRO A N 1
ATOM 3009 C CA . PRO A 1 382 ? 24.412 -11.596 9.786 1.00 95.31 382 PRO A CA 1
ATOM 3010 C C . PRO A 1 382 ? 25.101 -11.902 11.124 1.00 95.31 382 PRO A C 1
ATOM 3012 O O . PRO A 1 382 ? 26.145 -12.552 11.168 1.00 95.31 382 PRO A O 1
ATOM 3015 N N . LYS A 1 383 ? 24.502 -11.457 12.238 1.00 94.81 383 LYS A N 1
ATOM 3016 C CA . LYS A 1 383 ? 25.122 -11.508 13.579 1.00 94.81 383 LYS A CA 1
ATOM 3017 C C . LYS A 1 383 ? 25.541 -12.915 14.019 1.00 94.81 383 LYS A C 1
ATOM 3019 O O . LYS A 1 383 ? 26.525 -13.063 14.733 1.00 94.81 383 LYS A O 1
ATOM 3024 N N . ASN A 1 384 ? 24.832 -13.947 13.564 1.00 94.12 384 ASN A N 1
ATOM 3025 C CA . ASN A 1 384 ? 25.139 -15.344 13.875 1.00 94.12 384 ASN A CA 1
ATOM 3026 C C . ASN A 1 384 ? 26.481 -15.829 13.293 1.00 94.12 384 ASN A C 1
ATOM 3028 O O . ASN A 1 384 ? 27.025 -16.801 13.807 1.00 94.12 384 ASN A O 1
ATOM 3032 N N . ARG A 1 385 ? 27.042 -15.164 12.271 1.00 95.75 385 ARG A N 1
ATOM 3033 C CA . ARG A 1 385 ? 28.376 -15.484 11.728 1.00 95.75 385 ARG A CA 1
ATOM 3034 C C . ARG A 1 385 ? 29.513 -15.151 12.697 1.00 95.75 385 ARG A C 1
ATOM 3036 O O . ARG A 1 385 ? 30.570 -15.758 12.591 1.00 95.75 385 ARG A O 1
ATOM 3043 N N . CYS A 1 386 ? 29.273 -14.251 13.650 1.00 96.75 386 CYS A N 1
ATOM 3044 C CA . CYS A 1 386 ? 30.200 -13.918 14.733 1.00 96.75 386 CYS A CA 1
ATOM 3045 C C . CYS A 1 386 ? 29.824 -14.594 16.065 1.00 96.75 386 CYS A C 1
ATOM 3047 O O . CYS A 1 386 ? 30.348 -14.219 17.110 1.00 96.75 386 CYS A O 1
ATOM 3049 N N . ARG A 1 387 ? 28.885 -15.552 16.067 1.00 96.69 387 ARG A N 1
ATOM 3050 C CA . ARG A 1 387 ? 28.417 -16.192 17.303 1.00 96.69 387 ARG A CA 1
ATOM 3051 C C . ARG A 1 387 ? 29.510 -17.097 17.893 1.00 96.69 387 ARG A C 1
ATOM 3053 O O . ARG A 1 387 ? 29.938 -18.028 17.208 1.00 96.69 387 ARG A O 1
ATOM 3060 N N . PRO A 1 388 ? 29.933 -16.886 19.152 1.00 95.94 388 PRO A N 1
ATOM 3061 C CA . PRO A 1 388 ? 30.922 -17.737 19.803 1.00 95.94 388 PRO A CA 1
ATOM 3062 C C . PRO A 1 388 ? 30.338 -19.122 20.113 1.00 95.94 388 PRO A C 1
ATOM 3064 O O . PRO A 1 388 ? 29.121 -19.321 20.146 1.00 95.94 388 PRO A O 1
ATOM 3067 N N . LYS A 1 389 ? 31.215 -20.103 20.363 1.00 96.69 389 LYS A N 1
ATOM 3068 C CA . LYS A 1 389 ? 30.800 -21.490 20.648 1.00 96.69 389 LYS A CA 1
ATOM 3069 C C . LYS A 1 389 ? 29.992 -21.607 21.944 1.00 96.69 389 LYS A C 1
ATOM 3071 O O . LYS A 1 389 ? 29.052 -22.395 22.002 1.00 96.69 389 LYS A O 1
ATOM 3076 N N . LYS A 1 390 ? 30.354 -20.832 22.970 1.00 97.75 390 LYS A N 1
ATOM 3077 C CA . LYS A 1 390 ? 29.678 -20.812 24.271 1.00 97.75 390 LYS A CA 1
ATOM 3078 C C . LYS A 1 390 ? 29.019 -19.460 24.496 1.00 97.75 390 LYS A C 1
ATOM 3080 O O . LYS A 1 390 ? 29.660 -18.418 24.389 1.00 97.75 390 LYS A O 1
ATOM 3085 N N . VAL A 1 391 ? 27.741 -19.498 24.845 1.00 98.19 391 VAL A N 1
ATOM 3086 C CA . VAL A 1 391 ? 26.938 -18.313 25.138 1.00 98.19 391 VAL A CA 1
ATOM 3087 C C . VAL A 1 391 ? 26.092 -18.539 26.382 1.00 98.19 391 VAL A C 1
ATOM 3089 O O . VAL A 1 391 ? 25.627 -19.653 26.632 1.00 98.19 391 VAL A O 1
ATOM 3092 N N . ILE A 1 392 ? 25.861 -17.472 27.136 1.00 97.38 392 ILE A N 1
ATOM 3093 C CA . ILE A 1 392 ? 24.920 -17.431 28.257 1.00 97.38 392 ILE A CA 1
ATOM 3094 C C . ILE A 1 392 ? 23.771 -16.477 27.947 1.00 97.38 392 ILE A C 1
ATOM 3096 O O . ILE A 1 392 ? 23.830 -15.679 27.012 1.00 97.38 392 ILE A O 1
ATOM 3100 N N . LYS A 1 393 ? 22.703 -16.567 28.737 1.00 97.81 393 LYS A N 1
ATOM 3101 C CA . LYS A 1 393 ? 21.575 -15.642 28.657 1.00 97.81 393 LYS A CA 1
ATOM 3102 C C . LYS A 1 393 ? 21.672 -14.648 29.799 1.00 97.81 393 LYS A C 1
ATOM 3104 O O . LYS A 1 393 ? 21.772 -15.066 30.949 1.00 97.81 393 LYS A O 1
ATOM 3109 N N . ALA A 1 394 ? 21.621 -13.366 29.476 1.00 97.25 394 ALA A N 1
ATOM 3110 C CA . ALA A 1 394 ? 21.719 -12.289 30.446 1.00 97.25 394 ALA A CA 1
ATOM 3111 C C . ALA A 1 394 ? 20.543 -11.326 30.282 1.00 97.25 394 ALA A C 1
ATOM 3113 O O . ALA A 1 394 ? 20.164 -10.974 29.163 1.00 97.25 394 ALA A O 1
ATOM 3114 N N . TRP A 1 395 ? 19.965 -10.909 31.403 1.00 97.31 395 TRP A N 1
ATOM 3115 C CA . TRP A 1 395 ? 18.954 -9.863 31.438 1.00 97.31 395 TRP A CA 1
ATOM 3116 C C . TRP A 1 395 ? 19.621 -8.517 31.674 1.00 97.31 395 TRP A C 1
ATOM 3118 O O . TRP A 1 395 ? 20.486 -8.394 32.538 1.00 97.31 395 TRP A O 1
ATOM 3128 N N . ARG A 1 396 ? 19.215 -7.513 30.904 1.00 96.19 396 ARG A N 1
ATOM 3129 C CA . ARG A 1 396 ? 19.705 -6.145 31.020 1.00 96.19 396 ARG A CA 1
ATOM 3130 C C . ARG A 1 396 ? 18.530 -5.221 31.284 1.00 96.19 396 ARG A C 1
ATOM 3132 O O . ARG A 1 396 ? 17.619 -5.147 30.461 1.00 96.19 396 ARG A O 1
ATOM 3139 N N . ILE A 1 397 ? 18.576 -4.482 32.386 1.00 94.88 397 ILE A N 1
ATOM 3140 C CA . ILE A 1 397 ? 17.645 -3.379 32.633 1.00 94.88 397 ILE A CA 1
ATOM 3141 C C . ILE A 1 397 ? 18.031 -2.224 31.698 1.00 94.88 397 ILE A C 1
ATOM 3143 O O . ILE A 1 397 ? 19.201 -1.859 31.598 1.00 94.88 397 ILE A O 1
ATOM 3147 N N . ILE A 1 398 ? 17.063 -1.703 30.944 1.00 92.50 398 ILE A N 1
ATOM 3148 C CA . ILE A 1 398 ? 17.302 -0.617 29.977 1.00 92.50 398 ILE A CA 1
ATOM 3149 C C . ILE A 1 398 ? 17.220 0.743 30.669 1.00 92.50 398 ILE A C 1
ATOM 3151 O O . ILE A 1 398 ? 17.887 1.686 30.253 1.00 92.50 398 ILE A O 1
ATOM 3155 N N . ASP A 1 399 ? 16.381 0.833 31.699 1.00 87.75 399 ASP A N 1
ATOM 3156 C CA . ASP A 1 399 ? 15.962 2.086 32.309 1.00 87.75 399 ASP A CA 1
ATOM 3157 C C . ASP A 1 399 ? 15.847 1.929 33.829 1.00 87.75 399 ASP A C 1
ATOM 3159 O O . ASP A 1 399 ? 14.771 1.732 34.386 1.00 87.75 399 ASP A O 1
ATOM 3163 N N . GLU A 1 400 ? 16.992 1.957 34.509 1.00 87.06 400 GLU A N 1
ATOM 3164 C CA . GLU A 1 400 ? 17.047 1.773 35.965 1.00 87.06 400 GLU A CA 1
ATOM 3165 C C . GLU A 1 400 ? 16.377 2.913 36.745 1.00 87.06 400 GLU A C 1
ATOM 3167 O O . GLU A 1 400 ? 15.982 2.705 37.893 1.00 87.06 400 GLU A O 1
ATOM 3172 N N . LYS A 1 401 ? 16.246 4.101 36.135 1.00 84.50 401 LYS A N 1
ATOM 3173 C CA . LYS A 1 401 ? 15.711 5.301 36.789 1.00 84.50 401 LYS A CA 1
ATOM 3174 C C . LYS A 1 401 ? 14.192 5.371 36.714 1.00 84.50 401 LYS A C 1
ATOM 3176 O O . LYS A 1 401 ? 13.559 5.609 37.733 1.00 84.50 401 LYS A O 1
ATOM 3181 N N . ASP A 1 402 ? 13.597 5.160 35.541 1.00 83.94 402 ASP A N 1
ATOM 3182 C CA . ASP A 1 402 ? 12.147 5.321 35.389 1.00 83.94 402 ASP A CA 1
ATOM 3183 C C . ASP A 1 402 ? 11.375 4.010 35.562 1.00 83.94 402 ASP A C 1
ATOM 3185 O O . ASP A 1 402 ? 10.200 4.035 35.939 1.00 83.94 402 ASP A O 1
ATOM 3189 N N . ASN A 1 403 ? 11.991 2.859 35.263 1.00 86.12 403 ASN A N 1
ATOM 3190 C CA . ASN A 1 403 ? 11.330 1.562 35.377 1.00 86.12 403 ASN A CA 1
ATOM 3191 C C . ASN A 1 403 ? 12.337 0.414 35.605 1.00 86.12 403 ASN A C 1
ATOM 3193 O O . ASN A 1 403 ? 12.736 -0.252 34.640 1.00 86.12 403 ASN A O 1
ATOM 3197 N N . PRO A 1 404 ? 12.675 0.086 36.870 1.00 88.69 404 PRO A N 1
ATOM 3198 C CA . PRO A 1 404 ? 13.672 -0.942 37.193 1.00 88.69 404 PRO A CA 1
ATOM 3199 C C . PRO A 1 404 ? 13.269 -2.364 36.756 1.00 88.69 404 PRO A C 1
ATOM 3201 O O . PRO A 1 404 ? 14.075 -3.289 36.831 1.00 88.69 404 PRO A O 1
ATOM 3204 N N . PHE A 1 405 ? 12.039 -2.552 36.266 1.00 92.25 405 PHE A N 1
ATOM 3205 C CA . PHE A 1 405 ? 11.518 -3.817 35.745 1.00 92.25 405 PHE A CA 1
ATOM 3206 C C . PHE A 1 405 ? 11.431 -3.851 34.212 1.00 92.25 405 PHE A C 1
ATOM 3208 O O . PHE A 1 405 ? 10.954 -4.824 33.621 1.00 92.25 405 PHE A O 1
ATOM 3215 N N . LYS A 1 406 ? 11.882 -2.791 33.531 1.00 92.44 406 LYS A N 1
ATOM 3216 C CA . LYS A 1 406 ? 11.947 -2.743 32.072 1.00 92.44 406 LYS A CA 1
ATOM 3217 C C . LYS A 1 406 ? 13.322 -3.194 31.602 1.00 92.44 406 LYS A C 1
ATOM 3219 O O . LYS A 1 406 ? 14.282 -2.425 31.567 1.00 92.44 406 LYS A O 1
ATOM 3224 N N . GLY A 1 407 ? 13.389 -4.449 31.174 1.00 94.81 407 GLY A N 1
ATOM 3225 C CA . GLY A 1 407 ? 14.606 -5.018 30.617 1.00 94.81 407 GLY A CA 1
ATOM 3226 C C . GLY A 1 407 ? 14.426 -5.787 29.314 1.00 94.81 407 GLY A C 1
ATOM 3227 O O . GLY A 1 407 ? 13.338 -5.914 28.732 1.00 94.81 407 GLY A O 1
ATOM 3228 N N . GLU A 1 408 ? 15.561 -6.282 28.850 1.00 96.88 408 GLU A N 1
ATOM 3229 C CA . GLU A 1 408 ? 15.732 -7.071 27.643 1.00 96.88 408 GLU A CA 1
ATOM 3230 C C . GLU A 1 408 ? 16.605 -8.288 27.926 1.00 96.88 408 GLU A C 1
ATOM 3232 O O . GLU A 1 408 ? 17.538 -8.241 28.726 1.00 96.88 408 GLU A O 1
ATOM 3237 N N . CYS A 1 409 ? 16.310 -9.385 27.233 1.00 97.81 409 CYS A N 1
ATOM 3238 C CA . CYS A 1 409 ? 17.095 -10.606 27.309 1.00 97.81 409 CYS A CA 1
ATOM 3239 C C . CYS A 1 409 ? 18.105 -10.634 26.163 1.00 97.81 409 CYS A C 1
ATOM 3241 O O . CYS A 1 409 ? 17.749 -10.379 25.011 1.00 97.81 409 CYS A O 1
ATOM 3243 N N . TYR A 1 410 ? 19.347 -10.981 26.469 1.00 98.06 410 TYR A N 1
ATOM 3244 C CA . TYR A 1 410 ? 20.440 -11.079 25.511 1.00 98.06 410 TYR A CA 1
ATOM 3245 C C . TYR A 1 410 ? 21.095 -12.457 25.579 1.00 98.06 410 TYR A C 1
ATOM 3247 O O . TYR A 1 410 ? 21.209 -13.056 26.646 1.00 98.06 410 TYR A O 1
ATOM 3255 N N . GLU A 1 411 ? 21.552 -12.946 24.433 1.00 98.06 411 GLU A N 1
ATOM 3256 C CA . GLU A 1 411 ? 22.561 -13.995 24.338 1.00 98.06 411 GLU A CA 1
ATOM 3257 C C . GLU A 1 411 ? 23.934 -13.321 24.294 1.00 98.06 411 GLU A C 1
ATOM 3259 O O . GLU A 1 411 ? 24.160 -12.453 23.451 1.00 98.06 411 GLU A O 1
ATOM 3264 N N . VAL A 1 412 ? 24.819 -13.693 25.211 1.00 98.12 412 VAL A N 1
ATOM 3265 C CA . VAL A 1 412 ? 26.104 -13.034 25.464 1.00 98.12 412 VAL A CA 1
ATOM 3266 C C . VAL A 1 412 ? 27.225 -14.065 25.424 1.00 98.12 412 VAL A C 1
ATOM 3268 O O . VAL A 1 412 ? 27.004 -15.213 25.809 1.00 98.12 412 VAL A O 1
ATOM 3271 N N . ASP A 1 413 ? 28.415 -13.674 24.962 1.00 97.94 413 ASP A N 1
ATOM 3272 C CA . ASP A 1 413 ? 29.612 -14.516 25.068 1.00 97.94 413 ASP A CA 1
ATOM 3273 C C . ASP A 1 413 ? 29.816 -14.989 26.516 1.00 97.94 413 ASP A C 1
ATOM 3275 O O . ASP A 1 413 ? 29.887 -14.173 27.437 1.00 97.94 413 ASP A O 1
ATOM 3279 N N . ALA A 1 414 ? 29.887 -16.306 26.719 1.00 97.38 414 ALA A N 1
ATOM 3280 C CA . ALA A 1 414 ? 29.970 -16.884 28.057 1.00 97.38 414 ALA A CA 1
ATOM 3281 C C . ALA A 1 414 ? 31.283 -16.556 28.785 1.00 97.38 414 ALA A C 1
ATOM 3283 O O . ALA A 1 414 ? 31.298 -16.539 30.011 1.00 97.38 414 ALA A O 1
ATOM 3284 N N . GLU A 1 415 ? 32.369 -16.334 28.043 1.00 97.19 415 GLU A N 1
ATOM 3285 C CA . GLU A 1 415 ? 33.721 -16.180 28.589 1.00 97.19 415 GLU A CA 1
ATOM 3286 C C . GLU A 1 415 ? 34.158 -14.711 28.573 1.00 97.19 415 GLU A C 1
ATOM 3288 O O . GLU A 1 415 ? 34.754 -14.228 29.531 1.00 97.19 415 GLU A O 1
ATOM 3293 N N . LYS A 1 416 ? 33.827 -13.978 27.504 1.00 97.12 416 LYS A N 1
ATOM 3294 C CA . LYS A 1 416 ? 34.289 -12.596 27.282 1.00 97.12 416 LYS A CA 1
ATOM 3295 C C . LYS A 1 416 ? 33.210 -11.527 27.482 1.00 97.12 416 LYS A C 1
ATOM 3297 O O . LYS A 1 416 ? 33.492 -10.334 27.366 1.00 97.12 416 LYS A O 1
ATOM 3302 N N . GLY A 1 417 ? 31.974 -11.927 27.773 1.00 96.81 417 GLY A N 1
ATOM 3303 C CA . GLY A 1 417 ? 30.880 -11.005 28.061 1.00 96.81 417 GLY A CA 1
ATOM 3304 C C . GLY A 1 417 ? 30.351 -10.226 26.841 1.00 96.81 417 GLY A C 1
ATOM 3305 O O . GLY A 1 417 ? 30.660 -10.539 25.686 1.00 96.81 417 GLY A O 1
ATOM 3306 N N . PRO A 1 418 ? 29.503 -9.203 27.072 1.00 96.69 418 PRO A N 1
ATOM 3307 C CA . PRO A 1 418 ? 28.693 -8.587 26.016 1.00 96.69 418 PRO A CA 1
ATOM 3308 C C . PRO A 1 418 ? 29.518 -7.817 24.980 1.00 96.69 418 PRO A C 1
ATOM 3310 O O . PRO A 1 418 ? 29.114 -7.762 23.814 1.00 96.69 418 PRO A O 1
ATOM 3313 N N . SER A 1 419 ? 30.690 -7.309 25.378 1.00 96.06 419 SER A N 1
ATOM 3314 C CA . SER A 1 419 ? 31.631 -6.599 24.506 1.00 96.06 419 SER A CA 1
ATOM 3315 C C . SER A 1 419 ? 32.223 -7.491 23.411 1.00 96.06 419 SER A C 1
ATOM 3317 O O . SER A 1 419 ? 32.545 -6.992 22.339 1.00 96.06 419 SER A O 1
ATOM 3319 N N . ASN A 1 420 ? 32.336 -8.805 23.632 1.00 96.62 420 ASN A N 1
ATOM 3320 C CA . ASN A 1 420 ? 32.835 -9.724 22.603 1.00 96.62 420 ASN A CA 1
ATOM 3321 C C . ASN A 1 420 ? 31.721 -10.267 21.705 1.00 96.62 420 ASN A C 1
ATOM 3323 O O . ASN A 1 420 ? 31.943 -10.500 20.523 1.00 96.62 420 ASN A O 1
ATOM 3327 N N . TYR A 1 421 ? 30.528 -10.472 22.262 1.00 97.75 421 TYR A N 1
ATOM 3328 C CA . TYR A 1 421 ? 29.329 -10.815 21.506 1.00 97.75 421 TYR A CA 1
ATOM 3329 C C . TYR A 1 421 ? 28.092 -10.578 22.365 1.00 97.75 421 TYR A C 1
ATOM 3331 O O . TYR A 1 421 ? 28.011 -11.047 23.503 1.00 97.75 421 TYR A O 1
ATOM 3339 N N . SER A 1 422 ? 27.095 -9.896 21.803 1.00 97.75 422 SER A N 1
ATOM 3340 C CA . SER A 1 422 ? 25.779 -9.792 22.427 1.00 97.75 422 SER A CA 1
ATOM 3341 C C . SER A 1 422 ? 24.664 -9.564 21.406 1.00 97.75 422 SER A C 1
ATOM 3343 O O . SER A 1 422 ? 24.681 -8.615 20.617 1.00 97.75 422 SER A O 1
ATOM 3345 N N . ILE A 1 423 ? 23.644 -10.423 21.435 1.00 97.69 423 ILE A N 1
ATOM 3346 C CA . ILE A 1 423 ? 22.442 -10.280 20.604 1.00 97.69 423 ILE A CA 1
ATOM 3347 C C . ILE A 1 423 ? 21.187 -10.306 21.467 1.00 97.69 423 ILE A C 1
ATOM 3349 O O . ILE A 1 423 ? 21.065 -11.119 22.374 1.00 97.69 423 ILE A O 1
ATOM 3353 N N . GLN A 1 424 ? 20.239 -9.421 21.182 1.00 97.44 424 GLN A N 1
ATOM 3354 C CA . GLN A 1 424 ? 18.944 -9.427 21.854 1.00 97.44 424 GLN A CA 1
ATOM 3355 C C . GLN A 1 424 ? 18.134 -10.654 21.411 1.00 97.44 424 GLN A C 1
ATOM 3357 O O . GLN A 1 424 ? 18.081 -10.977 20.223 1.00 97.44 424 GLN A O 1
ATOM 3362 N N . ILE A 1 425 ? 17.504 -11.336 22.365 1.00 97.25 425 ILE A N 1
ATOM 3363 C CA . ILE A 1 425 ? 16.677 -12.530 22.161 1.00 97.25 425 ILE A CA 1
ATOM 3364 C C . ILE A 1 425 ? 15.318 -12.368 22.864 1.00 97.25 425 ILE A C 1
ATOM 3366 O O . ILE A 1 425 ? 15.088 -11.417 23.608 1.00 97.25 425 ILE A O 1
ATOM 3370 N N . SER A 1 426 ? 14.397 -13.311 22.638 1.00 96.44 426 SER A N 1
ATOM 3371 C CA . SER A 1 426 ? 13.079 -13.304 23.294 1.00 96.44 426 SER A CA 1
ATOM 3372 C C . SER A 1 426 ? 13.195 -13.292 24.826 1.00 96.44 426 SER A C 1
ATOM 3374 O O . SER A 1 426 ? 13.957 -14.079 25.394 1.00 96.44 426 SER A O 1
ATOM 3376 N N . ARG A 1 427 ? 12.393 -12.443 25.489 1.00 95.25 427 ARG A N 1
ATOM 3377 C CA . ARG A 1 427 ? 12.373 -12.257 26.954 1.00 95.25 427 ARG A CA 1
ATOM 3378 C C . ARG A 1 427 ? 12.195 -13.570 27.711 1.00 95.25 427 ARG A C 1
ATOM 3380 O O . ARG A 1 427 ? 12.968 -13.853 28.622 1.00 95.25 427 ARG A O 1
ATOM 3387 N N . MET A 1 428 ? 11.293 -14.426 27.234 1.00 93.69 428 MET A N 1
ATOM 3388 C CA . MET A 1 428 ? 11.014 -15.747 27.807 1.00 93.69 428 MET A CA 1
ATOM 3389 C C . MET A 1 428 ? 12.251 -16.644 27.926 1.00 93.69 428 MET A C 1
ATOM 3391 O O . MET A 1 428 ? 12.281 -17.552 28.752 1.00 93.69 428 MET A O 1
ATOM 3395 N N . ARG A 1 429 ? 13.304 -16.418 27.124 1.00 96.38 429 ARG A N 1
ATOM 3396 C CA . ARG A 1 429 ? 14.533 -17.215 27.221 1.00 96.38 429 ARG A CA 1
ATOM 3397 C C . ARG A 1 429 ? 15.317 -16.942 28.506 1.00 96.38 429 ARG A C 1
ATOM 3399 O O . ARG A 1 429 ? 16.053 -17.850 28.897 1.00 96.38 429 ARG A O 1
ATOM 3406 N N . CYS A 1 430 ? 15.159 -15.767 29.120 1.00 96.69 430 CYS A N 1
ATOM 3407 C CA . CYS A 1 430 ? 15.744 -15.399 30.415 1.00 96.69 430 CYS A CA 1
ATOM 3408 C C . CYS A 1 430 ? 14.816 -15.708 31.605 1.00 96.69 430 CYS A C 1
ATOM 3410 O O . CYS A 1 430 ? 15.246 -15.571 32.747 1.00 96.69 430 CYS A O 1
ATOM 3412 N N . ALA A 1 431 ? 13.568 -16.124 31.364 1.00 95.25 431 ALA A N 1
ATOM 3413 C CA . ALA A 1 431 ? 12.608 -16.394 32.429 1.00 95.25 431 ALA A CA 1
ATOM 3414 C C . ALA A 1 431 ? 13.063 -17.563 33.325 1.00 95.25 431 ALA A C 1
ATOM 3416 O O . ALA A 1 431 ? 13.534 -18.586 32.806 1.00 95.25 431 ALA A O 1
ATOM 3417 N N . PRO A 1 432 ? 12.887 -17.471 34.659 1.00 94.69 432 PRO A N 1
ATOM 3418 C CA . PRO A 1 432 ? 13.049 -18.617 35.543 1.00 94.69 432 PRO A CA 1
ATOM 3419 C C . PRO A 1 432 ? 12.145 -19.776 35.103 1.00 94.69 432 PRO A C 1
ATOM 3421 O O . PRO A 1 432 ? 10.965 -19.589 34.817 1.00 94.69 432 PRO A O 1
ATOM 3424 N N . LYS A 1 433 ? 12.695 -20.995 35.052 1.00 92.81 433 LYS A N 1
ATOM 3425 C CA . LYS A 1 433 ? 11.968 -22.170 34.537 1.00 92.81 433 LYS A CA 1
ATOM 3426 C C . LYS A 1 433 ? 10.874 -22.697 35.475 1.00 92.81 433 LYS A C 1
ATOM 3428 O O . LYS A 1 433 ? 9.998 -23.417 35.009 1.00 92.81 433 LYS A O 1
ATOM 3433 N N . THR A 1 434 ? 10.936 -22.395 36.773 1.00 93.31 434 THR A N 1
ATOM 3434 C CA . THR A 1 434 ? 10.023 -22.961 37.781 1.00 93.31 434 THR A CA 1
ATOM 3435 C C . THR A 1 434 ? 9.250 -21.866 38.513 1.00 93.31 434 THR A C 1
ATOM 3437 O O . THR A 1 434 ? 9.753 -20.756 38.702 1.00 93.31 434 THR A O 1
ATOM 3440 N N . LYS A 1 435 ? 8.008 -22.165 38.914 1.00 89.44 435 LYS A N 1
ATOM 3441 C CA . LYS A 1 435 ? 7.082 -21.179 39.500 1.00 89.44 435 LYS A CA 1
ATOM 3442 C C . LYS A 1 435 ? 7.526 -20.701 40.884 1.00 89.44 435 LYS A C 1
ATOM 3444 O O . LYS A 1 435 ? 7.218 -19.577 41.262 1.00 89.44 435 LYS A O 1
ATOM 3449 N N . GLU A 1 436 ? 8.277 -21.513 41.621 1.00 91.69 436 GLU A N 1
ATOM 3450 C CA . GLU A 1 436 ? 8.789 -21.199 42.962 1.00 91.69 436 GLU A CA 1
ATOM 3451 C C . GLU A 1 436 ? 9.871 -20.111 42.918 1.00 91.69 436 GLU A C 1
ATOM 3453 O O . GLU A 1 436 ? 10.107 -19.424 43.909 1.00 91.69 436 GLU A O 1
ATOM 3458 N N . LYS A 1 437 ? 10.510 -19.926 41.755 1.00 94.12 437 LYS A N 1
ATOM 3459 C CA . LYS A 1 437 ? 11.520 -18.888 41.505 1.00 94.12 437 LYS A CA 1
ATOM 3460 C C . LYS A 1 437 ? 10.919 -17.595 40.966 1.00 94.12 437 LYS A C 1
ATOM 3462 O O . LYS A 1 437 ? 11.660 -16.684 40.615 1.00 94.12 437 LYS A O 1
ATOM 3467 N N . ILE A 1 438 ? 9.597 -17.518 40.885 1.00 93.81 438 ILE A N 1
ATOM 3468 C CA . ILE A 1 438 ? 8.881 -16.360 40.370 1.00 93.81 438 ILE A CA 1
ATOM 3469 C C . ILE A 1 438 ? 8.165 -15.662 41.526 1.00 93.81 438 ILE A C 1
ATOM 3471 O O . ILE A 1 438 ? 7.650 -16.293 42.458 1.00 93.81 438 ILE A O 1
ATOM 3475 N N . ASP A 1 439 ? 8.147 -14.339 41.460 1.00 93.44 439 ASP A N 1
ATOM 3476 C CA . ASP A 1 439 ? 7.287 -13.494 42.271 1.00 93.44 439 ASP A CA 1
ATOM 3477 C C . ASP A 1 439 ? 6.508 -12.504 41.389 1.00 93.44 439 ASP A C 1
ATOM 3479 O O . ASP A 1 439 ? 6.836 -12.311 40.216 1.00 93.44 439 ASP A O 1
ATOM 3483 N N . TYR A 1 440 ? 5.455 -11.907 41.941 1.00 92.81 440 TYR A N 1
ATOM 3484 C CA . TYR A 1 440 ? 4.641 -10.891 41.283 1.00 92.81 440 TYR A CA 1
ATOM 3485 C C . TYR A 1 440 ? 4.703 -9.581 42.067 1.00 92.81 440 TYR A C 1
ATOM 3487 O O . TYR A 1 440 ? 4.431 -9.561 43.270 1.00 92.81 440 TYR A O 1
ATOM 3495 N N . VAL A 1 441 ? 5.051 -8.497 41.375 1.00 89.94 441 VAL A N 1
ATOM 3496 C CA . VAL A 1 441 ? 5.207 -7.150 41.940 1.00 89.94 441 VAL A CA 1
ATOM 3497 C C . VAL A 1 441 ? 4.317 -6.188 41.164 1.00 89.94 441 VAL A C 1
ATOM 3499 O O . VAL A 1 441 ? 4.389 -6.132 39.938 1.00 89.94 441 VAL A O 1
ATOM 3502 N N . PHE A 1 442 ? 3.462 -5.439 41.860 1.00 87.31 442 PHE A N 1
ATOM 3503 C CA . PHE A 1 442 ? 2.638 -4.400 41.245 1.00 87.31 442 PHE A CA 1
ATOM 3504 C C . PHE A 1 442 ? 3.325 -3.047 41.397 1.00 87.31 442 PHE A C 1
ATOM 3506 O O . PHE A 1 442 ? 3.645 -2.639 42.508 1.00 87.31 442 PHE A O 1
ATOM 3513 N N . VAL A 1 443 ? 3.541 -2.350 40.286 1.00 85.69 443 VAL A N 1
ATOM 3514 C CA . VAL A 1 443 ? 4.195 -1.039 40.269 1.00 85.69 443 VAL A CA 1
ATOM 3515 C C . VAL A 1 443 ? 3.175 -0.010 39.808 1.00 85.69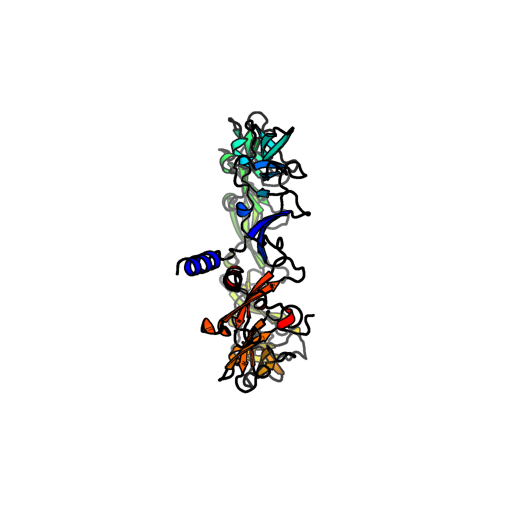 443 VAL A C 1
ATOM 3517 O O . VAL A 1 443 ? 2.650 -0.119 38.697 1.00 85.69 443 VAL A O 1
ATOM 3520 N N . LYS A 1 444 ? 2.871 0.975 40.660 1.00 80.56 444 LYS A N 1
ATOM 3521 C CA . LYS A 1 444 ? 1.978 2.087 40.309 1.00 80.56 444 LYS A CA 1
ATOM 3522 C C . LYS A 1 444 ? 2.606 2.940 39.206 1.00 80.56 444 LYS A C 1
ATOM 3524 O O . LYS A 1 444 ? 3.825 3.073 39.122 1.00 80.56 444 LYS A O 1
ATOM 3529 N N . ASN A 1 445 ? 1.770 3.523 38.355 1.00 82.06 445 ASN A N 1
ATOM 3530 C CA . ASN A 1 445 ? 2.249 4.487 37.364 1.00 82.06 445 ASN A CA 1
ATOM 3531 C C . ASN A 1 445 ? 2.712 5.783 38.059 1.00 82.06 445 ASN A C 1
ATOM 3533 O O . ASN A 1 445 ? 2.274 6.070 39.171 1.00 82.06 445 ASN A O 1
ATOM 3537 N N . LYS A 1 446 ? 3.522 6.610 37.378 1.00 80.25 446 LYS A N 1
ATOM 3538 C CA . LYS A 1 446 ? 4.033 7.895 37.912 1.00 80.25 446 LYS A CA 1
ATOM 3539 C C . LYS A 1 446 ? 2.935 8.828 38.454 1.00 80.25 446 LYS A C 1
ATOM 3541 O O . LYS A 1 446 ? 3.173 9.556 39.404 1.00 80.25 446 LYS A O 1
ATOM 3546 N N . ASN A 1 447 ? 1.726 8.762 37.893 1.00 78.19 447 ASN A N 1
ATOM 3547 C CA . ASN A 1 447 ? 0.586 9.592 38.303 1.00 78.19 447 ASN A CA 1
ATOM 3548 C C . ASN A 1 447 ? -0.182 9.028 39.512 1.00 78.19 447 ASN A C 1
ATOM 3550 O O . ASN A 1 447 ? -1.268 9.509 39.815 1.00 78.19 447 ASN A O 1
ATOM 3554 N N . GLY A 1 448 ? 0.269 7.924 40.112 1.00 74.81 448 GLY A N 1
ATOM 3555 C CA . GLY A 1 448 ? -0.470 7.192 41.145 1.00 74.81 448 GLY A CA 1
ATOM 3556 C C . GLY A 1 448 ? -1.701 6.434 40.630 1.00 74.81 448 GLY A C 1
ATOM 3557 O O . GLY A 1 448 ? -2.117 5.475 41.275 1.00 74.81 448 GLY A O 1
ATOM 3558 N N . VAL A 1 449 ? -2.240 6.801 39.454 1.00 71.69 449 VAL A N 1
ATOM 3559 C CA . VAL A 1 449 ? -3.428 6.198 38.826 1.00 71.69 449 VAL A CA 1
ATOM 3560 C C . VAL A 1 449 ? -3.093 4.968 37.974 1.00 71.69 449 VAL A C 1
ATOM 3562 O O . VAL A 1 449 ? -2.371 5.039 36.973 1.00 71.69 449 VAL A O 1
ATOM 3565 N N . GLY A 1 450 ? -3.659 3.823 38.355 1.00 78.75 450 GLY A N 1
ATOM 3566 C CA . GLY A 1 450 ? -3.344 2.507 37.812 1.00 78.75 450 GLY A CA 1
ATOM 3567 C C . GLY A 1 450 ? -1.918 2.028 38.112 1.00 78.75 450 GLY A C 1
ATOM 3568 O O . GLY A 1 450 ? -1.153 2.627 38.868 1.00 78.75 450 GLY A O 1
ATOM 3569 N N . GLY A 1 451 ? -1.549 0.912 37.492 1.00 85.38 451 GLY A N 1
ATOM 3570 C CA . GLY A 1 451 ? -0.213 0.339 37.588 1.00 85.38 451 GLY A CA 1
ATOM 3571 C C . GLY A 1 451 ? -0.064 -0.893 36.712 1.00 85.38 451 GLY A C 1
ATOM 3572 O O . GLY A 1 451 ? -1.006 -1.315 36.033 1.00 85.38 451 GLY A O 1
ATOM 3573 N N . GLN A 1 452 ? 1.127 -1.477 36.731 1.00 91.12 452 GLN A N 1
ATOM 3574 C CA . GLN A 1 452 ? 1.455 -2.662 35.960 1.00 91.12 452 GLN A CA 1
ATOM 3575 C C . GLN A 1 452 ? 1.984 -3.760 36.877 1.00 91.12 452 GLN A C 1
ATOM 3577 O O . GLN A 1 452 ? 2.821 -3.529 37.746 1.00 91.12 452 GLN A O 1
ATOM 3582 N N . CYS A 1 453 ? 1.465 -4.971 36.689 1.00 92.88 453 CYS A N 1
ATOM 3583 C CA . CYS A 1 453 ? 1.959 -6.152 37.379 1.00 92.88 453 CYS A CA 1
ATOM 3584 C C . CYS A 1 453 ? 3.159 -6.707 36.609 1.00 92.88 453 CYS A C 1
ATOM 3586 O O . CYS A 1 453 ? 3.098 -6.859 35.387 1.00 92.88 453 CYS A O 1
ATOM 3588 N N . TYR A 1 454 ? 4.227 -7.037 37.321 1.00 94.44 454 TYR A N 1
ATOM 3589 C CA . TYR A 1 454 ? 5.437 -7.639 36.783 1.00 94.44 454 TYR A CA 1
ATOM 3590 C C . TYR A 1 454 ? 5.648 -9.012 37.405 1.00 94.44 454 TYR A C 1
ATOM 3592 O O . TYR A 1 454 ? 5.542 -9.190 38.614 1.00 94.44 454 TYR A O 1
ATOM 3600 N N . MET A 1 455 ? 5.961 -9.980 36.558 1.00 94.94 455 MET A N 1
ATOM 3601 C CA . MET A 1 455 ? 6.509 -11.275 36.912 1.00 94.94 455 MET A CA 1
ATOM 3602 C C . MET A 1 455 ? 8.026 -11.130 37.015 1.00 94.94 455 MET A C 1
ATOM 3604 O O . MET A 1 455 ? 8.679 -10.814 36.022 1.00 94.94 455 MET A O 1
ATOM 3608 N N . VAL A 1 456 ? 8.587 -11.345 38.199 1.00 95.88 456 VAL A N 1
ATOM 3609 C CA . VAL A 1 456 ? 10.008 -11.114 38.478 1.00 95.88 456 VAL A CA 1
ATOM 3610 C C . VAL A 1 456 ? 10.686 -12.378 38.985 1.00 95.88 456 VAL A C 1
ATOM 3612 O O . VAL A 1 456 ? 10.047 -13.232 39.601 1.00 95.88 456 VAL A O 1
ATOM 3615 N N . ASP A 1 457 ? 11.990 -12.509 38.744 1.00 95.19 457 ASP A N 1
ATOM 3616 C CA . ASP A 1 457 ? 12.785 -13.522 39.442 1.00 95.19 457 ASP A CA 1
ATOM 3617 C C . ASP A 1 457 ? 12.778 -13.230 40.949 1.00 95.19 457 ASP A C 1
ATOM 3619 O O . ASP A 1 457 ? 13.168 -12.146 41.385 1.00 95.19 457 ASP A O 1
ATOM 3623 N N . ARG A 1 458 ? 12.338 -14.208 41.746 1.00 94.19 458 ARG A N 1
ATOM 3624 C CA . ARG A 1 458 ? 12.176 -14.084 43.200 1.00 94.19 458 ARG A CA 1
ATOM 3625 C C . ARG A 1 458 ? 13.507 -13.832 43.901 1.00 94.19 458 ARG A C 1
ATOM 3627 O O . ARG A 1 458 ? 13.557 -13.036 44.832 1.00 94.19 458 ARG A O 1
ATOM 3634 N N . LYS A 1 459 ? 14.583 -14.495 43.458 1.00 94.38 459 LYS A N 1
ATOM 3635 C CA . LYS A 1 459 ? 15.904 -14.416 44.104 1.00 94.38 459 LYS A CA 1
ATOM 3636 C C . LYS A 1 459 ? 16.481 -13.003 44.027 1.00 94.38 459 LYS A C 1
ATOM 3638 O O . LYS A 1 459 ? 17.105 -12.541 44.973 1.00 94.38 459 LYS A O 1
ATOM 3643 N N . THR A 1 460 ? 16.279 -12.330 42.901 1.00 93.81 460 THR A N 1
ATOM 3644 C CA . THR A 1 460 ? 16.864 -11.015 42.615 1.00 93.81 460 THR A CA 1
ATOM 3645 C C . THR A 1 460 ? 15.853 -9.880 42.583 1.00 93.81 460 THR A C 1
ATOM 3647 O O . THR A 1 460 ? 16.227 -8.743 42.297 1.00 93.81 460 THR A O 1
ATOM 3650 N N . LYS A 1 461 ? 14.581 -10.183 42.861 1.00 92.00 461 LYS A N 1
ATOM 3651 C CA . LYS A 1 461 ? 13.460 -9.239 42.853 1.00 92.00 461 LYS A CA 1
ATOM 3652 C C . LYS A 1 461 ? 13.402 -8.393 41.575 1.00 92.00 461 LYS A C 1
ATOM 3654 O O . LYS A 1 461 ? 13.145 -7.199 41.632 1.00 92.00 461 LYS A O 1
ATOM 3659 N N . GLY A 1 462 ? 13.668 -8.999 40.417 1.00 92.81 462 GLY A N 1
ATOM 3660 C CA . GLY A 1 462 ? 13.558 -8.316 39.121 1.00 92.81 462 GLY A CA 1
ATOM 3661 C C . GLY A 1 462 ? 14.871 -7.965 38.428 1.00 92.81 462 GLY A C 1
ATOM 3662 O O . GLY A 1 462 ? 14.837 -7.716 37.221 1.00 92.81 462 GLY A O 1
ATOM 3663 N N . LYS A 1 463 ? 16.018 -8.008 39.130 1.00 93.31 463 LYS A N 1
ATOM 3664 C CA . LYS A 1 463 ? 17.320 -7.638 38.537 1.00 93.31 463 LYS A CA 1
ATOM 3665 C C . LYS A 1 463 ? 17.772 -8.594 37.433 1.00 93.31 463 LYS A C 1
ATOM 3667 O O . LYS A 1 463 ? 18.297 -8.142 36.423 1.00 93.31 463 LYS A O 1
ATOM 3672 N N . ASN A 1 464 ? 17.524 -9.896 37.592 1.00 95.06 464 ASN A N 1
ATOM 3673 C CA . ASN A 1 464 ? 17.897 -10.905 36.591 1.00 95.06 464 ASN A CA 1
ATOM 3674 C C . ASN A 1 464 ? 16.763 -11.281 35.633 1.00 95.06 464 ASN A C 1
ATOM 3676 O O . ASN A 1 464 ? 17.010 -11.984 34.656 1.00 95.06 464 ASN A O 1
ATOM 3680 N N . TYR A 1 465 ? 15.525 -10.883 35.924 1.00 96.94 465 TYR A N 1
ATOM 3681 C CA . TYR A 1 465 ? 14.383 -11.105 35.045 1.00 96.94 465 TYR A CA 1
ATOM 3682 C C . TYR A 1 465 ? 13.169 -10.321 35.523 1.00 96.94 465 TYR A C 1
ATOM 3684 O O . TYR A 1 465 ? 12.795 -10.420 36.694 1.00 96.94 465 TYR A O 1
ATOM 3692 N N . SER A 1 466 ? 12.504 -9.634 34.602 1.00 96.19 466 SER A N 1
ATOM 3693 C CA . SER A 1 466 ? 11.220 -8.984 34.842 1.00 96.19 466 SER A CA 1
ATOM 3694 C C . SER A 1 466 ? 10.385 -8.939 33.564 1.00 96.19 466 SER A C 1
ATOM 3696 O O . SER A 1 466 ? 10.873 -8.633 32.481 1.00 96.19 466 SER A O 1
ATOM 3698 N N . GLU A 1 467 ? 9.099 -9.252 33.658 1.00 95.56 467 GLU A N 1
ATOM 3699 C CA . GLU A 1 467 ? 8.196 -9.191 32.513 1.00 95.56 467 GLU A CA 1
ATOM 3700 C C . GLU A 1 467 ? 6.801 -8.756 32.937 1.00 95.56 467 GLU A C 1
ATOM 3702 O O . GLU A 1 467 ? 6.284 -9.169 33.968 1.00 95.56 467 GLU A O 1
ATOM 3707 N N . THR A 1 468 ? 6.162 -7.923 32.128 1.00 93.62 468 THR A N 1
ATOM 3708 C CA . THR A 1 468 ? 4.799 -7.455 32.377 1.00 93.62 468 THR A CA 1
ATOM 3709 C C . THR A 1 468 ? 3.793 -8.606 32.311 1.00 93.62 468 THR A C 1
ATOM 3711 O O . THR A 1 468 ? 3.822 -9.406 31.378 1.00 93.62 468 THR A O 1
ATOM 3714 N N . THR A 1 469 ? 2.854 -8.659 33.252 1.00 93.88 469 THR A N 1
ATOM 3715 C CA . THR A 1 469 ? 1.788 -9.667 33.314 1.00 93.88 469 THR A CA 1
ATOM 3716 C C . THR A 1 469 ? 0.439 -9.044 33.702 1.00 93.88 469 THR A C 1
ATOM 3718 O O . THR A 1 469 ? 0.335 -7.843 33.955 1.00 93.88 469 THR A O 1
ATOM 3721 N N . GLY A 1 470 ? -0.627 -9.847 33.719 1.00 90.19 470 GLY A N 1
ATOM 3722 C CA . GLY A 1 470 ? -1.977 -9.388 34.054 1.00 90.19 470 GLY A CA 1
ATOM 3723 C C . GLY A 1 470 ? -2.137 -9.030 35.537 1.00 90.19 470 GLY A C 1
ATOM 3724 O O . GLY A 1 470 ? -1.650 -9.747 36.411 1.00 90.19 470 GLY A O 1
ATOM 3725 N N . ALA A 1 471 ? -2.889 -7.962 35.830 1.00 86.31 471 ALA A N 1
ATOM 3726 C CA . ALA A 1 471 ? -3.117 -7.456 37.191 1.00 86.31 471 ALA A CA 1
ATOM 3727 C C . ALA A 1 471 ? -3.700 -8.503 38.163 1.00 86.31 471 ALA A C 1
ATOM 3729 O O . ALA A 1 471 ? -3.404 -8.480 39.357 1.00 86.31 471 ALA A O 1
ATOM 3730 N N . SER A 1 472 ? -4.460 -9.478 37.653 1.00 86.62 472 SER A N 1
ATOM 3731 C CA . SER A 1 472 ? -5.039 -10.567 38.450 1.00 86.62 472 SER A CA 1
ATOM 3732 C C . SER A 1 472 ? -3.995 -11.441 39.157 1.00 86.62 472 SER A C 1
ATOM 3734 O O . SER A 1 472 ? -4.288 -12.007 40.209 1.00 86.62 472 SER A O 1
ATOM 3736 N N . ARG A 1 473 ? -2.773 -11.555 38.613 1.00 90.75 473 ARG A N 1
ATOM 3737 C CA . ARG A 1 473 ? -1.678 -12.306 39.250 1.00 90.75 473 ARG A CA 1
ATOM 3738 C C . ARG A 1 473 ? -1.166 -11.603 40.504 1.00 90.75 473 ARG A C 1
ATOM 3740 O O . ARG A 1 473 ? -0.932 -12.277 41.500 1.00 90.75 473 ARG A O 1
ATOM 3747 N N . CYS A 1 474 ? -1.066 -10.275 40.463 1.00 87.12 474 CYS A N 1
ATOM 3748 C CA . CYS A 1 474 ? -0.738 -9.466 41.632 1.00 87.12 474 CYS A CA 1
ATOM 3749 C C . CYS A 1 474 ? -1.891 -9.463 42.653 1.00 87.12 474 CYS A C 1
ATOM 3751 O O . CYS A 1 474 ? -1.632 -9.640 43.838 1.00 87.12 474 CYS A O 1
ATOM 3753 N N . LYS A 1 475 ? -3.159 -9.384 42.207 1.00 80.31 475 LYS A N 1
ATOM 3754 C CA . LYS A 1 475 ? -4.348 -9.423 43.090 1.00 80.31 475 LYS A CA 1
ATOM 3755 C C . LYS A 1 475 ? -4.389 -10.666 43.987 1.00 80.31 475 LYS A C 1
ATOM 3757 O O . LYS A 1 475 ? -4.500 -10.540 45.194 1.00 80.31 475 LYS A O 1
ATOM 3762 N N . LYS A 1 476 ? -4.159 -11.860 43.424 1.00 82.06 476 LYS A N 1
ATOM 3763 C CA . LYS A 1 476 ? -4.121 -13.119 44.200 1.00 82.06 476 LYS A CA 1
ATOM 3764 C C . LYS A 1 476 ? -3.077 -13.138 45.324 1.00 82.06 476 LYS A C 1
ATOM 3766 O O . LYS A 1 476 ? -3.172 -13.977 46.216 1.00 82.06 476 LYS A O 1
ATOM 3771 N N . LYS A 1 477 ? -2.041 -12.297 45.232 1.00 74.44 477 LYS A N 1
ATOM 3772 C CA . LYS A 1 477 ? -1.031 -12.132 46.282 1.00 74.44 477 LYS A CA 1
ATOM 3773 C C . LYS A 1 477 ? -1.521 -11.163 47.366 1.00 74.44 477 LYS A C 1
ATOM 3775 O O . LYS A 1 477 ? -1.282 -11.450 48.530 1.00 74.44 477 LYS A O 1
ATOM 3780 N N . LEU A 1 478 ? -2.253 -10.103 46.991 1.00 66.06 478 LEU A N 1
ATOM 3781 C CA . LEU A 1 478 ? -2.933 -9.197 47.933 1.00 66.06 478 LEU A CA 1
ATOM 3782 C C . LEU A 1 478 ? -3.917 -9.976 48.817 1.00 66.06 478 LEU A C 1
ATOM 3784 O O . LEU A 1 478 ? -3.825 -9.899 50.033 1.00 66.06 478 LEU A O 1
ATOM 3788 N N . ASP A 1 479 ? -4.749 -10.835 48.217 1.00 65.06 479 ASP A N 1
ATOM 3789 C CA . ASP A 1 479 ? -5.755 -11.635 48.940 1.00 65.06 479 ASP A CA 1
ATOM 3790 C C . ASP A 1 479 ? -5.147 -12.611 49.977 1.00 65.06 479 ASP A C 1
ATOM 3792 O O . ASP A 1 479 ? -5.861 -13.178 50.801 1.00 65.06 479 ASP A O 1
ATOM 3796 N N . ARG A 1 480 ? -3.830 -12.862 49.917 1.00 61.38 480 ARG A N 1
ATOM 3797 C CA . ARG A 1 480 ? -3.094 -13.755 50.830 1.00 61.38 480 ARG A CA 1
ATOM 3798 C C . ARG A 1 480 ? -2.233 -13.011 51.852 1.00 61.38 480 ARG A C 1
ATOM 3800 O O . ARG A 1 480 ? -1.758 -13.645 52.792 1.00 61.38 480 ARG A O 1
ATOM 3807 N N . ALA A 1 481 ? -1.999 -11.714 51.665 1.00 57.59 481 ALA A N 1
ATOM 3808 C CA . ALA A 1 481 ? -1.189 -10.903 52.562 1.00 57.59 481 ALA A CA 1
ATOM 3809 C C . ALA A 1 481 ? -2.045 -10.473 53.763 1.00 57.59 481 ALA A C 1
ATOM 3811 O O . ALA A 1 481 ? -2.766 -9.482 53.715 1.00 57.59 481 ALA A O 1
ATOM 3812 N N . ALA A 1 482 ? -1.987 -11.244 54.850 1.00 46.94 482 ALA A N 1
ATOM 3813 C CA . ALA A 1 482 ? -2.727 -10.954 56.080 1.00 46.94 482 ALA A CA 1
ATOM 3814 C C . ALA A 1 482 ? -2.158 -9.757 56.873 1.00 46.94 482 ALA A C 1
ATOM 3816 O O . ALA A 1 482 ? -2.744 -9.364 57.879 1.00 46.94 482 ALA A O 1
ATOM 3817 N N . ARG A 1 483 ? -1.015 -9.185 56.458 1.00 50.88 483 ARG A N 1
ATOM 3818 C CA . ARG A 1 483 ? -0.364 -8.053 57.132 1.00 50.88 483 ARG A CA 1
ATOM 3819 C C . ARG A 1 483 ? 0.007 -6.944 56.136 1.00 50.88 483 ARG A C 1
ATOM 3821 O O . ARG A 1 483 ? 0.556 -7.250 55.079 1.00 50.88 483 ARG A O 1
ATOM 3828 N N . PRO A 1 484 ? -0.220 -5.660 56.478 1.00 51.16 484 PRO A N 1
ATOM 3829 C CA . PRO A 1 484 ? 0.175 -4.507 55.660 1.00 51.16 484 PRO A CA 1
ATOM 3830 C C . PRO A 1 484 ? 1.677 -4.402 55.342 1.00 51.16 484 PRO A C 1
ATOM 3832 O O . PRO A 1 484 ? 2.067 -3.676 54.435 1.00 51.16 484 PRO A O 1
ATOM 3835 N N . GLU A 1 485 ? 2.522 -5.126 56.071 1.00 54.62 485 GLU A N 1
ATOM 3836 C CA . GLU A 1 485 ? 3.983 -5.087 55.939 1.00 54.62 485 GLU A CA 1
ATOM 3837 C C . GLU A 1 485 ? 4.511 -5.878 54.724 1.00 54.62 485 GLU A C 1
ATOM 3839 O O . GLU A 1 485 ? 5.659 -5.703 54.325 1.00 54.62 485 GLU A O 1
ATOM 3844 N N . ASP A 1 486 ? 3.674 -6.704 54.083 1.00 51.44 486 ASP A N 1
ATOM 3845 C CA . ASP A 1 486 ? 4.050 -7.498 52.900 1.00 51.44 486 ASP A CA 1
ATOM 3846 C C . ASP A 1 486 ? 3.935 -6.717 51.570 1.00 51.44 486 ASP A C 1
ATOM 3848 O O . ASP A 1 486 ? 4.219 -7.249 50.485 1.00 51.44 486 ASP A O 1
ATOM 3852 N N . TYR A 1 487 ? 3.517 -5.448 51.626 1.00 55.25 487 TYR A N 1
ATOM 3853 C CA . TYR A 1 487 ? 3.394 -4.581 50.458 1.00 55.25 487 TYR A CA 1
ATOM 3854 C C . TYR A 1 487 ? 4.725 -3.890 50.149 1.00 55.25 487 TYR A C 1
ATOM 3856 O O . TYR A 1 487 ? 5.096 -2.901 50.770 1.00 55.25 487 TYR A O 1
ATOM 3864 N N . PHE A 1 488 ? 5.430 -4.398 49.136 1.00 56.84 488 PHE A N 1
ATOM 3865 C CA . PHE A 1 488 ? 6.615 -3.740 48.587 1.00 56.84 488 PHE A CA 1
ATOM 3866 C C . PHE A 1 488 ? 6.226 -2.428 47.898 1.00 56.84 488 PHE A C 1
ATOM 3868 O O . PHE A 1 488 ? 5.538 -2.451 46.872 1.00 56.84 488 PHE A O 1
ATOM 3875 N N . ASN A 1 489 ? 6.718 -1.299 48.408 1.00 54.81 489 ASN A N 1
ATOM 3876 C CA . ASN A 1 489 ? 6.724 -0.058 47.648 1.00 54.81 489 ASN A CA 1
ATOM 3877 C C . ASN A 1 489 ? 7.888 -0.088 46.649 1.00 54.81 489 ASN A C 1
ATOM 3879 O O . ASN A 1 489 ? 8.938 -0.683 46.893 1.00 54.81 489 ASN A O 1
ATOM 3883 N N . ALA A 1 490 ? 7.727 0.572 45.498 1.00 53.16 490 ALA A N 1
ATOM 3884 C CA . ALA A 1 490 ? 8.787 0.648 44.486 1.00 53.16 490 ALA A CA 1
ATOM 3885 C C . ALA A 1 490 ? 10.105 1.234 45.049 1.00 53.16 490 ALA A C 1
ATOM 3887 O O . ALA A 1 490 ? 11.188 0.870 44.589 1.00 53.16 490 ALA A O 1
ATOM 3888 N N . SER A 1 491 ? 10.010 2.063 46.095 1.00 52.06 491 SER A N 1
ATOM 3889 C CA . SER A 1 491 ? 11.133 2.619 46.858 1.00 52.06 491 SER A CA 1
ATOM 3890 C C . SER A 1 491 ? 11.987 1.576 47.591 1.00 52.06 491 SER A C 1
ATOM 3892 O O . SER A 1 491 ? 13.150 1.843 47.876 1.00 52.06 491 SER A O 1
ATOM 3894 N N . ASP A 1 492 ? 11.456 0.383 47.872 1.00 55.81 492 ASP A N 1
ATOM 3895 C CA . ASP A 1 492 ? 12.163 -0.659 48.637 1.00 55.81 492 ASP A CA 1
ATOM 3896 C C . ASP A 1 492 ? 13.075 -1.522 47.750 1.00 55.81 492 ASP A C 1
ATOM 3898 O O . ASP A 1 492 ? 13.895 -2.304 48.235 1.00 55.81 492 ASP A O 1
ATOM 3902 N N . VAL A 1 493 ? 12.933 -1.402 46.426 1.00 55.94 493 VAL A N 1
ATOM 3903 C CA . VAL A 1 493 ? 13.751 -2.120 45.434 1.00 55.94 493 VAL A CA 1
ATOM 3904 C C . VAL A 1 493 ? 14.936 -1.268 44.975 1.00 55.94 493 VAL A C 1
ATOM 3906 O O . VAL A 1 493 ? 15.976 -1.809 44.590 1.00 55.94 493 VAL A O 1
ATOM 3909 N N . ASN A 1 494 ? 14.806 0.057 45.057 1.00 50.62 494 ASN A N 1
ATOM 3910 C CA . ASN A 1 494 ? 15.877 0.994 44.772 1.00 50.62 494 ASN A CA 1
ATOM 3911 C C . ASN A 1 494 ? 15.777 2.211 45.717 1.00 50.62 494 ASN A C 1
ATOM 3913 O O . ASN A 1 494 ? 14.887 3.041 45.523 1.00 50.62 494 ASN A O 1
ATOM 3917 N N . PRO A 1 495 ? 16.684 2.356 46.705 1.00 47.06 495 PRO A N 1
ATOM 3918 C CA . PRO A 1 495 ? 16.641 3.460 47.668 1.00 47.06 495 PRO A CA 1
ATOM 3919 C C . PRO A 1 495 ? 16.834 4.846 47.026 1.00 47.06 495 PRO A C 1
ATOM 3921 O O . PRO A 1 495 ? 16.587 5.851 47.682 1.00 47.06 495 PRO A O 1
ATOM 3924 N N . PHE A 1 496 ? 17.224 4.906 45.747 1.00 40.31 496 PHE A N 1
ATOM 3925 C CA . PHE A 1 496 ? 17.351 6.135 44.959 1.00 40.31 496 PHE A CA 1
ATOM 3926 C C . PHE A 1 496 ? 16.051 6.582 44.260 1.00 40.31 496 PHE A C 1
ATOM 3928 O O . PHE A 1 496 ? 16.075 7.572 43.537 1.00 40.31 496 PHE A O 1
ATOM 3935 N N . LEU A 1 497 ? 14.934 5.860 44.432 1.00 42.44 497 LEU A N 1
ATOM 3936 C CA . LEU A 1 497 ? 13.609 6.232 43.902 1.00 42.44 497 LEU A CA 1
ATOM 3937 C C . LEU A 1 497 ? 12.732 6.990 44.920 1.00 42.44 497 LEU A C 1
ATOM 3939 O O . LEU A 1 497 ? 11.519 7.074 44.720 1.00 42.44 497 LEU A O 1
ATOM 3943 N N . LYS A 1 498 ? 13.318 7.483 46.018 1.00 40.84 498 LYS A N 1
ATOM 3944 C CA . LYS A 1 498 ? 12.642 8.375 46.970 1.00 40.84 498 LYS A CA 1
ATOM 3945 C C . LYS A 1 498 ? 12.681 9.824 46.515 1.00 40.84 498 LYS A C 1
ATOM 3947 O O . LYS A 1 498 ? 13.741 10.237 45.994 1.00 40.84 498 LYS A O 1
#

Foldseek 3Di:
DVVVVVVVVVVPPQCPQDWAKFWDDDPVDPLDTFIWTARPVVRRLVHIDTDDLVRLDDPDPVQWAWDWDADPVNAATWIWTAGPVPRRRSHIDTDDLVSQDDPDWDWAWDADPVDAFTWIWIWDAGPVRRIHIDTDDLVSQDDPDWAWAWADDPPDLDTFIWTAHPPPRRPRHIDTDHQVRLDDPAWDKDWDADPVDAFTWIWIAHPPCGSRSHIDTDDPVRFFDDWDAKFWDADPVNQATWIWTWGATDVRDIHTHTDDLVRQDDPDWDWFWAAPDVLDTFIWIAHPPVRHRSHIDTDDLVSQDDPAWDKDADDCVVPVVPGAIKIAHPPPRRRSHIDGDDRVVQKDFDDQWAWAADPVLADTWIWGWIDRPPDIDIGTDDQVSQDDPDWDKFWDAPPCQQDLQHIFIWTFHPPPTSNRPIDTDDQVVQDDPDPVQWDKAWAAHPVSPHTWIWIAGNVLRRNRHIDTDDVVRVVVVVSVPPDPVPHDYPCVNPVVND

Radius of gyration: 40.05 Å; Cα contacts (8 Å, |Δi|>4): 1016; chains: 1; bounding box: 85×45×121 Å